Protein AF-0000000068411965 (afdb_homodimer)

pLDDT: mean 96.04, std 3.87, range [65.44, 98.94]

InterPro domains:
  IPR000960 Flavin monooxygenase FMO [PIRSF000332] (5-318)
  IPR020946 Flavin monooxygenase-like [PF00743] (5-325)
  IPR036188 FAD/NAD(P)-binding domain superfamily [G3DSA:3.50.50.60] (1-384)
  IPR036188 FAD/NAD(P)-binding domain superfamily [SSF51905] (4-278)
  IPR050982 Auxin biosynthesis and cation transport [PTHR43539] (4-384)

Foldseek 3Di:
DEFAEEEEAQALLSLLLQLLLVVVVGTYEYEAQAPDGNCLLVQQDAQFDWALAFQVLQDRPPDGQDPPADRTHGSVSVVVVSVVSCVVSVHHYDYQWAFQAWDADPVVLWIKTWTPGNDPVDHTDIYTHQAYEYECAFFNAFDDDDAACPVVQPAAEEASSNHHAQQVAAQFFEEEEDDAQSRLVRQVRNLVNHHQAEYADADAAAEAASVLVNVLVVCVVPDPPVVSQVVSVVVSCVVQNDLVVLPHHHDPDGQVVQLLVVHDHHHHHPCSSVCSVVVSYHYAYDWRHADPPQWTAGPVGDIDHGNYYYYHPGHFDCCVRHYPVLVQAADPRRAGPDAPPVSQDGPSNYGYAHRHPSHSNRSNSSSNVSSVVSSVVVVVVVVVVVD/DEFAEEEEAQALLSLLLQLLLVVVVGTYEYEAQAPDGNCLLVQQDAQFDWALAFQVLQDRPPDGQDPPADRTHGSVSVVVVSVVSCVVSVHHYDYQWAFQAWDADPVVLWIKTWTPGNDPVDHIDIYIHQAYEYECAFFNAFDDDDFACPVVQPAAEEASSNHHAQQVAAQFFEEEEDDAQSRLVRQVRNLVNHHQAEYADADAAAEAASVLVNVLVVCVVPDPPVVSQVVSVVVSCVVLNDCVVLPHHHDPDGQVVCLLVVHDHHHHHPCSSVCSVVVSYHYAYDWRHADPQQWTAGPVGDIDHGNYYYYHPGHFDCCVRHYPVLVQAADPRRAGPDAPPVSQDGPSNYGYAHRHPSHSNRSNSSSNVSSVVSSVVVVVVVVVVVD

Solvent-accessible surface area (backbone atoms only — not comparable to full-atom values): 40124 Å² total; per-residue (Å²): 86,80,40,55,28,40,27,38,20,38,31,71,25,22,48,34,28,48,32,41,23,45,76,68,71,45,64,58,41,28,33,14,49,45,88,50,69,32,49,60,71,72,69,32,47,38,68,84,44,46,46,72,53,44,45,90,60,50,37,46,73,97,49,73,73,63,86,87,54,58,58,51,35,39,50,56,58,49,50,52,50,51,52,48,47,40,61,77,44,65,54,54,71,41,53,26,26,31,68,59,35,34,43,74,36,79,88,75,67,27,35,40,36,36,30,40,34,70,46,96,87,37,70,70,45,52,39,37,17,55,27,40,34,46,14,56,35,47,72,58,36,83,35,76,78,93,53,58,40,56,91,65,40,75,42,50,72,46,51,45,55,78,39,49,71,30,73,92,36,51,74,31,32,35,36,30,37,30,63,44,49,65,20,38,47,47,46,37,44,25,42,68,34,45,21,47,27,32,34,25,41,77,68,64,48,43,61,36,42,51,68,55,49,47,51,45,58,59,42,53,76,80,42,56,63,69,62,46,23,54,50,50,53,50,51,32,41,71,74,63,47,85,39,56,90,65,64,46,39,67,52,90,65,37,54,59,58,29,41,75,70,70,44,72,67,61,19,59,47,85,54,31,67,61,35,38,77,69,60,63,35,41,69,40,50,44,78,58,37,36,41,71,86,25,30,38,30,28,68,84,70,50,70,47,68,37,50,32,37,36,30,32,60,55,49,34,35,58,49,67,71,22,30,72,72,37,70,80,43,21,41,98,70,40,43,54,67,48,57,86,90,62,35,36,62,52,69,88,46,33,32,40,24,39,71,74,88,44,62,48,43,40,16,31,51,32,13,49,52,50,30,54,50,50,50,51,52,53,54,51,54,55,52,57,69,76,98,86,79,40,55,27,41,28,38,19,38,32,73,25,23,48,34,27,47,32,41,22,44,77,68,70,44,65,58,40,28,33,14,51,45,87,51,68,33,50,59,70,71,71,30,46,40,69,84,43,46,47,72,53,43,44,89,57,49,36,47,73,98,48,74,73,65,85,87,53,57,58,52,35,39,50,54,55,48,50,51,50,50,54,49,46,41,60,76,44,66,54,53,70,41,52,26,27,30,68,59,36,32,43,75,36,80,87,76,67,28,33,41,36,35,30,40,34,70,46,95,88,37,69,69,45,53,38,36,17,55,27,41,34,46,14,58,36,47,73,58,36,84,36,76,78,93,54,57,40,56,91,64,41,75,42,48,73,44,50,43,55,77,38,48,70,31,73,91,37,51,74,31,32,34,34,30,37,29,62,45,47,65,20,38,47,48,47,36,45,26,42,69,34,44,21,48,27,30,35,26,40,75,70,63,48,45,62,35,42,51,66,53,51,48,51,45,59,60,43,52,77,81,41,55,65,69,60,44,23,53,52,50,52,50,51,32,41,70,74,63,46,84,39,56,93,65,64,47,38,66,51,90,64,38,53,59,57,29,40,75,70,71,43,72,66,58,19,58,48,85,54,32,64,60,34,36,77,70,60,63,34,40,69,40,49,44,78,59,37,37,42,72,88,23,28,39,30,28,69,84,70,49,70,48,68,37,49,32,37,36,31,32,58,57,49,34,36,57,50,66,70,22,32,72,71,36,70,80,44,21,42,97,70,41,42,51,65,48,55,86,90,62,36,37,62,53,69,89,45,34,32,42,24,39,72,74,87,44,62,47,44,41,16,30,51,32,13,50,51,52,29,52,49,51,50,51,52,53,53,52,54,54,53,56,68,76,100

Nearest PDB structures (foldseek):
  8acs-assembly1_C  TM=8.715E-01  e=9.337E-29  Janthinobacterium svalbardensis
  8acs-assembly2_D  TM=8.697E-01  e=1.730E-28  Janthinobacterium svalbardensis
  8acs-assembly2_B  TM=8.536E-01  e=2.866E-28  Janthinobacterium svalbardensis
  2ym1-assembly1_A  TM=7.450E-01  e=1.130E-19  Thermobifida fusca
  2ym2-assembly1_A  TM=7.414E-01  e=1.337E-19  Thermobifida fusca

Structure (mmCIF, N/CA/C/O backbone):
data_AF-0000000068411965-model_v1
#
loop_
_entity.id
_entity.type
_entity.pdbx_description
1 polymer 'Flavin-containing monooxygenase'
#
loop_
_atom_site.group_PDB
_atom_site.id
_atom_site.type_symbol
_atom_site.label_atom_id
_atom_site.label_alt_id
_atom_site.label_comp_id
_atom_site.label_asym_id
_atom_site.label_entity_id
_atom_site.label_seq_id
_atom_site.pdbx_PDB_ins_code
_atom_site.Cartn_x
_atom_site.Cartn_y
_atom_site.Cartn_z
_atom_site.occupancy
_atom_site.B_iso_or_equiv
_atom_site.auth_seq_id
_atom_site.auth_comp_id
_atom_site.auth_asym_id
_atom_site.auth_atom_id
_atom_site.pdbx_PDB_model_num
ATOM 1 N N . MET A 1 1 ? 13.883 26 30.828 1 91.69 1 MET A N 1
ATOM 2 C CA . MET A 1 1 ? 14.484 26.719 29.703 1 91.69 1 MET A CA 1
ATOM 3 C C . MET A 1 1 ? 13.641 27.922 29.297 1 91.69 1 MET A C 1
ATOM 5 O O . MET A 1 1 ? 12.414 27.828 29.234 1 91.69 1 MET A O 1
ATOM 9 N N . GLU A 1 2 ? 14.195 29.047 29.156 1 95.25 2 GLU A N 1
ATOM 10 C CA . GLU A 1 2 ? 13.461 30.234 28.734 1 95.25 2 GLU A CA 1
ATOM 11 C C . GLU A 1 2 ? 13.594 30.469 27.234 1 95.25 2 GLU A C 1
ATOM 13 O O . GLU A 1 2 ? 14.695 30.453 26.688 1 95.25 2 GLU A O 1
ATOM 18 N N . VAL A 1 3 ? 12.516 30.609 26.594 1 96.12 3 VAL A N 1
ATOM 19 C CA . VAL A 1 3 ? 12.461 30.828 25.156 1 96.12 3 VAL A CA 1
ATOM 20 C C . VAL A 1 3 ? 11.336 31.812 24.828 1 96.12 3 VAL A C 1
ATOM 22 O O . VAL A 1 3 ? 10.258 31.75 25.438 1 96.12 3 VAL A O 1
ATOM 25 N N . PRO A 1 4 ? 11.594 32.719 23.938 1 97.31 4 PRO A N 1
ATOM 26 C CA . PRO A 1 4 ? 10.578 33.719 23.641 1 97.31 4 PRO A CA 1
ATOM 27 C C . PRO A 1 4 ? 9.242 33.125 23.219 1 97.31 4 PRO A C 1
ATOM 29 O O . PRO A 1 4 ? 8.188 33.531 23.688 1 97.31 4 PRO A O 1
ATOM 32 N N . VAL A 1 5 ? 9.305 32.125 22.312 1 98.81 5 VAL A N 1
ATOM 33 C CA . VAL A 1 5 ? 8.062 31.531 21.812 1 98.81 5 VAL A CA 1
ATOM 34 C C . VAL A 1 5 ? 8.125 30 21.906 1 98.81 5 VAL A C 1
ATOM 36 O O . VAL A 1 5 ? 9.086 29.391 21.438 1 98.81 5 VAL A O 1
ATOM 39 N N . VAL A 1 6 ? 7.117 29.359 22.5 1 98.88 6 VAL A N 1
ATOM 40 C CA . VAL A 1 6 ? 6.926 27.922 22.469 1 98.88 6 VAL A CA 1
ATOM 41 C C . VAL A 1 6 ? 5.75 27.578 21.562 1 98.88 6 VAL A C 1
ATOM 43 O O . VAL A 1 6 ? 4.672 28.172 21.688 1 98.88 6 VAL A O 1
ATOM 46 N N . ILE A 1 7 ? 5.984 26.719 20.641 1 98.94 7 ILE A N 1
ATOM 47 C CA . ILE A 1 7 ? 4.949 26.203 19.75 1 98.94 7 ILE A CA 1
ATOM 48 C C . ILE A 1 7 ? 4.664 24.734 20.078 1 98.94 7 ILE A C 1
ATOM 50 O O . ILE A 1 7 ? 5.582 23.906 20.125 1 98.94 7 ILE A O 1
ATOM 54 N N . VAL A 1 8 ? 3.414 24.422 20.328 1 98.75 8 VAL A N 1
ATOM 55 C CA . VAL A 1 8 ? 3.055 23.047 20.703 1 98.75 8 VAL A CA 1
ATOM 56 C C . VAL A 1 8 ? 2.451 22.328 19.5 1 98.75 8 VAL A C 1
ATOM 58 O O . VAL A 1 8 ? 1.315 22.609 19.109 1 98.75 8 VAL A O 1
ATOM 61 N N . GLY A 1 9 ? 3.189 21.375 18.953 1 98.5 9 GLY A N 1
ATOM 62 C CA . GLY A 1 9 ? 2.762 20.594 17.812 1 98.5 9 GLY A CA 1
ATOM 63 C C . GLY A 1 9 ? 3.617 20.844 16.578 1 98.5 9 GLY A C 1
ATOM 64 O O . GLY A 1 9 ? 3.779 21.984 16.141 1 98.5 9 GLY A O 1
ATOM 65 N N . ALA A 1 10 ? 4.113 19.734 16.031 1 98.75 10 ALA A N 1
ATOM 66 C CA . ALA A 1 10 ? 4.992 19.844 14.867 1 98.75 10 ALA A CA 1
ATOM 67 C C . ALA A 1 10 ? 4.289 19.344 13.602 1 98.75 10 ALA A C 1
ATOM 69 O O . ALA A 1 10 ? 4.914 18.734 12.742 1 98.75 10 ALA A O 1
ATOM 70 N N . GLY A 1 11 ? 2.975 19.531 13.523 1 98.25 11 GLY A N 1
ATOM 71 C CA . GLY A 1 11 ? 2.283 19.438 12.25 1 98.25 11 GLY A CA 1
ATOM 72 C C . GLY A 1 11 ? 2.516 20.641 11.359 1 98.25 11 GLY A C 1
ATOM 73 O O . GLY A 1 11 ? 3.287 21.547 11.703 1 98.25 11 GLY A O 1
ATOM 74 N N . PRO A 1 12 ? 1.808 20.672 10.242 1 98.44 12 PRO A N 1
ATOM 75 C CA . PRO A 1 12 ? 2.012 21.797 9.32 1 98.44 12 PRO A CA 1
ATOM 76 C C . PRO A 1 12 ? 1.788 23.156 9.977 1 98.44 12 PRO A C 1
ATOM 78 O O . PRO A 1 12 ? 2.496 24.109 9.672 1 98.44 12 PRO A O 1
ATOM 81 N N . ALA A 1 13 ? 0.869 23.234 10.859 1 98.56 13 ALA A N 1
ATOM 82 C CA . ALA A 1 13 ? 0.56 24.5 11.5 1 98.56 13 ALA A CA 1
ATOM 83 C C . ALA A 1 13 ? 1.731 24.984 12.352 1 98.56 13 ALA A C 1
ATOM 85 O O . ALA A 1 13 ? 2.121 26.156 12.273 1 98.56 13 ALA A O 1
ATOM 86 N N . GLY A 1 14 ? 2.293 24.094 13.141 1 98.88 14 GLY A N 1
ATOM 87 C CA . GLY A 1 14 ? 3.449 24.453 13.945 1 98.88 14 GLY A CA 1
ATOM 88 C C . GLY A 1 14 ? 4.684 24.75 13.117 1 98.88 14 GLY A C 1
ATOM 89 O O . GLY A 1 14 ? 5.402 25.719 13.391 1 98.88 14 GLY A O 1
ATOM 90 N N . LEU A 1 15 ? 4.91 23.984 12.109 1 98.94 15 LEU A N 1
ATOM 91 C CA . LEU A 1 15 ? 6.055 24.188 11.234 1 98.94 15 LEU A CA 1
ATOM 92 C C . LEU A 1 15 ? 5.969 25.547 10.531 1 98.94 15 LEU A C 1
ATOM 94 O O . LEU A 1 15 ? 6.945 26.297 10.508 1 98.94 15 LEU A O 1
ATOM 98 N N . ALA A 1 16 ? 4.809 25.844 10.047 1 98.94 16 ALA A N 1
ATOM 99 C CA . ALA A 1 16 ? 4.605 27.094 9.336 1 98.94 16 ALA A CA 1
ATOM 100 C C . ALA A 1 16 ? 4.801 28.297 10.266 1 98.94 16 ALA A C 1
ATOM 102 O O . ALA A 1 16 ? 5.414 29.297 9.883 1 98.94 16 ALA A O 1
ATOM 103 N N . THR A 1 17 ? 4.273 28.188 11.477 1 98.94 17 THR A N 1
ATOM 104 C CA . THR A 1 17 ? 4.406 29.266 12.445 1 98.94 17 THR A CA 1
ATOM 105 C C . THR A 1 17 ? 5.875 29.5 12.789 1 98.94 17 THR A C 1
ATOM 107 O O . THR A 1 17 ? 6.34 30.656 12.789 1 98.94 17 THR A O 1
ATOM 110 N N . SER A 1 18 ? 6.574 28.422 13.039 1 98.94 18 SER A N 1
ATOM 111 C CA . SER A 1 18 ? 7.996 28.531 13.336 1 98.94 18 SER A CA 1
ATOM 112 C C . SER A 1 18 ? 8.758 29.172 12.18 1 98.94 18 SER A C 1
ATOM 114 O O . SER A 1 18 ? 9.594 30.062 12.398 1 98.94 18 SER A O 1
ATOM 116 N N . ALA A 1 19 ? 8.461 28.766 10.992 1 98.94 19 ALA A N 1
ATOM 117 C CA . ALA A 1 19 ? 9.125 29.312 9.812 1 98.94 19 ALA A CA 1
ATOM 118 C C . ALA A 1 19 ? 8.906 30.828 9.719 1 98.94 19 ALA A C 1
ATOM 120 O O . ALA A 1 19 ? 9.852 31.578 9.453 1 98.94 19 ALA A O 1
ATOM 121 N N . CYS A 1 20 ? 7.684 31.25 9.898 1 98.94 20 CYS A N 1
ATOM 122 C CA . CYS A 1 20 ? 7.371 32.688 9.82 1 98.94 20 CYS A CA 1
ATOM 123 C C . CYS A 1 20 ? 8.086 33.469 10.922 1 98.94 20 CYS A C 1
ATOM 125 O O . CYS A 1 20 ? 8.555 34.562 10.688 1 98.94 20 CYS A O 1
ATOM 127 N N . LEU A 1 21 ? 8.156 32.906 12.109 1 98.94 21 LEU A N 1
ATOM 128 C CA . LEU A 1 21 ? 8.898 33.562 13.195 1 98.94 21 LEU A CA 1
ATOM 129 C C . LEU A 1 21 ? 10.375 33.656 12.859 1 98.94 21 LEU A C 1
ATOM 131 O O . LEU A 1 21 ? 11.008 34.688 13.117 1 98.94 21 LEU A O 1
ATOM 135 N N . ASN A 1 22 ? 10.906 32.562 12.289 1 98.88 22 ASN A N 1
ATOM 136 C CA . ASN A 1 22 ? 12.312 32.562 11.914 1 98.88 22 ASN A CA 1
ATOM 137 C C . ASN A 1 22 ? 12.625 33.656 10.891 1 98.88 22 ASN A C 1
ATOM 139 O O . ASN A 1 22 ? 13.703 34.25 10.93 1 98.88 22 ASN A O 1
ATOM 143 N N . LYS A 1 23 ? 11.711 33.906 10 1 98.38 23 LYS A N 1
ATOM 144 C CA . LYS A 1 23 ? 11.898 34.969 9.016 1 98.38 23 LYS A CA 1
ATOM 145 C C . LYS A 1 23 ? 12.023 36.344 9.695 1 98.38 23 LYS A C 1
ATOM 147 O O . LYS A 1 23 ? 12.648 37.25 9.156 1 98.38 23 LYS A O 1
ATOM 152 N N . HIS A 1 24 ? 11.461 36.438 10.875 1 98.19 24 HIS A N 1
ATOM 153 C CA . HIS A 1 24 ? 11.555 37.688 11.648 1 98.19 24 HIS A CA 1
ATOM 154 C C . HIS A 1 24 ? 12.664 37.594 12.688 1 98.19 24 HIS A C 1
ATOM 156 O O . HIS A 1 24 ? 12.781 38.469 13.547 1 98.19 24 HIS A O 1
ATOM 162 N N . SER A 1 25 ? 13.445 36.562 12.641 1 98.25 25 SER A N 1
ATOM 163 C CA . SER A 1 25 ? 14.547 36.312 13.578 1 98.25 25 SER A CA 1
ATOM 164 C C . SER A 1 25 ? 14.055 36.281 15.016 1 98.25 25 SER A C 1
ATOM 166 O O . SER A 1 25 ? 14.711 36.812 15.922 1 98.25 25 SER A O 1
ATOM 168 N N . ILE A 1 26 ? 12.906 35.781 15.266 1 98.62 26 ILE A N 1
ATOM 169 C CA . ILE A 1 26 ? 12.359 35.594 16.609 1 98.62 26 ILE A CA 1
ATOM 170 C C . ILE A 1 26 ? 12.617 34.188 17.094 1 98.62 26 ILE A C 1
ATOM 172 O O . ILE A 1 26 ? 12.078 33.219 16.547 1 98.62 26 ILE A O 1
ATOM 176 N N . PRO A 1 27 ? 13.398 34 18.078 1 98.5 27 PRO A N 1
ATOM 177 C CA . PRO A 1 27 ? 13.711 32.688 18.578 1 98.5 27 PRO A CA 1
ATOM 178 C C . PRO A 1 27 ? 12.469 31.906 19.047 1 98.5 27 PRO A C 1
ATOM 180 O O . PRO A 1 27 ? 11.562 32.5 19.641 1 98.5 27 PRO A O 1
ATOM 183 N N . ASN A 1 28 ? 12.43 30.625 18.719 1 98.88 28 ASN A N 1
ATOM 184 C CA . ASN A 1 28 ? 11.289 29.781 19.062 1 98.88 28 ASN A CA 1
ATOM 185 C C . ASN A 1 28 ? 11.664 28.297 19.031 1 98.88 28 ASN A C 1
ATOM 187 O O . ASN A 1 28 ? 12.711 27.922 18.5 1 98.88 28 ASN A O 1
ATOM 191 N N . ILE A 1 29 ? 10.789 27.5 19.641 1 98.75 29 ILE A N 1
ATOM 192 C CA . ILE A 1 29 ? 10.969 26.062 19.656 1 98.75 29 ILE A CA 1
ATOM 193 C C . ILE A 1 29 ? 9.625 25.375 19.406 1 98.75 29 ILE A C 1
ATOM 195 O O . ILE A 1 29 ? 8.594 25.812 19.906 1 98.75 29 ILE A O 1
ATOM 199 N N . VAL A 1 30 ? 9.656 24.312 18.594 1 98.94 30 VAL A N 1
ATOM 200 C CA . VAL A 1 30 ? 8.484 23.469 18.375 1 98.94 30 VAL A CA 1
ATOM 201 C C . VAL A 1 30 ? 8.594 22.203 19.203 1 98.94 30 VAL A C 1
ATOM 203 O O . VAL A 1 30 ? 9.586 21.469 19.109 1 98.94 30 VAL A O 1
ATOM 206 N N . LEU A 1 31 ? 7.594 21.969 20.016 1 98.81 31 LEU A N 1
ATOM 207 C CA . LEU A 1 31 ? 7.539 20.766 20.844 1 98.81 31 LEU A CA 1
ATOM 208 C C . LEU A 1 31 ? 6.582 19.734 20.234 1 98.81 31 LEU A C 1
ATOM 210 O O . LEU A 1 31 ? 5.457 20.078 19.859 1 98.81 31 LEU A O 1
ATOM 214 N N . GLU A 1 32 ? 7.082 18.5 20.062 1 98.62 32 GLU A N 1
ATOM 215 C CA . GLU A 1 32 ? 6.297 17.438 19.453 1 98.62 32 GLU A CA 1
ATOM 216 C C . GLU A 1 32 ? 6.352 16.156 20.297 1 98.62 32 GLU A C 1
ATOM 218 O O . GLU A 1 32 ? 7.434 15.711 20.688 1 98.62 32 GLU A O 1
ATOM 223 N N . LYS A 1 33 ? 5.215 15.617 20.547 1 97.75 33 LYS A N 1
ATOM 224 C CA . LYS A 1 33 ? 5.148 14.438 21.391 1 97.75 33 LYS A CA 1
ATOM 225 C C . LYS A 1 33 ? 5.688 13.203 20.672 1 97.75 33 LYS A C 1
ATOM 227 O O . LYS A 1 33 ? 6.215 12.289 21.297 1 97.75 33 LYS A O 1
ATOM 232 N N . ASP A 1 34 ? 5.566 13.172 19.344 1 97.56 34 ASP A N 1
ATOM 233 C CA . ASP A 1 34 ? 6.02 12.023 18.562 1 97.56 34 ASP A CA 1
ATOM 234 C C . ASP A 1 34 ? 7.52 12.117 18.281 1 97.56 34 ASP A C 1
ATOM 236 O O . ASP A 1 34 ? 8.164 13.094 18.641 1 97.56 34 ASP A O 1
ATOM 240 N N . ASP A 1 35 ? 8.109 11.102 17.672 1 97.88 35 ASP A N 1
ATOM 241 C CA . ASP A 1 35 ? 9.531 11.031 17.375 1 97.88 35 ASP A CA 1
ATOM 242 C C . ASP A 1 35 ? 9.852 11.672 16.031 1 97.88 35 ASP A C 1
ATOM 244 O O . ASP A 1 35 ? 10.984 11.578 15.547 1 97.88 35 ASP A O 1
ATOM 248 N N . CYS A 1 36 ? 8.859 12.273 15.422 1 97.69 36 CYS A N 1
ATOM 249 C CA . CYS A 1 36 ? 9 12.891 14.109 1 97.69 36 CYS A CA 1
ATOM 250 C C . CYS A 1 36 ? 8.078 14.094 13.969 1 97.69 36 CYS A C 1
ATOM 252 O O . CYS A 1 36 ? 7.164 14.281 14.773 1 97.69 36 CYS A O 1
ATOM 254 N N . HIS A 1 37 ? 8.383 14.977 12.992 1 98.38 37 HIS A N 1
ATOM 255 C CA . HIS A 1 37 ? 7.414 16 12.633 1 98.38 37 HIS A CA 1
ATOM 256 C C . HIS A 1 37 ? 6.352 15.461 11.688 1 98.38 37 HIS A C 1
ATOM 258 O O . HIS A 1 37 ? 6.562 14.43 11.039 1 98.38 37 HIS A O 1
ATOM 264 N N . ALA A 1 38 ? 5.184 16.078 11.688 1 97.88 38 ALA A N 1
ATOM 265 C CA . ALA A 1 38 ? 4.023 15.734 10.875 1 97.88 38 ALA A CA 1
ATOM 266 C C . ALA A 1 38 ? 3.621 14.273 11.086 1 97.88 38 ALA A C 1
ATOM 268 O O . ALA A 1 38 ? 3.443 13.531 10.125 1 97.88 38 ALA A O 1
ATOM 269 N N . PRO A 1 39 ? 3.449 13.93 12.367 1 97 39 PRO A N 1
ATOM 270 C CA . PRO A 1 39 ? 3.186 12.523 12.664 1 97 39 PRO A CA 1
ATOM 271 C C . PRO A 1 39 ? 1.891 12.016 12.031 1 97 39 PRO A C 1
ATOM 273 O O . PRO A 1 39 ? 1.795 10.844 11.664 1 97 39 PRO A O 1
ATOM 276 N N . LEU A 1 40 ? 0.89 12.875 11.938 1 96.25 40 LEU A N 1
ATOM 277 C CA . LEU A 1 40 ? -0.366 12.453 11.328 1 96.25 40 LEU A CA 1
ATOM 278 C C . LEU A 1 40 ? -0.14 11.969 9.898 1 96.25 40 LEU A C 1
ATOM 280 O O . LEU A 1 40 ? -0.618 10.891 9.523 1 96.25 40 LEU A O 1
ATOM 284 N N . TRP A 1 41 ? 0.635 12.672 9.125 1 96.56 41 TRP A N 1
ATOM 285 C CA . TRP A 1 41 ? 0.897 12.352 7.73 1 96.56 41 TRP A CA 1
ATOM 286 C C . TRP A 1 41 ? 1.827 11.148 7.609 1 96.56 41 TRP A C 1
ATOM 288 O O . TRP A 1 41 ? 1.737 10.383 6.648 1 96.56 41 TRP A O 1
ATOM 298 N N . ARG A 1 42 ? 2.703 11.039 8.586 1 96.88 42 ARG A N 1
ATOM 299 C CA . ARG A 1 42 ? 3.717 9.992 8.531 1 96.88 42 ARG A CA 1
ATOM 300 C C . ARG A 1 42 ? 3.15 8.656 9 1 96.88 42 ARG A C 1
ATOM 302 O O . ARG A 1 42 ? 3.424 7.613 8.406 1 96.88 42 ARG A O 1
ATOM 309 N N . LYS A 1 43 ? 2.236 8.688 10.008 1 95.94 43 LYS A N 1
ATOM 310 C CA . LYS A 1 43 ? 1.931 7.445 10.719 1 95.94 43 LYS A CA 1
ATOM 311 C C . LYS A 1 43 ? 0.455 7.082 10.578 1 95.94 43 LYS A C 1
ATOM 313 O O . LYS A 1 43 ? 0.081 5.918 10.727 1 95.94 43 LYS A O 1
ATOM 318 N N . LYS A 1 44 ? -0.378 8.078 10.273 1 96.06 44 LYS A N 1
ATOM 319 C CA . LYS A 1 44 ? -1.808 7.836 10.438 1 96.06 44 LYS A CA 1
ATOM 320 C C . LYS A 1 44 ? -2.562 8.062 9.133 1 96.06 44 LYS A C 1
ATOM 322 O O . LYS A 1 44 ? -3.795 8.109 9.125 1 96.06 44 LYS A O 1
ATOM 327 N N . THR A 1 45 ? -1.886 8.273 8.062 1 96.56 45 THR A N 1
ATOM 328 C CA . THR A 1 45 ? -2.51 8.523 6.766 1 96.56 45 THR A CA 1
ATOM 329 C C . THR A 1 45 ? -2.426 7.289 5.871 1 96.56 45 THR A C 1
ATOM 331 O O . THR A 1 45 ? -1.371 6.656 5.781 1 96.56 45 THR A O 1
ATOM 334 N N . TYR A 1 46 ? -3.527 6.977 5.285 1 97.81 46 TYR A N 1
ATOM 335 C CA . TYR A 1 46 ? -3.574 5.809 4.418 1 97.81 46 TYR A CA 1
ATOM 336 C C . TYR A 1 46 ? -2.723 6.02 3.17 1 97.81 46 TYR A C 1
ATOM 338 O O . TYR A 1 46 ? -2.477 7.156 2.766 1 97.81 46 TYR A O 1
ATOM 346 N N . ASP A 1 47 ? -2.32 4.996 2.545 1 97.69 47 ASP A N 1
ATOM 347 C CA . ASP A 1 47 ? -1.224 4.961 1.582 1 97.69 47 ASP A CA 1
ATOM 348 C C . ASP A 1 47 ? -1.584 5.723 0.309 1 97.69 47 ASP A C 1
ATOM 350 O O . ASP A 1 47 ? -0.737 6.402 -0.273 1 97.69 47 ASP A O 1
ATOM 354 N N . ARG A 1 48 ? -2.781 5.707 -0.084 1 96.94 48 ARG A N 1
ATOM 355 C CA . ARG A 1 48 ? -3.148 6.219 -1.4 1 96.94 48 ARG A CA 1
ATOM 356 C C . ARG A 1 48 ? -3.447 7.715 -1.342 1 96.94 48 ARG A C 1
ATOM 358 O O . ARG A 1 48 ? -3.754 8.336 -2.365 1 96.94 48 ARG A O 1
ATOM 365 N N . LEU A 1 49 ? -3.367 8.289 -0.216 1 97.44 49 LEU A N 1
ATOM 366 C CA . LEU A 1 49 ? -3.822 9.664 -0.049 1 97.44 49 LEU A CA 1
ATOM 367 C C . LEU A 1 49 ? -2.975 10.625 -0.88 1 97.44 49 LEU A C 1
ATOM 369 O O . LEU A 1 49 ? -1.75 10.5 -0.925 1 97.44 49 LEU A O 1
ATOM 373 N N . LYS A 1 50 ? -3.635 11.531 -1.523 1 97.5 50 LYS A N 1
ATOM 374 C CA . LYS A 1 50 ? -3.08 12.734 -2.133 1 97.5 50 LYS A CA 1
ATOM 375 C C . LYS A 1 50 ? -3.719 13.992 -1.547 1 97.5 50 LYS A C 1
ATOM 377 O O . LYS A 1 50 ? -4.832 13.938 -1.024 1 97.5 50 LYS A O 1
ATOM 382 N N . LEU A 1 51 ? -2.977 15.023 -1.627 1 97.5 51 LEU A N 1
ATOM 383 C CA . LEU A 1 51 ? -3.639 16.281 -1.285 1 97.5 51 LEU A CA 1
ATOM 384 C C . LEU A 1 51 ? -4.898 16.469 -2.121 1 97.5 51 LEU A C 1
ATOM 386 O O . LEU A 1 51 ? -4.887 16.25 -3.334 1 97.5 51 LEU A O 1
ATOM 390 N N . HIS A 1 52 ? -5.977 16.891 -1.447 1 95.69 52 HIS A N 1
ATOM 391 C CA . HIS A 1 52 ? -7.266 17.031 -2.109 1 95.69 52 HIS A CA 1
ATOM 392 C C . HIS A 1 52 ? -7.332 18.328 -2.914 1 95.69 52 HIS A C 1
ATOM 394 O O . HIS A 1 52 ? -8.117 18.438 -3.855 1 95.69 52 HIS A O 1
ATOM 400 N N . LEU A 1 53 ? -6.551 19.281 -2.516 1 96.25 53 LEU A N 1
ATOM 401 C CA . LEU A 1 53 ? -6.5 20.562 -3.227 1 96.25 53 LEU A CA 1
ATOM 402 C C . LEU A 1 53 ? -5.238 20.656 -4.074 1 96.25 53 LEU A C 1
ATOM 404 O O . LEU A 1 53 ? -4.215 20.047 -3.752 1 96.25 53 LEU A O 1
ATOM 408 N N . SER A 1 54 ? -5.371 21.438 -5.105 1 96.88 54 SER A N 1
ATOM 409 C CA . SER A 1 54 ? -4.211 21.688 -5.953 1 96.88 54 SER A CA 1
ATOM 410 C C . SER A 1 54 ? -3.061 22.281 -5.152 1 96.88 54 SER A C 1
ATOM 412 O O . SER A 1 54 ? -3.279 23.094 -4.246 1 96.88 54 SER A O 1
ATOM 414 N N . LYS A 1 55 ? -1.812 21.875 -5.559 1 97.06 55 LYS A N 1
ATOM 415 C CA . LYS A 1 55 ? -0.634 22.234 -4.777 1 97.06 55 LYS A CA 1
ATOM 416 C C . LYS A 1 55 ? -0.489 23.75 -4.668 1 97.06 55 LYS A C 1
ATOM 418 O O . LYS A 1 55 ? 0.09 24.266 -3.707 1 97.06 55 LYS A O 1
ATOM 423 N N . GLU A 1 56 ? -1.058 24.578 -5.594 1 95.44 56 GLU A N 1
ATOM 424 C CA . GLU A 1 56 ? -0.938 26.031 -5.527 1 95.44 56 GLU A CA 1
ATOM 425 C C . GLU A 1 56 ? -1.681 26.594 -4.32 1 95.44 56 GLU A C 1
ATOM 427 O O . GLU A 1 56 ? -1.386 27.688 -3.861 1 95.44 56 GLU A O 1
ATOM 432 N N . PHE A 1 57 ? -2.639 25.812 -3.805 1 95.56 57 PHE A N 1
ATOM 433 C CA . PHE A 1 57 ? -3.406 26.25 -2.646 1 95.56 57 PHE A CA 1
ATOM 434 C C . PHE A 1 57 ? -2.873 25.609 -1.37 1 95.56 57 PHE A C 1
ATOM 436 O O . PHE A 1 57 ? -3.479 25.75 -0.304 1 95.56 57 PHE A O 1
ATOM 443 N N . CYS A 1 58 ? -1.793 24.859 -1.463 1 97.81 58 CYS A N 1
ATOM 444 C CA . CYS A 1 58 ? -1.336 24.062 -0.332 1 97.81 58 CYS A CA 1
ATOM 445 C C . CYS A 1 58 ? 0.065 24.484 0.1 1 97.81 58 CYS A C 1
ATOM 447 O O . CYS A 1 58 ? 0.68 23.828 0.944 1 97.81 58 CYS A O 1
ATOM 449 N N . ASN A 1 59 ? 0.591 25.625 -0.407 1 98.31 59 ASN A N 1
ATOM 450 C CA . ASN A 1 59 ? 1.925 26.094 -0.041 1 98.31 59 ASN A CA 1
ATOM 451 C C . ASN A 1 59 ? 1.977 26.562 1.408 1 98.31 59 ASN A C 1
ATOM 453 O O . ASN A 1 59 ? 1.095 27.297 1.857 1 98.31 59 ASN A O 1
ATOM 457 N N . LEU A 1 60 ? 2.988 26.078 2.1 1 98.69 60 LEU A N 1
ATOM 458 C CA . LEU A 1 60 ? 3.312 26.734 3.361 1 98.69 60 LEU A CA 1
ATOM 459 C C . LEU A 1 60 ? 4.074 28.047 3.119 1 98.69 60 LEU A C 1
ATOM 461 O O . LEU A 1 60 ? 4.602 28.266 2.027 1 98.69 60 LEU A O 1
ATOM 465 N N . PRO A 1 61 ? 4.094 28.906 4.094 1 98.75 61 PRO A N 1
ATOM 466 C CA . PRO A 1 61 ? 4.711 30.219 3.891 1 98.75 61 PRO A CA 1
ATOM 467 C C . PRO A 1 61 ? 6.172 30.125 3.459 1 98.75 61 PRO A C 1
ATOM 469 O O . PRO A 1 61 ? 6.93 29.312 4.004 1 98.75 61 PRO A O 1
ATOM 472 N N . HIS A 1 62 ? 6.539 30.891 2.402 1 98.5 62 HIS A N 1
ATOM 473 C CA . HIS A 1 62 ? 7.91 31.172 1.988 1 98.5 62 HIS A CA 1
ATOM 474 C C . HIS A 1 62 ? 8.5 30 1.215 1 98.5 62 HIS A C 1
ATOM 476 O O . HIS A 1 62 ? 9.703 29.953 0.958 1 98.5 62 HIS A O 1
ATOM 482 N N . MET A 1 63 ? 7.734 29 0.848 1 98.38 63 MET A N 1
ATOM 483 C CA . MET A 1 63 ? 8.242 27.906 0.033 1 98.38 63 MET A CA 1
ATOM 484 C C . MET A 1 63 ? 7.125 27.266 -0.786 1 98.38 63 MET A C 1
ATOM 486 O O . MET A 1 63 ? 6.184 26.703 -0.226 1 98.38 63 MET A O 1
ATOM 490 N N . SER A 1 64 ? 7.242 27.281 -2.018 1 98.19 64 SER A N 1
ATOM 491 C CA . SER A 1 64 ? 6.262 26.672 -2.912 1 98.19 64 SER A CA 1
ATOM 492 C C . SER A 1 64 ? 6.621 25.219 -3.223 1 98.19 64 SER A C 1
ATOM 494 O O . SER A 1 64 ? 7.773 24.812 -3.053 1 98.19 64 SER A O 1
ATOM 496 N N . PHE A 1 65 ? 5.629 24.469 -3.615 1 98 65 PHE A N 1
ATOM 497 C CA . PHE A 1 65 ? 5.875 23.125 -4.121 1 98 65 PHE A CA 1
ATOM 498 C C . PHE A 1 65 ? 6.68 23.172 -5.414 1 98 65 PHE A C 1
ATOM 500 O O . PHE A 1 65 ? 6.527 24.094 -6.211 1 98 65 PHE A O 1
ATOM 507 N N . SER A 1 66 ? 7.465 22.125 -5.617 1 95.88 66 SER A N 1
ATOM 508 C CA . SER A 1 66 ? 8.195 21.984 -6.871 1 95.88 66 SER A CA 1
ATOM 509 C C . SER A 1 66 ? 7.242 21.797 -8.047 1 95.88 66 SER A C 1
ATOM 511 O O . SER A 1 66 ? 6.203 21.141 -7.91 1 95.88 66 SER A O 1
ATOM 513 N N . SER A 1 67 ? 7.664 22.266 -9.219 1 94.88 67 SER A N 1
ATOM 514 C CA . SER A 1 67 ? 6.867 22.109 -10.438 1 94.88 67 SER A CA 1
ATOM 515 C C . SER A 1 67 ? 6.844 20.656 -10.898 1 94.88 67 SER A C 1
ATOM 517 O O . SER A 1 67 ? 5.961 20.266 -11.664 1 94.88 67 SER A O 1
ATOM 519 N N . ASP A 1 68 ? 7.754 19.859 -10.445 1 92.88 68 ASP A N 1
ATOM 520 C CA . ASP A 1 68 ? 7.875 18.469 -10.883 1 92.88 68 ASP A CA 1
ATOM 521 C C . ASP A 1 68 ? 6.809 17.594 -10.219 1 92.88 68 ASP A C 1
ATOM 523 O O . ASP A 1 68 ? 6.551 16.469 -10.672 1 92.88 68 ASP A O 1
ATOM 527 N N . LEU A 1 69 ? 6.242 18.094 -9.133 1 95.88 69 LEU A N 1
ATOM 528 C CA . LEU A 1 69 ? 5.199 17.344 -8.453 1 95.88 69 LEU A CA 1
ATOM 529 C C . LEU A 1 69 ? 3.871 17.453 -9.195 1 95.88 69 LEU A C 1
ATOM 531 O O . LEU A 1 69 ? 3.6 18.469 -9.836 1 95.88 69 LEU A O 1
ATOM 535 N N . PRO A 1 70 ? 3.053 16.453 -9.141 1 96.56 70 PRO A N 1
ATOM 536 C CA . PRO A 1 70 ? 1.717 16.547 -9.734 1 96.56 70 PRO A CA 1
ATOM 537 C C . PRO A 1 70 ? 0.845 17.609 -9.055 1 96.56 70 PRO A C 1
ATOM 539 O O . PRO A 1 70 ? 1.158 18.047 -7.953 1 96.56 70 PRO A O 1
ATOM 542 N N . THR A 1 71 ? -0.221 17.969 -9.758 1 97.38 71 THR A N 1
ATOM 543 C CA . THR A 1 71 ? -1.149 18.969 -9.258 1 97.38 71 THR A CA 1
ATOM 544 C C . THR A 1 71 ? -1.672 18.594 -7.875 1 97.38 71 THR A C 1
ATOM 546 O O . THR A 1 71 ? -1.721 19.438 -6.977 1 97.38 71 THR A O 1
ATOM 549 N N . PHE A 1 72 ? -2.074 17.375 -7.773 1 98.12 72 PHE A N 1
ATOM 550 C CA . PHE A 1 72 ? -2.498 16.828 -6.488 1 98.12 72 PHE A CA 1
ATOM 551 C C . PHE A 1 72 ? -1.42 15.93 -5.902 1 98.12 72 PHE A C 1
ATOM 553 O O . PHE A 1 72 ? -1.222 14.805 -6.371 1 98.12 72 PHE A O 1
ATOM 560 N N . VAL A 1 73 ? -0.738 16.422 -4.941 1 98.19 73 VAL A N 1
ATOM 561 C CA . VAL A 1 73 ? 0.528 15.891 -4.457 1 98.19 73 VAL A CA 1
ATOM 562 C C . VAL A 1 73 ? 0.27 14.633 -3.631 1 98.19 73 VAL A C 1
ATOM 564 O O . VAL A 1 73 ? -0.51 14.656 -2.676 1 98.19 73 VAL A O 1
ATOM 567 N N . PRO A 1 74 ? 0.899 13.5 -3.969 1 97.81 74 PRO A N 1
ATOM 568 C CA . PRO A 1 74 ? 0.792 12.297 -3.143 1 97.81 74 PRO A CA 1
ATOM 569 C C . PRO A 1 74 ? 1.402 12.477 -1.754 1 97.81 74 PRO A C 1
ATOM 571 O O . PRO A 1 74 ? 2.258 13.344 -1.561 1 97.81 74 PRO A O 1
ATOM 574 N N . ARG A 1 75 ? 0.98 11.648 -0.858 1 97.62 75 ARG A N 1
ATOM 575 C CA . ARG A 1 75 ? 1.438 11.672 0.527 1 97.62 75 ARG A CA 1
ATOM 576 C C . ARG A 1 75 ? 2.959 11.758 0.6 1 97.62 75 ARG A C 1
ATOM 578 O O . ARG A 1 75 ? 3.508 12.586 1.331 1 97.62 75 ARG A O 1
ATOM 585 N N . VAL A 1 76 ? 3.648 10.977 -0.197 1 97.19 76 VAL A N 1
ATOM 586 C CA . VAL A 1 76 ? 5.105 10.906 -0.14 1 97.19 76 VAL A CA 1
ATOM 587 C C . VAL A 1 76 ? 5.707 12.227 -0.603 1 97.19 76 VAL A C 1
ATOM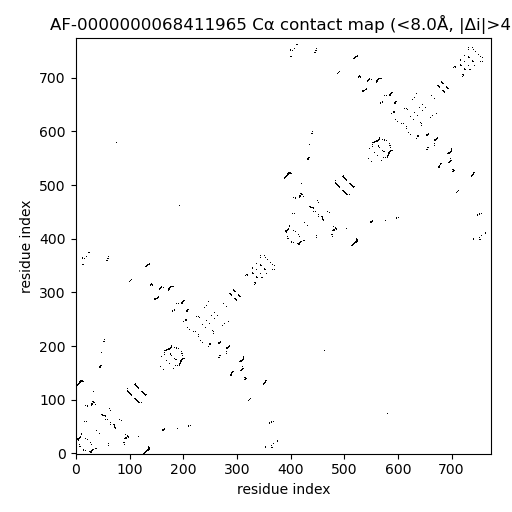 589 O O . VAL A 1 76 ? 6.684 12.711 -0.022 1 97.19 76 VAL A O 1
ATOM 592 N N . GLY A 1 77 ? 5.125 12.773 -1.64 1 97.56 77 GLY A N 1
ATOM 593 C CA . GLY A 1 77 ? 5.57 14.078 -2.09 1 97.56 77 GLY A CA 1
ATOM 594 C C . GLY A 1 77 ? 5.387 15.164 -1.045 1 97.56 77 GLY A C 1
ATOM 595 O O . GLY A 1 77 ? 6.254 16.031 -0.881 1 97.56 77 GLY A O 1
ATOM 596 N N . PHE A 1 78 ? 4.293 15.109 -0.336 1 98.56 78 PHE A N 1
ATOM 597 C CA . PHE A 1 78 ? 4.031 16.078 0.716 1 98.56 78 PHE A CA 1
ATOM 598 C C . PHE A 1 78 ? 5.004 15.906 1.875 1 98.56 78 PHE A C 1
ATOM 600 O O . PHE A 1 78 ? 5.484 16.891 2.445 1 98.56 78 PHE A O 1
ATOM 607 N N . LEU A 1 79 ? 5.316 14.672 2.219 1 98.12 79 LEU A N 1
ATOM 608 C CA . LEU A 1 79 ? 6.289 14.414 3.275 1 98.12 79 LEU A CA 1
ATOM 609 C C . LEU A 1 79 ? 7.652 14.992 2.916 1 98.12 79 LEU A C 1
ATOM 611 O O . LEU A 1 79 ? 8.289 15.648 3.744 1 98.12 79 LEU A O 1
ATOM 615 N N . ARG A 1 80 ? 8.078 14.82 1.679 1 97.62 80 ARG A N 1
ATOM 616 C CA . ARG A 1 80 ? 9.344 15.383 1.227 1 97.62 80 ARG A CA 1
ATOM 617 C C . ARG A 1 80 ? 9.32 16.906 1.292 1 97.62 80 ARG A C 1
ATOM 619 O O . ARG A 1 80 ? 10.305 17.531 1.701 1 97.62 80 ARG A O 1
ATOM 626 N N . TYR A 1 81 ? 8.219 17.438 0.92 1 98.38 81 TYR A N 1
ATOM 627 C CA . TYR A 1 81 ? 8.039 18.891 0.996 1 98.38 81 TYR A CA 1
ATOM 628 C C . TYR A 1 81 ? 8.203 19.375 2.426 1 98.38 81 TYR A C 1
ATOM 630 O O . TYR A 1 81 ? 8.914 20.359 2.672 1 98.38 81 TYR A O 1
ATOM 638 N N . LEU A 1 82 ? 7.59 18.688 3.32 1 98.75 82 LEU A N 1
ATOM 639 C CA . LEU A 1 82 ? 7.656 19.094 4.719 1 98.75 82 LEU A CA 1
ATOM 640 C C . LEU A 1 82 ? 9.07 18.922 5.266 1 98.75 82 LEU A C 1
ATOM 642 O O . LEU A 1 82 ? 9.547 19.766 6.035 1 98.75 82 LEU A O 1
ATOM 646 N N . ASP A 1 83 ? 9.727 17.828 4.887 1 98.56 83 ASP A N 1
ATOM 647 C CA . ASP A 1 83 ? 11.117 17.625 5.301 1 98.56 83 ASP A CA 1
ATOM 648 C C . ASP A 1 83 ? 12.016 18.75 4.801 1 98.56 83 ASP A C 1
ATOM 650 O O . ASP A 1 83 ? 12.812 19.297 5.562 1 98.56 83 ASP A O 1
ATOM 654 N N . ASP A 1 84 ? 11.867 19.078 3.553 1 98.44 84 ASP A N 1
ATOM 655 C CA . ASP A 1 84 ? 12.625 20.188 2.975 1 98.44 84 ASP A CA 1
ATOM 656 C C . ASP A 1 84 ? 12.297 21.5 3.668 1 98.44 84 ASP A C 1
ATOM 658 O O . ASP A 1 84 ? 13.18 22.328 3.898 1 98.44 84 ASP A O 1
ATOM 662 N N . TYR A 1 85 ? 11.055 21.672 3.955 1 98.81 85 TYR A N 1
ATOM 663 C CA . TYR A 1 85 ? 10.586 22.875 4.617 1 98.81 85 TYR A CA 1
ATOM 664 C C . TYR A 1 85 ? 11.266 23.062 5.965 1 98.81 85 TYR A C 1
ATOM 666 O O . TYR A 1 85 ? 11.758 24.156 6.281 1 98.81 85 TYR A O 1
ATOM 674 N N . VAL A 1 86 ? 11.32 22 6.758 1 98.88 86 VAL A N 1
ATOM 675 C CA . VAL A 1 86 ? 11.938 22.031 8.078 1 98.88 86 VAL A CA 1
ATOM 676 C C . VAL A 1 86 ? 13.414 22.406 7.949 1 98.88 86 VAL A C 1
ATOM 678 O O . VAL A 1 86 ? 13.906 23.266 8.695 1 98.88 86 VAL A O 1
ATOM 681 N N . THR A 1 87 ? 14.07 21.844 6.965 1 98.62 87 THR A N 1
ATOM 682 C CA . THR A 1 87 ? 15.492 22.078 6.75 1 98.62 87 THR A CA 1
ATOM 683 C C . THR A 1 87 ? 15.734 23.5 6.25 1 98.62 87 THR A C 1
ATOM 685 O O . THR A 1 87 ? 16.531 24.234 6.832 1 98.62 87 THR A O 1
ATOM 688 N N . HIS A 1 88 ? 15.016 23.938 5.277 1 98.56 88 HIS A N 1
ATOM 689 C CA . HIS A 1 88 ? 15.242 25.219 4.617 1 98.56 88 HIS A CA 1
ATOM 690 C C . HIS A 1 88 ? 14.867 26.391 5.527 1 98.56 88 HIS A C 1
ATOM 692 O O . HIS A 1 88 ? 15.492 27.453 5.465 1 98.56 88 HIS A O 1
ATOM 698 N N . MET A 1 89 ? 13.852 26.141 6.34 1 98.75 89 MET A N 1
ATOM 699 C CA . MET A 1 89 ? 13.383 27.219 7.199 1 98.75 89 MET A CA 1
ATOM 700 C C . MET A 1 89 ? 14.07 27.172 8.562 1 98.75 89 MET A C 1
ATOM 702 O O . MET A 1 89 ? 13.75 27.969 9.445 1 98.75 89 MET A O 1
ATOM 706 N N . LYS A 1 90 ? 14.977 26.203 8.773 1 98.5 90 LYS A N 1
ATOM 707 C CA . LYS A 1 90 ? 15.781 26.062 9.984 1 98.5 90 LYS A CA 1
ATOM 708 C C . LYS A 1 90 ? 14.906 25.953 11.227 1 98.5 90 LYS A C 1
ATOM 710 O O . LYS A 1 90 ? 15.117 26.672 12.203 1 98.5 90 LYS A O 1
ATOM 715 N N . ILE A 1 91 ? 13.953 25.094 11.18 1 98.88 91 ILE A N 1
ATOM 716 C CA . ILE A 1 91 ? 12.992 24.953 12.258 1 98.88 91 ILE A CA 1
ATOM 717 C C . ILE A 1 91 ? 13.586 24.062 13.359 1 98.88 91 ILE A C 1
ATOM 719 O O . ILE A 1 91 ? 14.102 22.984 13.086 1 98.88 91 ILE A O 1
ATOM 723 N N . ASP A 1 92 ? 13.516 24.562 14.57 1 98.75 92 ASP A N 1
ATOM 724 C CA . ASP A 1 92 ? 13.992 23.812 15.734 1 98.75 92 ASP A CA 1
ATOM 725 C C . ASP A 1 92 ? 12.867 23 16.359 1 98.75 92 ASP A C 1
ATOM 727 O O . ASP A 1 92 ? 12.023 23.547 17.078 1 98.75 92 ASP A O 1
ATOM 731 N N . ILE A 1 93 ? 12.891 21.719 16.125 1 98.88 93 ILE A N 1
ATOM 732 C CA . ILE A 1 93 ? 11.867 20.812 16.625 1 98.88 93 ILE A CA 1
ATOM 733 C C . ILE A 1 93 ? 12.461 19.906 17.719 1 98.88 93 ILE A C 1
ATOM 735 O O . ILE A 1 93 ? 13.516 19.312 17.516 1 98.88 93 ILE A O 1
ATOM 739 N N .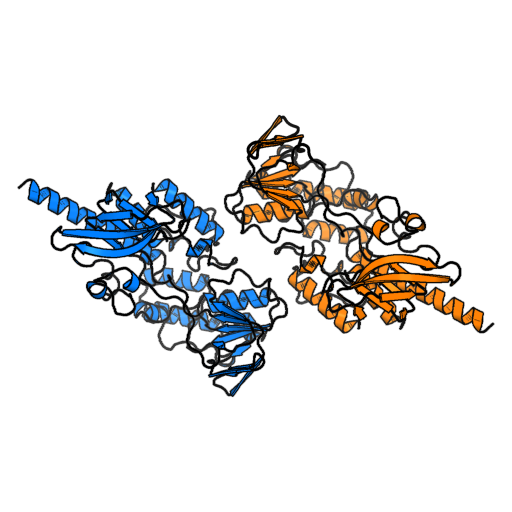 ARG A 1 94 ? 11.805 19.891 18.797 1 98.5 94 ARG A N 1
ATOM 740 C CA . ARG A 1 94 ? 12.125 18.922 19.844 1 98.5 94 ARG A CA 1
ATOM 741 C C . ARG A 1 94 ? 11.078 17.812 19.906 1 98.5 94 ARG A C 1
ATOM 743 O O . ARG A 1 94 ? 10 18.016 20.469 1 98.5 94 ARG A O 1
ATOM 750 N N . CYS A 1 95 ? 11.469 16.656 19.453 1 98.38 95 CYS A N 1
ATOM 751 C CA . CYS A 1 95 ? 10.57 15.508 19.422 1 98.38 95 CYS A CA 1
ATOM 752 C C . CYS A 1 95 ? 10.578 14.773 20.75 1 98.38 95 CYS A C 1
ATOM 754 O O . CYS A 1 95 ? 11.359 15.109 21.641 1 98.38 95 CYS A O 1
ATOM 756 N N . ASN A 1 96 ? 9.672 13.859 20.875 1 98.5 96 ASN A N 1
ATOM 757 C CA . ASN A 1 96 ? 9.523 13.07 22.094 1 98.5 96 ASN A CA 1
ATOM 758 C C . ASN A 1 96 ? 9.305 13.969 23.312 1 98.5 96 ASN A C 1
ATOM 760 O O . ASN A 1 96 ? 9.82 13.688 24.391 1 98.5 96 ASN A O 1
ATOM 764 N N . ARG A 1 97 ? 8.68 15.078 23.109 1 98.31 97 ARG A N 1
ATOM 765 C CA . ARG A 1 97 ? 8.305 16.031 24.141 1 98.31 97 ARG A CA 1
ATOM 766 C C . ARG A 1 97 ? 6.789 16.203 24.219 1 98.31 97 ARG A C 1
ATOM 768 O O . ARG A 1 97 ? 6.203 16.906 23.406 1 98.31 97 ARG A O 1
ATOM 775 N N . TYR A 1 98 ? 6.156 15.578 25.156 1 98.12 98 TYR A N 1
ATOM 776 C CA . TYR A 1 98 ? 4.715 15.656 25.375 1 98.12 98 TYR A CA 1
ATOM 777 C C . TYR A 1 98 ? 4.367 16.797 26.312 1 98.12 98 TYR A C 1
ATOM 779 O O . TYR A 1 98 ? 4.746 16.781 27.484 1 98.12 98 TYR A O 1
ATOM 787 N N . VAL A 1 99 ? 3.744 17.844 25.781 1 98.44 99 VAL A N 1
ATOM 788 C CA . VAL A 1 99 ? 3.27 18.938 26.641 1 98.44 99 VAL A CA 1
ATOM 789 C C . VAL A 1 99 ? 2.053 18.469 27.438 1 98.44 99 VAL A C 1
ATOM 791 O O . VAL A 1 99 ? 0.969 18.281 26.875 1 98.44 99 VAL A O 1
ATOM 794 N N . ASP A 1 100 ? 2.215 18.391 28.703 1 97.25 100 ASP A N 1
ATOM 795 C CA . ASP A 1 100 ? 1.125 17.844 29.5 1 97.25 100 ASP A CA 1
ATOM 796 C C . ASP A 1 100 ? 0.443 18.922 30.328 1 97.25 100 ASP A C 1
ATOM 798 O O . ASP A 1 100 ? -0.654 18.719 30.859 1 97.25 100 ASP A O 1
ATOM 802 N N . ASP A 1 101 ? 1.124 20.094 30.406 1 97.88 101 ASP A N 1
ATOM 803 C CA . ASP A 1 101 ? 0.528 21.203 31.141 1 97.88 101 ASP A CA 1
ATOM 804 C C . ASP A 1 101 ? 1.107 22.547 30.688 1 97.88 101 ASP A C 1
ATOM 806 O O . ASP A 1 101 ? 2.312 22.656 30.453 1 97.88 101 ASP A O 1
ATOM 810 N N . ALA A 1 102 ? 0.242 23.547 30.516 1 98.25 102 ALA A N 1
ATOM 811 C CA . ALA A 1 102 ? 0.65 24.906 30.219 1 98.25 102 ALA A CA 1
ATOM 812 C C . ALA A 1 102 ? -0.252 25.922 30.922 1 98.25 102 ALA A C 1
ATOM 814 O O . ALA A 1 102 ? -1.476 25.766 30.938 1 98.25 102 ALA A O 1
ATOM 815 N N . SER A 1 103 ? 0.37 26.875 31.547 1 97 103 SER A N 1
ATOM 816 C CA . SER A 1 103 ? -0.378 27.906 32.281 1 97 103 SER A CA 1
ATOM 817 C C . SER A 1 103 ? 0.347 29.25 32.219 1 97 103 SER A C 1
ATOM 819 O O . SER A 1 103 ? 1.57 29.297 32.094 1 97 103 SER A O 1
ATOM 821 N N . TYR A 1 104 ? -0.48 30.219 32.312 1 96.44 104 TYR A N 1
ATOM 822 C CA . TYR A 1 104 ? 0.088 31.562 32.406 1 96.44 104 TYR A CA 1
ATOM 823 C C . TYR A 1 104 ? 0.397 31.938 33.844 1 96.44 104 TYR A C 1
ATOM 825 O O . TYR A 1 104 ? -0.475 31.859 34.719 1 96.44 104 TYR A O 1
ATOM 833 N N . ASP A 1 105 ? 1.613 32.281 34.031 1 94.19 105 ASP A N 1
ATOM 834 C CA . ASP A 1 105 ? 2.01 32.781 35.344 1 94.19 105 ASP A CA 1
ATOM 835 C C . ASP A 1 105 ? 1.724 34.281 35.469 1 94.19 105 ASP A C 1
ATOM 837 O O . ASP A 1 105 ? 2.512 35.094 35 1 94.19 105 ASP A O 1
ATOM 841 N N . VAL A 1 106 ? 0.784 34.625 36.25 1 90.56 106 VAL A N 1
ATOM 842 C CA . VAL A 1 106 ? 0.324 36 36.375 1 90.56 106 VAL A CA 1
ATOM 843 C C . VAL A 1 106 ? 1.408 36.844 37.031 1 90.56 106 VAL A C 1
ATOM 845 O O . VAL A 1 106 ? 1.586 38.031 36.688 1 90.56 106 VAL A O 1
ATOM 848 N N . ASN A 1 107 ? 2.111 36.281 37.875 1 91.25 107 ASN A N 1
ATOM 849 C CA . ASN A 1 107 ? 3.148 37.031 38.594 1 91.25 107 ASN A CA 1
ATOM 850 C C . ASN A 1 107 ? 4.375 37.25 37.719 1 91.25 107 ASN A C 1
ATOM 852 O O . ASN A 1 107 ? 4.941 38.344 37.719 1 91.25 107 ASN A O 1
ATOM 856 N N . GLY A 1 108 ? 4.68 36.312 36.969 1 91.19 108 GLY A N 1
ATOM 857 C CA . GLY A 1 108 ? 5.863 36.406 36.125 1 91.19 108 GLY A CA 1
ATOM 858 C C . GLY A 1 108 ? 5.574 36.969 34.75 1 91.19 108 GLY A C 1
ATOM 859 O O . GLY A 1 108 ? 6.492 37.375 34.031 1 91.19 108 GLY A O 1
ATOM 860 N N . GLY A 1 109 ? 4.309 37.031 34.375 1 94 109 GLY A N 1
ATOM 861 C CA . GLY A 1 109 ? 3.908 37.531 33.062 1 94 109 GLY A CA 1
ATOM 862 C C . GLY A 1 109 ? 4.363 36.656 31.906 1 94 109 GLY A C 1
ATOM 863 O O . GLY A 1 109 ? 4.73 37.156 30.844 1 94 109 GLY A O 1
ATOM 864 N N . LYS A 1 110 ? 4.516 35.344 32.219 1 97.19 110 LYS A N 1
ATOM 865 C CA . LYS A 1 110 ? 5.012 34.438 31.188 1 97.19 110 LYS A CA 1
ATOM 866 C C . LYS A 1 110 ? 4.254 33.125 31.234 1 97.19 110 LYS A C 1
ATOM 868 O O . LYS A 1 110 ? 3.588 32.812 32.219 1 97.19 110 LYS A O 1
ATOM 873 N N . TRP A 1 111 ? 4.395 32.406 30.156 1 97.81 111 TRP A N 1
ATOM 874 C CA . TRP A 1 111 ? 3.814 31.062 30.078 1 97.81 111 TRP A CA 1
ATOM 875 C C . TRP A 1 111 ? 4.777 30.016 30.641 1 97.81 111 TRP A C 1
ATOM 877 O O . TRP A 1 111 ? 5.98 30.062 30.375 1 97.81 111 TRP A O 1
ATOM 887 N N . ARG A 1 112 ? 4.207 29.188 31.422 1 98.06 112 ARG A N 1
ATOM 888 C CA . ARG A 1 112 ? 4.93 28.016 31.906 1 98.06 112 ARG A CA 1
ATOM 889 C C . ARG A 1 112 ? 4.426 26.75 31.219 1 98.06 112 ARG A C 1
ATOM 891 O O . ARG A 1 112 ? 3.236 26.422 31.281 1 98.06 112 ARG A O 1
ATOM 898 N N . VAL A 1 113 ? 5.324 25.969 30.547 1 98.44 113 VAL A N 1
ATOM 899 C CA . VAL A 1 113 ? 4.969 24.781 29.781 1 98.44 113 VAL A CA 1
ATOM 900 C C . VAL A 1 113 ? 5.707 23.562 30.328 1 98.44 113 VAL A C 1
ATOM 902 O O . VAL A 1 113 ? 6.938 23.5 30.281 1 98.44 113 VAL A O 1
ATOM 905 N N . SER A 1 114 ? 4.93 22.688 30.844 1 98.38 114 SER A N 1
ATOM 906 C CA . SER A 1 114 ? 5.492 21.438 31.359 1 98.38 114 SER A CA 1
ATOM 907 C C . SER A 1 114 ? 5.523 20.359 30.281 1 98.38 114 SER A C 1
ATOM 909 O O . SER A 1 114 ? 4.531 20.141 29.594 1 98.38 114 SER A O 1
ATOM 911 N N . VAL A 1 115 ? 6.719 19.688 30.172 1 98.19 115 VAL A N 1
ATOM 912 C CA . VAL A 1 115 ? 6.941 18.703 29.125 1 98.19 115 VAL A CA 1
ATOM 913 C C . VAL A 1 115 ? 7.371 17.375 29.766 1 98.19 115 VAL A C 1
ATOM 915 O O . VAL A 1 115 ? 8.258 17.344 30.609 1 98.19 115 VAL A O 1
ATOM 918 N N . LYS A 1 116 ? 6.715 16.312 29.344 1 98 116 LYS A N 1
ATOM 919 C CA . LYS A 1 116 ? 7.129 14.961 29.719 1 98 116 LYS A CA 1
ATOM 920 C C . LYS A 1 116 ? 7.828 14.258 28.547 1 98 116 LYS A C 1
ATOM 922 O O . LYS A 1 116 ? 7.324 14.266 27.422 1 98 116 LYS A O 1
ATOM 927 N N . GLY A 1 117 ? 8.953 13.68 28.828 1 97.38 117 GLY A N 1
ATOM 928 C CA . GLY A 1 117 ? 9.609 12.859 27.812 1 97.38 117 GLY A CA 1
ATOM 929 C C . GLY A 1 117 ? 8.836 11.594 27.484 1 97.38 117 GLY A C 1
ATOM 930 O O . GLY A 1 117 ? 8.297 10.938 28.375 1 97.38 117 GLY A O 1
ATOM 931 N N . THR A 1 118 ? 8.75 11.297 26.156 1 96.81 118 THR A N 1
ATOM 932 C CA . THR A 1 118 ? 7.988 10.117 25.781 1 96.81 118 THR A CA 1
ATOM 933 C C . THR A 1 118 ? 8.906 8.906 25.625 1 96.81 118 THR A C 1
ATOM 935 O O . THR A 1 118 ? 8.445 7.805 25.328 1 96.81 118 THR A O 1
ATOM 938 N N . THR A 1 119 ? 10.133 9.086 25.797 1 95.5 119 THR A N 1
ATOM 939 C CA . THR A 1 119 ? 11.109 7.996 25.828 1 95.5 119 THR A CA 1
ATOM 940 C C . THR A 1 119 ? 11.992 8.102 27.062 1 95.5 119 THR A C 1
ATOM 942 O O . THR A 1 119 ? 12.055 9.164 27.703 1 95.5 119 THR A O 1
ATOM 945 N N . SER A 1 120 ? 12.734 7.059 27.359 1 92.25 120 SER A N 1
ATOM 946 C CA . SER A 1 120 ? 13.594 7.02 28.547 1 92.25 120 SER A CA 1
ATOM 947 C C . SER A 1 120 ? 14.789 7.949 28.391 1 92.25 120 SER A C 1
ATOM 949 O O . SER A 1 120 ? 15.43 8.32 29.375 1 92.25 120 SER A O 1
ATOM 951 N N . PHE A 1 121 ? 14.969 8.398 27.203 1 93 121 PHE A N 1
ATOM 952 C CA . PHE A 1 121 ? 16.172 9.172 26.953 1 93 121 PHE A CA 1
ATOM 953 C C . PHE A 1 121 ? 15.883 10.664 27 1 93 121 PHE A C 1
ATOM 955 O O . PHE A 1 121 ? 16.797 11.492 26.891 1 93 121 PHE A O 1
ATOM 962 N N . VAL A 1 122 ? 14.625 10.984 27.203 1 94.06 122 VAL A N 1
ATOM 963 C CA . VAL A 1 122 ? 14.227 12.391 27.266 1 94.06 122 VAL A CA 1
ATOM 964 C C . VAL A 1 122 ? 13.688 12.719 28.656 1 94.06 122 VAL A C 1
ATOM 966 O O . VAL A 1 122 ? 12.711 12.125 29.109 1 94.06 122 VAL A O 1
ATOM 969 N N . ASP A 1 123 ? 14.242 13.656 29.391 1 94.31 123 ASP A N 1
ATOM 970 C CA . ASP A 1 123 ? 13.828 14.055 30.719 1 94.31 123 ASP A CA 1
ATOM 971 C C . ASP A 1 123 ? 12.641 15.016 30.656 1 94.31 123 ASP A C 1
ATOM 973 O O . ASP A 1 123 ? 12.375 15.625 29.625 1 94.31 123 ASP A O 1
ATOM 977 N N . ASP A 1 124 ? 11.969 15.023 31.781 1 96.94 124 ASP A N 1
ATOM 978 C CA . ASP A 1 124 ? 10.961 16.078 31.922 1 96.94 124 ASP A CA 1
ATOM 979 C C . ASP A 1 124 ? 11.602 17.453 31.906 1 96.94 124 ASP A C 1
ATOM 981 O O . ASP A 1 124 ? 12.719 17.641 32.406 1 96.94 124 ASP A O 1
ATOM 985 N N . GLU A 1 125 ? 10.883 18.344 31.266 1 97.69 125 GLU A N 1
ATOM 986 C CA . GLU A 1 125 ? 11.391 19.703 31.094 1 97.69 125 GLU A CA 1
ATOM 987 C C . GLU A 1 125 ? 10.305 20.734 31.391 1 97.69 125 GLU A C 1
ATOM 989 O O . GLU A 1 125 ? 9.117 20.422 31.359 1 97.69 125 GLU A O 1
ATOM 994 N N . ILE A 1 126 ? 10.781 21.906 31.781 1 98.06 126 ILE A N 1
ATOM 995 C CA . ILE A 1 126 ? 9.898 23.062 31.906 1 98.06 126 ILE A CA 1
ATOM 996 C C . ILE A 1 126 ? 10.391 24.188 31 1 98.06 126 ILE A C 1
ATOM 998 O O . ILE A 1 126 ? 11.57 24.547 31.031 1 98.06 126 ILE A O 1
ATOM 1002 N N . TYR A 1 127 ? 9.484 24.703 30.219 1 98.19 127 TYR A N 1
ATOM 1003 C CA . TYR A 1 127 ? 9.773 25.875 29.406 1 98.19 127 TYR A CA 1
ATOM 1004 C C . TYR A 1 127 ? 9.031 27.094 29.922 1 98.19 127 TYR A C 1
ATOM 1006 O O . TYR A 1 127 ? 7.887 27 30.375 1 98.19 127 TYR A O 1
ATOM 1014 N N . VAL A 1 128 ? 9.672 28.203 29.906 1 98.19 128 VAL A N 1
ATOM 1015 C CA . VAL A 1 128 ? 9.078 29.516 30.203 1 98.19 128 VAL A CA 1
ATOM 1016 C C . VAL A 1 128 ? 9.164 30.422 28.984 1 98.19 128 VAL A C 1
ATOM 1018 O O . VAL A 1 128 ? 10.227 30.562 28.375 1 98.19 128 VAL A O 1
ATOM 1021 N N . ALA A 1 129 ? 8 31 28.609 1 98.19 129 ALA A N 1
ATOM 1022 C CA . ALA A 1 129 ? 7.98 31.719 27.344 1 98.19 129 ALA A CA 1
ATOM 1023 C C . ALA A 1 129 ? 7.098 32.969 27.438 1 98.19 129 ALA A C 1
ATOM 1025 O O . ALA A 1 129 ? 6.152 33 28.234 1 98.19 129 ALA A O 1
ATOM 1026 N N . ASP A 1 130 ? 7.445 33.969 26.656 1 97.94 130 ASP A N 1
ATOM 1027 C CA . ASP A 1 130 ? 6.609 35.156 26.531 1 97.94 130 ASP A CA 1
ATOM 1028 C C . ASP A 1 130 ? 5.336 34.875 25.75 1 97.94 130 ASP A C 1
ATOM 1030 O O . ASP A 1 130 ? 4.281 35.438 26.031 1 97.94 130 ASP A O 1
ATOM 1034 N N . TYR A 1 131 ? 5.441 33.969 24.766 1 98.5 131 TYR A N 1
ATOM 1035 C CA . TYR A 1 131 ? 4.336 33.656 23.875 1 98.5 131 TYR A CA 1
ATOM 1036 C C . TYR A 1 131 ? 4.145 32.125 23.766 1 98.5 131 TYR A C 1
ATOM 1038 O O . TYR A 1 131 ? 5.117 31.391 23.766 1 98.5 131 TYR A O 1
ATOM 1046 N N . LEU A 1 132 ? 2.92 31.688 23.703 1 98.62 132 LEU A N 1
ATOM 1047 C CA . LEU A 1 132 ? 2.545 30.297 23.516 1 98.62 132 LEU A CA 1
ATOM 1048 C C . LEU A 1 132 ? 1.671 30.125 22.281 1 98.62 132 LEU A C 1
ATOM 1050 O O . LEU A 1 132 ? 0.656 30.812 22.125 1 98.62 132 LEU A O 1
ATOM 1054 N N . VAL A 1 133 ? 2.08 29.266 21.359 1 98.81 133 VAL A N 1
ATOM 1055 C CA . VAL A 1 133 ? 1.275 28.969 20.188 1 98.81 133 VAL A CA 1
ATOM 1056 C C . VAL A 1 133 ? 0.721 27.547 20.281 1 98.81 133 VAL A C 1
ATOM 1058 O O . VAL A 1 133 ? 1.482 26.578 20.328 1 98.81 133 VAL A O 1
ATOM 1061 N N . VAL A 1 134 ? -0.567 27.469 20.359 1 98.44 134 VAL A N 1
ATOM 1062 C CA . VAL A 1 134 ? -1.258 26.188 20.297 1 98.44 134 VAL A CA 1
ATOM 1063 C C . VAL A 1 134 ? -1.399 25.734 18.859 1 98.44 134 VAL A C 1
ATOM 1065 O O . VAL A 1 134 ? -2.221 26.266 18.109 1 98.44 134 VAL A O 1
ATOM 1068 N N . ALA A 1 135 ? -0.627 24.703 18.453 1 98.25 135 ALA A N 1
ATOM 1069 C CA . ALA A 1 135 ? -0.634 24.234 17.062 1 98.25 135 ALA A CA 1
ATOM 1070 C C . ALA A 1 135 ? -0.895 22.734 17 1 98.25 135 ALA A C 1
ATOM 1072 O O . ALA A 1 135 ? -0.401 22.047 16.109 1 98.25 135 ALA A O 1
ATOM 1073 N N . THR A 1 136 ? -1.613 22.203 17.953 1 96.25 136 THR A N 1
ATOM 1074 C CA . THR A 1 136 ? -1.937 20.781 18 1 96.25 136 THR A CA 1
ATOM 1075 C C . THR A 1 136 ? -3.057 20.453 17.016 1 96.25 136 THR A C 1
ATOM 1077 O O . THR A 1 136 ? -3.27 19.281 16.672 1 96.25 136 THR A O 1
ATOM 1080 N N . GLY A 1 137 ? -3.74 21.406 16.594 1 90.44 137 GLY A N 1
ATOM 1081 C CA . GLY A 1 137 ? -4.754 21.25 15.555 1 90.44 137 GLY A CA 1
ATOM 1082 C C . GLY A 1 137 ? -6 20.531 16.047 1 90.44 137 GLY A C 1
ATOM 1083 O O . GLY A 1 137 ? -6.176 20.344 17.25 1 90.44 137 GLY A O 1
ATOM 1084 N N . GLU A 1 138 ? -6.859 20.297 15.055 1 87.44 138 GLU A N 1
ATOM 1085 C CA . GLU A 1 138 ? -8.164 19.703 15.344 1 87.44 138 GLU A CA 1
ATOM 1086 C C . GLU A 1 138 ? -8.109 18.188 15.25 1 87.44 138 GLU A C 1
ATOM 1088 O O . GLU A 1 138 ? -9.031 17.5 15.703 1 87.44 138 GLU A O 1
ATOM 1093 N N . ASN A 1 139 ? -7.066 17.641 14.688 1 89.94 139 ASN A N 1
ATOM 1094 C CA . ASN A 1 139 ? -6.98 16.203 14.406 1 89.94 139 ASN A CA 1
ATOM 1095 C C . ASN A 1 139 ? -6.012 15.508 15.359 1 89.94 139 ASN A C 1
ATOM 1097 O O . ASN A 1 139 ? -5.16 14.727 14.922 1 89.94 139 ASN A O 1
ATOM 1101 N N . CYS A 1 140 ? -6.254 15.688 16.578 1 89.5 140 CYS A N 1
ATOM 1102 C CA . CYS A 1 140 ? -5.281 15.188 17.547 1 89.5 140 CYS A CA 1
ATOM 1103 C C . CYS A 1 140 ? -5.66 13.789 18.031 1 89.5 140 CYS A C 1
ATOM 1105 O O . CYS A 1 140 ? -4.84 12.875 17.984 1 89.5 140 CYS A O 1
ATOM 1107 N N . GLU A 1 141 ? -6.895 13.625 18.438 1 92.94 141 GLU A N 1
ATOM 1108 C CA . GLU A 1 141 ? -7.332 12.344 18.984 1 92.94 141 GLU A CA 1
ATOM 1109 C C . GLU A 1 141 ? -8.414 11.711 18.109 1 92.94 141 GLU A C 1
ATOM 1111 O O . GLU A 1 141 ? -9.406 12.359 17.781 1 92.94 141 GLU A O 1
ATOM 1116 N N . ALA A 1 142 ? -8.211 10.406 17.859 1 96.25 142 ALA A N 1
ATOM 1117 C CA . ALA A 1 142 ? -9.211 9.664 17.109 1 96.25 142 ALA A CA 1
ATOM 1118 C C . ALA A 1 142 ? -10.547 9.625 17.844 1 96.25 142 ALA A C 1
ATOM 1120 O O . ALA A 1 142 ? -10.578 9.477 19.062 1 96.25 142 ALA A O 1
ATOM 1121 N N . TYR A 1 143 ? -11.602 9.789 17.109 1 96.38 143 TYR A N 1
ATOM 1122 C CA . TYR A 1 143 ? -12.922 9.797 17.719 1 96.38 143 TYR A CA 1
ATOM 1123 C C . TYR A 1 143 ? -13.75 8.602 17.25 1 96.38 143 TYR A C 1
ATOM 1125 O O . TYR A 1 143 ? -13.984 8.445 16.047 1 96.38 143 TYR A O 1
ATOM 1133 N N . ILE A 1 144 ? -14.125 7.699 18.078 1 97.31 144 ILE A N 1
ATOM 1134 C CA . ILE A 1 144 ? -15.094 6.633 17.844 1 97.31 144 ILE A CA 1
ATOM 1135 C C . ILE A 1 144 ? -16.375 6.906 18.625 1 97.31 144 ILE A C 1
ATOM 1137 O O . ILE A 1 144 ? -16.344 7.02 19.859 1 97.31 144 ILE A O 1
ATOM 1141 N N . PRO A 1 145 ? -17.453 7.062 18 1 96.31 145 PRO A N 1
ATOM 1142 C CA . PRO A 1 145 ? -18.703 7.359 18.703 1 96.31 145 PRO A CA 1
ATOM 1143 C C . PRO A 1 145 ? -19.172 6.191 19.562 1 96.31 145 PRO A C 1
ATOM 1145 O O . PRO A 1 145 ? -18.797 5.047 19.328 1 96.31 145 PRO A O 1
ATOM 1148 N N . LYS A 1 146 ? -20 6.605 20.531 1 95.62 146 LYS A N 1
ATOM 1149 C CA . LYS A 1 146 ? -20.672 5.566 21.312 1 95.62 146 LYS A CA 1
ATOM 1150 C C . LYS A 1 146 ? -21.781 4.906 20.5 1 95.62 146 LYS A C 1
ATOM 1152 O O . LYS A 1 146 ? -22.672 5.586 19.969 1 95.62 146 LYS A O 1
ATOM 1157 N N . ILE A 1 147 ? -21.688 3.664 20.297 1 96.06 147 ILE A N 1
ATOM 1158 C CA . ILE A 1 147 ? -22.688 2.867 19.594 1 96.06 147 ILE A CA 1
ATOM 1159 C C . ILE A 1 147 ? -23.109 1.69 20.469 1 96.06 147 ILE A C 1
ATOM 1161 O O . ILE A 1 147 ? -22.266 0.977 21.016 1 96.06 147 ILE A O 1
ATOM 1165 N N . ASN A 1 148 ? -24.375 1.522 20.594 1 95.62 148 ASN A N 1
ATOM 1166 C CA . ASN A 1 148 ? -24.906 0.409 21.375 1 95.62 148 ASN A CA 1
ATOM 1167 C C . ASN A 1 148 ? -24.406 -0.932 20.844 1 95.62 148 ASN A C 1
ATOM 1169 O O . ASN A 1 148 ? -24.578 -1.244 19.672 1 95.62 148 ASN A O 1
ATOM 1173 N N . GLY A 1 149 ? -23.703 -1.625 21.719 1 96.69 149 GLY A N 1
ATOM 1174 C CA . GLY A 1 149 ? -23.281 -2.965 21.344 1 96.69 149 GLY A CA 1
ATOM 1175 C C . GLY A 1 149 ? -21.875 -3.008 20.781 1 96.69 149 GLY A C 1
ATOM 1176 O O . GLY A 1 149 ? -21.328 -4.086 20.547 1 96.69 149 GLY A O 1
ATOM 1177 N N . LEU A 1 150 ? -21.188 -1.895 20.594 1 96.69 150 LEU A N 1
ATOM 1178 C CA . LEU A 1 150 ? -19.875 -1.851 19.969 1 96.69 150 LEU A CA 1
ATOM 1179 C C . LEU A 1 150 ? -18.844 -2.602 20.797 1 96.69 150 LEU A C 1
ATOM 1181 O O . LEU A 1 150 ? -18.016 -3.34 20.266 1 96.69 150 LEU A O 1
ATOM 1185 N N . GLU A 1 151 ? -18.922 -2.52 22.094 1 94.44 151 GLU A N 1
ATOM 1186 C CA . GLU A 1 151 ? -17.969 -3.127 23 1 94.44 151 GLU A CA 1
ATOM 1187 C C . GLU A 1 151 ? -18.016 -4.648 22.922 1 94.44 151 GLU A C 1
ATOM 1189 O O . GLU A 1 151 ? -17.031 -5.324 23.219 1 94.44 151 GLU A O 1
ATOM 1194 N N . SER A 1 152 ? -19.188 -5.199 22.5 1 93.81 152 SER A N 1
ATOM 1195 C CA . SER A 1 152 ? -19.359 -6.645 22.422 1 93.81 152 SER A CA 1
ATOM 1196 C C . SER A 1 152 ? -19.219 -7.148 20.984 1 93.81 152 SER A C 1
ATOM 1198 O O . SER A 1 152 ? -19.5 -8.32 20.703 1 93.81 152 SER A O 1
ATOM 1200 N N . PHE A 1 153 ? -18.875 -6.266 20.125 1 96.5 153 PHE A N 1
ATOM 1201 C CA . PHE A 1 153 ? -18.719 -6.672 18.734 1 96.5 153 PHE A CA 1
ATOM 1202 C C . PHE A 1 153 ? -17.625 -7.738 18.609 1 96.5 153 PHE A C 1
ATOM 1204 O O . PHE A 1 153 ? -16.5 -7.539 19.062 1 96.5 153 PHE A O 1
ATOM 1211 N N . GLU A 1 154 ? -17.891 -8.859 18 1 96.44 154 GLU A N 1
ATOM 1212 C CA . GLU A 1 154 ? -16.984 -10 17.922 1 96.44 154 GLU A CA 1
ATOM 1213 C C . GLU A 1 154 ? -15.953 -9.805 16.812 1 96.44 154 GLU A C 1
ATOM 1215 O O . GLU A 1 154 ? -14.938 -10.5 16.781 1 96.44 154 GLU A O 1
ATOM 1220 N N . GLY A 1 155 ? -16.25 -8.898 15.867 1 96.69 155 GLY A N 1
ATOM 1221 C CA . GLY A 1 155 ? -15.258 -8.555 14.867 1 96.69 155 GLY A CA 1
ATOM 1222 C C . GLY A 1 155 ? -14.25 -7.527 15.359 1 96.69 155 GLY A C 1
ATOM 1223 O O . GLY A 1 155 ? -14.109 -7.316 16.562 1 96.69 155 GLY A O 1
ATOM 1224 N N . GLU A 1 156 ? -13.508 -7.023 14.445 1 97.06 156 GLU A N 1
ATOM 1225 C CA . GLU A 1 156 ? -12.539 -5.973 14.742 1 97.06 156 GLU A CA 1
ATOM 1226 C C . GLU A 1 156 ? -13.102 -4.594 14.398 1 97.06 156 GLU A C 1
ATOM 1228 O O . GLU A 1 156 ? -13.852 -4.445 13.438 1 97.06 156 GLU A O 1
ATOM 1233 N N . TYR A 1 157 ? -12.914 -3.643 15.273 1 97.75 157 TYR A N 1
ATOM 1234 C CA . TYR A 1 157 ? -13.227 -2.275 14.875 1 97.75 157 TYR A CA 1
ATOM 1235 C C . TYR A 1 157 ? -12.047 -1.348 15.125 1 97.75 157 TYR A C 1
ATOM 1237 O O . TYR A 1 157 ? -11.32 -1.507 16.109 1 97.75 157 TYR A O 1
ATOM 1245 N N . ILE A 1 158 ? -11.797 -0.458 14.172 1 98.38 158 ILE A N 1
ATOM 1246 C CA . ILE A 1 158 ? -10.672 0.464 14.258 1 98.38 158 ILE A CA 1
ATOM 1247 C C . ILE A 1 158 ? -11.102 1.856 13.812 1 98.38 158 ILE A C 1
ATOM 1249 O O . ILE A 1 158 ? -12.109 2.004 13.109 1 98.38 158 ILE A O 1
ATOM 1253 N N . HIS A 1 159 ? -10.422 2.898 14.328 1 98.62 159 HIS A N 1
ATOM 1254 C CA . HIS A 1 159 ? -10.492 4.219 13.711 1 98.62 159 HIS A CA 1
ATOM 1255 C C . HIS A 1 159 ? -9.68 4.27 12.422 1 98.62 159 HIS A C 1
ATOM 1257 O O . HIS A 1 159 ? -8.672 3.57 12.289 1 98.62 159 HIS A O 1
ATOM 1263 N N . CYS A 1 160 ? -10.055 5.113 11.523 1 98 160 CYS A N 1
ATOM 1264 C CA . CYS A 1 160 ? -9.414 5.152 10.211 1 98 160 CYS A CA 1
ATOM 1265 C C . CYS A 1 160 ? -7.965 5.613 10.32 1 98 160 CYS A C 1
ATOM 1267 O O . CYS A 1 160 ? -7.184 5.434 9.383 1 98 160 CYS A O 1
ATOM 1269 N N . SER A 1 161 ? -7.574 6.18 11.445 1 97.5 161 SER A N 1
ATOM 1270 C CA . SER A 1 161 ? -6.176 6.535 11.672 1 97.5 161 SER A CA 1
ATOM 1271 C C . SER A 1 161 ? -5.289 5.297 11.711 1 97.5 161 SER A C 1
ATOM 1273 O O . SER A 1 161 ? -4.066 5.398 11.594 1 97.5 161 SER A O 1
ATOM 1275 N N . ASN A 1 162 ? -5.895 4.113 11.859 1 97.81 162 ASN A N 1
ATOM 1276 C CA . ASN A 1 162 ? -5.148 2.859 11.891 1 97.81 162 ASN A CA 1
ATOM 1277 C C . ASN A 1 162 ? -5.285 2.096 10.57 1 97.81 162 ASN A C 1
ATOM 1279 O O . ASN A 1 162 ? -4.898 0.929 10.484 1 97.81 162 ASN A O 1
ATOM 1283 N N . TYR A 1 163 ? -5.852 2.711 9.594 1 98.38 163 TYR A N 1
ATOM 1284 C CA . TYR A 1 163 ? -5.984 2.131 8.258 1 98.38 163 TYR A CA 1
ATOM 1285 C C . TYR A 1 163 ? -4.871 2.617 7.34 1 98.38 163 TYR A C 1
ATOM 1287 O O . TYR A 1 163 ? -4.719 3.822 7.121 1 98.38 163 TYR A O 1
ATOM 1295 N N . LEU A 1 164 ? -4.133 1.72 6.75 1 97.88 164 LEU A N 1
ATOM 1296 C CA . LEU A 1 164 ? -3.094 2.107 5.801 1 97.88 164 LEU A CA 1
ATOM 1297 C C . LEU A 1 164 ? -3.496 1.74 4.375 1 97.88 164 LEU A C 1
ATOM 1299 O O . LEU A 1 164 ? -3.334 2.543 3.455 1 97.88 164 LEU A O 1
ATOM 1303 N N . ASN A 1 165 ? -3.986 0.573 4.188 1 97.94 165 ASN A N 1
ATOM 1304 C CA . ASN A 1 165 ? -4.547 0.068 2.941 1 97.94 165 ASN A CA 1
ATOM 1305 C C . ASN A 1 165 ? -5.453 -1.138 3.18 1 97.94 165 ASN A C 1
ATOM 1307 O O . ASN A 1 165 ? -5.621 -1.574 4.32 1 97.94 165 ASN A O 1
ATOM 1311 N N . GLY A 1 166 ? -6.078 -1.706 2.17 1 97.94 166 GLY A N 1
ATOM 1312 C CA . GLY A 1 166 ? -7.098 -2.729 2.328 1 97.94 166 GLY A CA 1
ATOM 1313 C C . GLY A 1 166 ? -6.535 -4.137 2.324 1 97.94 166 GLY A C 1
ATOM 1314 O O . GLY A 1 166 ? -7.289 -5.113 2.391 1 97.94 166 GLY A O 1
ATOM 1315 N N . ARG A 1 167 ? -5.223 -4.355 2.275 1 97.12 167 ARG A N 1
ATOM 1316 C CA . ARG A 1 167 ? -4.586 -5.648 2.057 1 97.12 167 ARG A CA 1
ATOM 1317 C C . ARG A 1 167 ? -5.078 -6.68 3.068 1 97.12 167 ARG A C 1
ATOM 1319 O O . ARG A 1 167 ? -5.414 -7.809 2.699 1 97.12 167 ARG A O 1
ATOM 1326 N N . PRO A 1 168 ? -5.23 -6.277 4.387 1 96.56 168 PRO A N 1
ATOM 1327 C CA . PRO A 1 168 ? -5.582 -7.293 5.383 1 96.56 168 PRO A CA 1
ATOM 1328 C C . PRO A 1 168 ? -7.02 -7.785 5.242 1 96.56 168 PRO A C 1
ATOM 1330 O O . PRO A 1 168 ? -7.395 -8.789 5.848 1 96.56 168 PRO A O 1
ATOM 1333 N N . TRP A 1 169 ? -7.781 -7.121 4.418 1 97.81 169 TRP A N 1
ATOM 1334 C CA . TRP A 1 169 ? -9.211 -7.383 4.504 1 97.81 169 TRP A CA 1
ATOM 1335 C C . TRP A 1 169 ? -9.758 -7.902 3.178 1 97.81 169 TRP A C 1
ATOM 1337 O O . TRP A 1 169 ? -10.945 -7.754 2.881 1 97.81 169 TRP A O 1
ATOM 1347 N N . TYR A 1 170 ? -8.898 -8.469 2.346 1 97.12 170 TYR A N 1
ATOM 1348 C CA . TYR A 1 170 ? -9.352 -9.148 1.138 1 97.12 170 TYR A CA 1
ATOM 1349 C C . TYR A 1 170 ? -10.43 -10.18 1.462 1 97.12 170 TYR A C 1
ATOM 1351 O O . TYR A 1 170 ? -10.258 -10.992 2.371 1 97.12 170 TYR A O 1
ATOM 1359 N N . ASN A 1 171 ? -11.547 -10.086 0.792 1 97 171 ASN A N 1
ATOM 1360 C CA . ASN A 1 171 ? -12.695 -10.984 0.844 1 97 171 ASN A CA 1
ATOM 1361 C C . ASN A 1 171 ? -13.391 -10.922 2.199 1 97 171 ASN A C 1
ATOM 1363 O O . ASN A 1 171 ? -14.188 -11.812 2.533 1 97 171 ASN A O 1
ATOM 1367 N N . LYS A 1 172 ? -13.062 -9.914 3.102 1 98.12 172 LYS A N 1
ATOM 1368 C CA . LYS A 1 172 ? -13.766 -9.688 4.359 1 98.12 172 LYS A CA 1
ATOM 1369 C C . LYS A 1 172 ? -14.93 -8.719 4.16 1 98.12 172 LYS A C 1
ATOM 1371 O O . LYS A 1 172 ? -14.914 -7.898 3.242 1 98.12 172 LYS A O 1
ATOM 1376 N N . ASN A 1 173 ? -15.945 -8.93 5.004 1 98.81 173 ASN A N 1
ATOM 1377 C CA . ASN A 1 173 ? -17.031 -7.953 5.062 1 98.81 173 ASN A CA 1
ATOM 1378 C C . ASN A 1 173 ? -16.656 -6.754 5.93 1 98.81 173 ASN A C 1
ATOM 1380 O O . ASN A 1 173 ? -16.562 -6.871 7.152 1 98.81 173 ASN A O 1
ATOM 1384 N N . VAL A 1 174 ? -16.484 -5.574 5.285 1 98.94 174 VAL A N 1
ATOM 1385 C CA . VAL A 1 174 ? -16 -4.406 6.012 1 98.94 174 VAL A CA 1
ATOM 1386 C C . VAL A 1 174 ? -17.047 -3.293 5.965 1 98.94 174 VAL A C 1
ATOM 1388 O O . VAL A 1 174 ? -17.594 -2.992 4.902 1 98.94 174 VAL A O 1
ATOM 1391 N N . LEU A 1 175 ? -17.359 -2.701 7.113 1 98.94 175 LEU A N 1
ATOM 1392 C CA . LEU A 1 175 ? -18.25 -1.559 7.238 1 98.94 175 LEU A CA 1
ATOM 1393 C C . LEU A 1 175 ? -17.484 -0.292 7.586 1 98.94 175 LEU A C 1
ATOM 1395 O O . LEU A 1 175 ? -16.766 -0.25 8.594 1 98.94 175 LEU A O 1
ATOM 1399 N N . VAL A 1 176 ? -17.531 0.644 6.746 1 98.94 176 VAL A N 1
ATOM 1400 C CA . VAL A 1 176 ? -16.953 1.951 7.016 1 98.94 176 VAL A CA 1
ATOM 1401 C C . VAL A 1 176 ? -18.016 2.9 7.547 1 98.94 176 VAL A C 1
ATOM 1403 O O . VAL A 1 176 ? -19.109 3.008 6.969 1 98.94 176 VAL A O 1
ATOM 1406 N N . VAL A 1 177 ? -17.719 3.594 8.648 1 98.69 177 VAL A N 1
ATOM 1407 C CA . VAL A 1 177 ? -18.688 4.516 9.25 1 98.69 177 VAL A CA 1
ATOM 1408 C C . VAL A 1 177 ? -18.219 5.957 9.031 1 98.69 177 VAL A C 1
ATOM 1410 O O . VAL A 1 177 ? -17.234 6.395 9.625 1 98.69 177 VAL A O 1
ATOM 1413 N N . GLY A 1 178 ? -18.953 6.664 8.211 1 96.56 178 GLY A N 1
ATOM 1414 C CA . GLY A 1 178 ? -18.625 8.031 7.855 1 96.56 178 GLY A CA 1
ATOM 1415 C C . GLY A 1 178 ? -18.406 8.227 6.367 1 96.56 178 GLY A C 1
ATOM 1416 O O . GLY A 1 178 ? -17.75 7.402 5.723 1 96.56 178 GLY A O 1
ATOM 1417 N N . SER A 1 179 ? -18.953 9.367 5.875 1 94.81 179 SER A N 1
ATOM 1418 C CA . SER A 1 179 ? -18.891 9.57 4.434 1 94.81 179 SER A CA 1
ATOM 1419 C C . SER A 1 179 ? -18.125 10.844 4.082 1 94.81 179 SER A C 1
ATOM 1421 O O . SER A 1 179 ? -18.344 11.438 3.025 1 94.81 179 SER A O 1
ATOM 1423 N N . GLY A 1 180 ? -17.281 11.336 4.98 1 95.44 180 GLY A N 1
ATOM 1424 C CA . GLY A 1 180 ? -16.344 12.391 4.637 1 95.44 180 GLY A CA 1
ATOM 1425 C C . GLY A 1 180 ? -15.234 11.93 3.703 1 95.44 180 GLY A C 1
ATOM 1426 O O . GLY A 1 180 ? -15.352 10.875 3.068 1 95.44 180 GLY A O 1
ATOM 1427 N N . ASN A 1 181 ? -14.25 12.742 3.582 1 96.19 181 ASN A N 1
ATOM 1428 C CA . ASN A 1 181 ? -13.156 12.438 2.67 1 96.19 181 ASN A CA 1
ATOM 1429 C C . ASN A 1 181 ? -12.516 11.094 2.996 1 96.19 181 ASN A C 1
ATOM 1431 O O . ASN A 1 181 ? -12.375 10.234 2.119 1 96.19 181 ASN A O 1
ATOM 1435 N N . SER A 1 182 ? -12.203 10.867 4.25 1 97 182 SER A N 1
ATOM 1436 C CA . SER A 1 182 ? -11.531 9.641 4.648 1 97 182 SER A CA 1
ATOM 1437 C C . SER A 1 182 ? -12.414 8.422 4.406 1 97 182 SER A C 1
ATOM 1439 O O . SER A 1 182 ? -11.969 7.43 3.83 1 97 182 SER A O 1
ATOM 1441 N N . GLY A 1 183 ? -13.695 8.547 4.82 1 98.12 183 GLY A N 1
ATOM 1442 C CA . GLY A 1 183 ? -14.594 7.41 4.691 1 98.12 183 GLY A CA 1
ATOM 1443 C C . GLY A 1 183 ? -14.812 6.98 3.254 1 98.12 183 GLY A C 1
ATOM 1444 O O . GLY A 1 183 ? -14.719 5.793 2.934 1 98.12 183 GLY A O 1
ATOM 1445 N N . MET A 1 184 ? -15.102 7.93 2.43 1 98.19 184 MET A N 1
ATOM 1446 C CA . MET A 1 184 ? -15.359 7.637 1.022 1 98.19 184 MET A CA 1
ATOM 1447 C C . MET A 1 184 ? -14.117 7.086 0.343 1 98.19 184 MET A C 1
ATOM 1449 O O . MET A 1 184 ? -14.195 6.125 -0.425 1 98.19 184 MET A O 1
ATOM 1453 N N . GLU A 1 185 ? -13.023 7.668 0.625 1 98.44 185 GLU A N 1
ATOM 1454 C CA . GLU A 1 185 ? -11.797 7.223 -0.026 1 98.44 185 GLU A CA 1
ATOM 1455 C C . GLU A 1 185 ? -11.367 5.848 0.486 1 98.44 185 GLU A C 1
ATOM 1457 O O . GLU A 1 185 ? -10.922 5 -0.291 1 98.44 185 GLU A O 1
ATOM 1462 N N . ILE A 1 186 ? -11.508 5.617 1.757 1 98.81 186 ILE A N 1
ATOM 1463 C CA . ILE A 1 186 ? -11.18 4.316 2.332 1 98.81 186 ILE A CA 1
ATOM 1464 C C . ILE A 1 186 ? -12.125 3.254 1.778 1 98.81 186 ILE A C 1
ATOM 1466 O O . ILE A 1 186 ? -11.695 2.135 1.478 1 98.81 186 ILE A O 1
ATOM 1470 N N . SER A 1 187 ? -13.391 3.605 1.615 1 98.88 187 SER A N 1
ATOM 1471 C CA . SER A 1 187 ? -14.328 2.668 1.016 1 98.88 187 SER A CA 1
ATOM 1472 C C . SER A 1 187 ? -13.914 2.299 -0.405 1 98.88 187 SER A C 1
ATOM 1474 O O . SER A 1 187 ? -13.953 1.125 -0.782 1 98.88 187 SER A O 1
ATOM 1476 N N . TYR A 1 188 ? -13.562 3.312 -1.129 1 98.75 188 TYR A N 1
ATOM 1477 C CA . TYR A 1 188 ? -13.039 3.076 -2.473 1 98.75 188 TYR A CA 1
ATOM 1478 C C . TYR A 1 188 ? -11.836 2.145 -2.434 1 98.75 188 TYR A C 1
ATOM 1480 O O . TYR A 1 188 ? -11.773 1.17 -3.188 1 98.75 188 TYR A O 1
ATOM 1488 N N . ASP A 1 189 ? -10.906 2.447 -1.563 1 98.69 189 ASP A N 1
ATOM 1489 C CA . ASP A 1 189 ? -9.656 1.699 -1.441 1 98.69 189 ASP A CA 1
ATOM 1490 C C . ASP A 1 189 ? -9.922 0.246 -1.055 1 98.69 189 ASP A C 1
ATOM 1492 O O . ASP A 1 189 ? -9.406 -0.675 -1.692 1 98.69 189 ASP A O 1
ATOM 1496 N N . LEU A 1 190 ? -10.766 0.085 -0.049 1 98.75 190 LEU A N 1
ATOM 1497 C CA . LEU A 1 190 ? -11.133 -1.247 0.415 1 98.75 190 LEU A CA 1
ATOM 1498 C C . LEU A 1 190 ? -11.695 -2.086 -0.73 1 98.75 190 LEU A C 1
ATOM 1500 O O . LEU A 1 190 ? -11.281 -3.232 -0.924 1 98.75 190 LEU A O 1
ATOM 1504 N N . SER A 1 191 ? -12.57 -1.5 -1.475 1 98.44 191 SER A N 1
ATOM 1505 C CA . SER A 1 191 ? -13.195 -2.225 -2.578 1 98.44 191 SER A CA 1
ATOM 1506 C C . SER A 1 191 ? -12.164 -2.607 -3.635 1 98.44 191 SER A C 1
ATOM 1508 O O . SER A 1 191 ? -12.234 -3.695 -4.215 1 98.44 191 SER A O 1
ATOM 1510 N N . THR A 1 192 ? -11.227 -1.743 -3.855 1 97.12 192 THR A N 1
ATOM 1511 C CA . THR A 1 192 ? -10.18 -2 -4.836 1 97.12 192 THR A CA 1
ATOM 1512 C C . THR A 1 192 ? -9.266 -3.129 -4.367 1 97.12 192 THR A C 1
ATOM 1514 O O . THR A 1 192 ? -8.719 -3.869 -5.188 1 97.12 192 THR A O 1
ATOM 1517 N N . TRP A 1 193 ? -9.211 -3.309 -3.047 1 97.81 193 TRP A N 1
ATOM 1518 C CA . TRP A 1 193 ? -8.359 -4.344 -2.461 1 97.81 193 TRP A CA 1
ATOM 1519 C C . TRP A 1 193 ? -9.133 -5.645 -2.279 1 97.81 193 TRP A C 1
ATOM 1521 O O . TRP A 1 193 ? -8.602 -6.621 -1.748 1 97.81 193 TRP A O 1
ATOM 1531 N N . GLY A 1 194 ? -10.43 -5.664 -2.684 1 97.5 194 GLY A N 1
ATOM 1532 C CA . GLY A 1 194 ? -11.164 -6.918 -2.75 1 97.5 194 GLY A CA 1
ATOM 1533 C C . GLY A 1 194 ? -12.031 -7.168 -1.527 1 97.5 194 GLY A C 1
ATOM 1534 O O . GLY A 1 194 ? -12.57 -8.266 -1.358 1 97.5 194 GLY A O 1
ATOM 1535 N N . ALA A 1 195 ? -12.148 -6.16 -0.657 1 98.56 195 ALA A N 1
ATOM 1536 C CA . ALA A 1 195 ? -13.078 -6.293 0.466 1 98.56 195 ALA A CA 1
ATOM 1537 C C . ALA A 1 195 ? -14.523 -6.164 0.002 1 98.56 195 ALA A C 1
ATOM 1539 O O . ALA A 1 195 ? -14.812 -5.445 -0.957 1 98.56 195 ALA A O 1
ATOM 1540 N N . ASN A 1 196 ? -15.383 -6.969 0.656 1 98.69 196 ASN A N 1
ATOM 1541 C CA . ASN A 1 196 ? -16.812 -6.676 0.547 1 98.69 196 ASN A CA 1
ATOM 1542 C C . ASN A 1 196 ? -17.188 -5.445 1.362 1 98.69 196 ASN A C 1
ATOM 1544 O O . ASN A 1 196 ? -17.438 -5.543 2.566 1 98.69 196 ASN A O 1
ATOM 1548 N N . THR A 1 197 ? -17.312 -4.297 0.685 1 98.88 197 THR A N 1
ATOM 1549 C CA . THR A 1 197 ? -17.281 -3.002 1.36 1 98.88 197 THR A CA 1
ATOM 1550 C C . THR A 1 197 ? -18.688 -2.42 1.479 1 98.88 197 THR A C 1
ATOM 1552 O O . THR A 1 197 ? -19.453 -2.439 0.517 1 98.88 197 THR A O 1
ATOM 1555 N N . SER A 1 198 ? -19.016 -2 2.646 1 98.88 198 SER A N 1
ATOM 1556 C CA . SER A 1 198 ? -20.219 -1.229 2.939 1 98.88 198 SER A CA 1
ATOM 1557 C C . SER A 1 198 ? -19.891 0.074 3.658 1 98.88 198 SER A C 1
ATOM 1559 O O . SER A 1 198 ? -18.875 0.153 4.367 1 98.88 198 SER A O 1
ATOM 1561 N N . ILE A 1 199 ? -20.703 1.074 3.457 1 98.81 199 ILE A N 1
ATOM 1562 C CA . ILE A 1 199 ? -20.438 2.369 4.078 1 98.81 199 ILE A CA 1
ATOM 1563 C C . ILE A 1 199 ? -21.719 2.916 4.695 1 98.81 199 ILE A C 1
ATOM 1565 O O . ILE A 1 199 ? -22.797 2.775 4.121 1 98.81 199 ILE A O 1
ATOM 1569 N N . VAL A 1 200 ? -21.594 3.498 5.848 1 98.56 200 VAL A N 1
ATOM 1570 C CA . VAL A 1 200 ? -22.688 4.188 6.523 1 98.56 200 VAL A CA 1
ATOM 1571 C C . VAL A 1 200 ? -22.672 5.668 6.145 1 98.56 200 VAL A C 1
ATOM 1573 O O . VAL A 1 200 ? -21.688 6.367 6.375 1 98.56 200 VAL A O 1
ATOM 1576 N N . ILE A 1 201 ? -23.688 6.133 5.578 1 96.94 201 ILE A N 1
ATOM 1577 C CA . ILE A 1 201 ? -23.891 7.539 5.246 1 96.94 201 ILE A CA 1
ATOM 1578 C C . ILE A 1 201 ? -25.156 8.055 5.949 1 96.94 201 ILE A C 1
ATOM 1580 O O . ILE A 1 201 ? -26.266 7.652 5.621 1 96.94 201 ILE A O 1
ATOM 1584 N N . ARG A 1 202 ? -24.922 8.984 6.852 1 92.25 202 ARG A N 1
ATOM 1585 C CA . ARG A 1 202 ? -26.031 9.43 7.688 1 92.25 202 ARG A CA 1
ATOM 1586 C C . ARG A 1 202 ? -26.578 10.773 7.219 1 92.25 202 ARG A C 1
ATOM 1588 O O . ARG A 1 202 ? -27.781 11 7.207 1 92.25 202 ARG A O 1
ATOM 1595 N N . SER A 1 203 ? -25.641 11.703 6.848 1 91.81 203 SER A N 1
ATOM 1596 C CA . SER A 1 203 ? -26.031 13.086 6.594 1 91.81 203 SER A CA 1
ATOM 1597 C C . SER A 1 203 ? -25.719 13.492 5.16 1 91.81 203 SER A C 1
ATOM 1599 O O . SER A 1 203 ? -24.844 12.906 4.516 1 91.81 203 SER A O 1
ATOM 1601 N N . PRO A 1 204 ? -26.5 14.477 4.664 1 94 204 PRO A N 1
ATOM 1602 C CA . PRO A 1 204 ? -26.219 14.977 3.314 1 94 204 PRO A CA 1
ATOM 1603 C C . PRO A 1 204 ? -24.812 15.539 3.17 1 94 204 PRO A C 1
ATOM 1605 O O . PRO A 1 204 ? -24.297 16.172 4.098 1 94 204 PRO A O 1
ATOM 1608 N N . VAL A 1 205 ? -24.297 15.297 2.006 1 95.06 205 VAL A N 1
ATOM 1609 C CA . VAL A 1 205 ? -22.953 15.773 1.715 1 95.06 205 VAL A CA 1
ATOM 1610 C C . VAL A 1 205 ? -22.828 16.109 0.232 1 95.06 205 VAL A C 1
ATOM 1612 O O . VAL A 1 205 ? -23.453 15.469 -0.613 1 95.06 205 VAL A O 1
ATOM 1615 N N . HIS A 1 206 ? -22.094 17.188 -0.054 1 96.75 206 HIS A N 1
ATOM 1616 C CA . HIS A 1 206 ? -21.734 17.469 -1.439 1 96.75 206 HIS A CA 1
ATOM 1617 C C . HIS A 1 206 ? -20.562 16.609 -1.889 1 96.75 206 HIS A C 1
ATOM 1619 O O . HIS A 1 206 ? -19.594 16.438 -1.146 1 96.75 206 HIS A O 1
ATOM 1625 N N . TYR A 1 207 ? -20.656 16.062 -3.078 1 97.12 207 TYR A N 1
ATOM 1626 C CA . TYR A 1 207 ? -19.562 15.297 -3.666 1 97.12 207 TYR A CA 1
ATOM 1627 C C . TYR A 1 207 ? -19.016 15.992 -4.902 1 97.12 207 TYR A C 1
ATOM 1629 O O . TYR A 1 207 ? -19.781 16.375 -5.797 1 97.12 207 TYR A O 1
ATOM 1637 N N . PHE A 1 208 ? -17.703 16.172 -4.941 1 98.06 208 PHE A N 1
ATOM 1638 C CA . PHE A 1 208 ? -17.031 16.797 -6.066 1 98.06 208 PHE A CA 1
ATOM 1639 C C . PHE A 1 208 ? -15.742 16.031 -6.406 1 98.06 208 PHE A C 1
ATOM 1641 O O . PHE A 1 208 ? -15.156 15.375 -5.547 1 98.06 208 PHE A O 1
ATOM 1648 N N . SER A 1 209 ? -15.367 16.094 -7.688 1 97.69 209 SER A N 1
ATOM 1649 C CA . SER A 1 209 ? -14.016 15.664 -8.031 1 97.69 209 SER A CA 1
ATOM 1650 C C . SER A 1 209 ? -12.984 16.719 -7.629 1 97.69 209 SER A C 1
ATOM 1652 O O . SER A 1 209 ? -13.344 17.859 -7.34 1 97.69 209 SER A O 1
ATOM 1654 N N . LYS A 1 210 ? -11.742 16.328 -7.582 1 97 210 LYS A N 1
ATOM 1655 C CA . LYS A 1 210 ? -10.664 17.266 -7.277 1 97 210 LYS A CA 1
ATOM 1656 C C . LYS A 1 210 ? -10.641 18.422 -8.281 1 97 210 LYS A C 1
ATOM 1658 O O . LYS A 1 210 ? -10.422 19.562 -7.906 1 97 210 LYS A O 1
ATOM 1663 N N . GLU A 1 211 ? -10.922 18.109 -9.516 1 96.81 211 GLU A N 1
ATOM 1664 C CA . GLU A 1 211 ? -10.906 19.109 -10.586 1 96.81 211 GLU A CA 1
ATOM 1665 C C . GLU A 1 211 ? -12.031 20.125 -10.406 1 96.81 211 GLU A C 1
ATOM 1667 O O . GLU A 1 211 ? -11.844 21.312 -10.656 1 96.81 211 GLU A O 1
ATOM 1672 N N . MET A 1 212 ? -13.164 19.672 -9.969 1 97.25 212 MET A N 1
ATOM 1673 C CA . MET A 1 212 ? -14.297 20.562 -9.719 1 97.25 212 MET A CA 1
ATOM 1674 C C . MET A 1 212 ? -13.984 21.531 -8.586 1 97.25 212 MET A C 1
ATOM 1676 O O . MET A 1 212 ? -14.297 22.719 -8.672 1 97.25 212 MET A O 1
ATOM 1680 N N . VAL A 1 213 ? -13.391 20.969 -7.555 1 96.31 213 VAL A N 1
ATOM 1681 C CA . VAL A 1 213 ? -13.039 21.812 -6.418 1 96.31 213 VAL A CA 1
ATOM 1682 C C . VAL A 1 213 ? -12.008 22.844 -6.848 1 96.31 213 VAL A C 1
ATOM 1684 O O . VAL A 1 213 ? -12.109 24.016 -6.477 1 96.31 213 VAL A O 1
ATOM 1687 N N . TYR A 1 214 ? -11.047 22.391 -7.629 1 96.44 214 TYR A N 1
ATOM 1688 C CA . TYR A 1 214 ? -10.055 23.328 -8.164 1 96.44 214 TYR A CA 1
ATOM 1689 C C . TYR A 1 214 ? -10.734 24.453 -8.93 1 96.44 214 TYR A C 1
ATOM 1691 O O . TYR A 1 214 ? -10.438 25.625 -8.695 1 96.44 214 TYR A O 1
ATOM 1699 N N . MET A 1 215 ? -11.633 24.109 -9.789 1 96.94 215 MET A N 1
ATOM 1700 C CA . MET A 1 215 ? -12.359 25.109 -10.57 1 96.94 215 MET A CA 1
ATOM 1701 C C . MET A 1 215 ? -13.148 26.047 -9.664 1 96.94 215 MET A C 1
ATOM 1703 O O . MET A 1 215 ? -13.156 27.266 -9.875 1 96.94 215 MET A O 1
ATOM 1707 N N . GLY A 1 216 ? -13.812 25.453 -8.695 1 96.62 216 GLY A N 1
ATOM 1708 C CA . GLY A 1 216 ? -14.562 26.266 -7.758 1 96.62 216 GLY A CA 1
ATOM 1709 C C . GLY A 1 216 ? -13.711 27.266 -7.02 1 96.62 216 GLY A C 1
ATOM 1710 O O . GLY A 1 216 ? -14.078 28.438 -6.906 1 96.62 216 GLY A O 1
ATOM 1711 N N . MET A 1 217 ? -12.602 26.828 -6.582 1 94.75 217 MET A N 1
ATOM 1712 C CA . MET A 1 217 ? -11.703 27.703 -5.832 1 94.75 217 MET A CA 1
ATOM 1713 C C . MET A 1 217 ? -11.148 28.812 -6.73 1 94.75 217 MET A C 1
ATOM 1715 O O . MET A 1 217 ? -11 29.953 -6.289 1 94.75 217 MET A O 1
ATOM 1719 N N . CYS A 1 218 ? -10.891 28.516 -8.016 1 96.19 218 CYS A N 1
ATOM 1720 C CA . CYS A 1 218 ? -10.445 29.531 -8.969 1 96.19 218 CYS A CA 1
ATOM 1721 C C . CYS A 1 218 ? -11.547 30.547 -9.227 1 96.19 218 CYS A C 1
ATOM 1723 O O . CYS A 1 218 ? -11.273 31.75 -9.305 1 96.19 218 CYS A O 1
ATOM 1725 N N . MET A 1 219 ? -12.727 30.094 -9.273 1 97.19 219 MET A N 1
ATOM 1726 C CA . MET A 1 219 ? -13.852 30.969 -9.586 1 97.19 219 MET A CA 1
ATOM 1727 C C . MET A 1 219 ? -14.141 31.922 -8.438 1 97.19 219 MET A C 1
ATOM 1729 O O . MET A 1 219 ? -14.609 33.031 -8.656 1 97.19 219 MET A O 1
ATOM 1733 N N . LEU A 1 220 ? -13.875 31.453 -7.27 1 95 220 LEU A N 1
ATOM 1734 C CA . LEU A 1 220 ? -14.156 32.25 -6.09 1 95 220 LEU A CA 1
ATOM 1735 C C . LEU A 1 220 ? -13.336 33.531 -6.109 1 95 220 LEU A C 1
ATOM 1737 O O . LEU A 1 220 ? -13.664 34.5 -5.406 1 95 220 LEU A O 1
ATOM 1741 N N . LYS A 1 221 ? -12.305 33.562 -6.902 1 93.38 221 LYS A N 1
ATOM 1742 C CA . LYS A 1 221 ? -11.477 34.781 -7.031 1 93.38 221 LYS A CA 1
ATOM 1743 C C . LYS A 1 221 ? -12.211 35.875 -7.812 1 93.38 221 LYS A C 1
ATOM 1745 O O . LYS A 1 221 ? -11.906 37.031 -7.676 1 93.38 221 LYS A O 1
ATOM 1750 N N . TYR A 1 222 ? -13.195 35.469 -8.531 1 95.88 222 TYR A N 1
ATOM 1751 C CA . TYR A 1 222 ? -13.781 36.406 -9.484 1 95.88 222 TYR A CA 1
ATOM 1752 C C . TYR A 1 222 ? -15.289 36.531 -9.281 1 95.88 222 TYR A C 1
ATOM 1754 O O . TYR A 1 222 ? -15.906 37.5 -9.711 1 95.88 222 TYR A O 1
ATOM 1762 N N . LEU A 1 223 ? -15.844 35.5 -8.664 1 97.31 223 LEU A N 1
ATOM 1763 C CA . LEU A 1 223 ? -17.297 35.438 -8.531 1 97.31 223 LEU A CA 1
ATOM 1764 C C . LEU A 1 223 ? -17.703 35.375 -7.062 1 97.31 223 LEU A C 1
ATOM 1766 O O . LEU A 1 223 ? -16.906 34.969 -6.219 1 97.31 223 LEU A O 1
ATOM 1770 N N . ASN A 1 224 ? -18.938 35.719 -6.738 1 96.62 224 ASN A N 1
ATOM 1771 C CA . ASN A 1 224 ? -19.406 35.594 -5.367 1 96.62 224 ASN A CA 1
ATOM 1772 C C . ASN A 1 224 ? -19.719 34.125 -5.02 1 96.62 224 ASN A C 1
ATOM 1774 O O . ASN A 1 224 ? -19.891 33.312 -5.91 1 96.62 224 ASN A O 1
ATOM 1778 N N . VAL A 1 225 ? -19.812 33.812 -3.797 1 96.06 225 VAL A N 1
ATOM 1779 C CA . VAL A 1 225 ? -19.953 32.469 -3.27 1 96.06 225 VAL A CA 1
ATOM 1780 C C . VAL A 1 225 ? -21.234 31.844 -3.791 1 96.06 225 VAL A C 1
ATOM 1782 O O . VAL A 1 225 ? -21.25 30.672 -4.18 1 96.06 225 VAL A O 1
ATOM 1785 N N . GLU A 1 226 ? -22.297 32.594 -3.871 1 96.75 226 GLU A N 1
ATOM 1786 C CA . GLU A 1 226 ? -23.594 32.062 -4.297 1 96.75 226 GLU A CA 1
ATOM 1787 C C . GLU A 1 226 ? -23.531 31.562 -5.738 1 96.75 226 GLU A C 1
ATOM 1789 O O . GLU A 1 226 ? -24.047 30.484 -6.043 1 96.75 226 GLU A O 1
ATOM 1794 N N . THR A 1 227 ? -22.922 32.375 -6.551 1 97.94 227 THR A N 1
ATOM 1795 C CA . THR A 1 227 ? -22.797 32.031 -7.957 1 97.94 227 THR A CA 1
ATOM 1796 C C . THR A 1 227 ? -21.922 30.766 -8.117 1 97.94 227 THR A C 1
ATOM 1798 O O . THR A 1 227 ? -22.281 29.859 -8.859 1 97.94 227 THR A O 1
ATOM 1801 N N . VAL A 1 228 ? -20.812 30.75 -7.434 1 98 228 VAL A N 1
ATOM 1802 C CA . VAL A 1 228 ? -19.906 29.609 -7.516 1 98 228 VAL A CA 1
ATOM 1803 C C . VAL A 1 228 ? -20.609 28.344 -7.012 1 98 228 VAL A C 1
ATOM 1805 O O . VAL A 1 228 ? -20.484 27.281 -7.617 1 98 228 VAL A O 1
ATOM 1808 N N . ASP A 1 229 ? -21.359 28.469 -5.98 1 98 229 ASP A N 1
ATOM 1809 C CA . ASP A 1 229 ? -22.078 27.344 -5.398 1 98 229 ASP A CA 1
ATOM 1810 C C . ASP A 1 229 ? -23.078 26.75 -6.398 1 98 229 ASP A C 1
ATOM 1812 O O . ASP A 1 229 ? -23.156 25.531 -6.543 1 98 229 ASP A O 1
ATOM 1816 N N . LYS A 1 230 ? -23.812 27.641 -7.047 1 97.5 230 LYS A N 1
ATOM 1817 C CA . LYS A 1 230 ? -24.781 27.172 -8.047 1 97.5 230 LYS A CA 1
ATOM 1818 C C . LYS A 1 230 ? -24.078 26.422 -9.172 1 97.5 230 LYS A C 1
ATOM 1820 O O . LYS A 1 230 ? -24.547 25.375 -9.609 1 97.5 230 LYS A O 1
ATOM 1825 N N . LEU A 1 231 ? -23.016 26.984 -9.594 1 97.81 231 LEU A N 1
ATOM 1826 C CA . LEU A 1 231 ? -22.25 26.359 -10.664 1 97.81 231 LEU A CA 1
ATOM 1827 C C . LEU A 1 231 ? -21.688 25.016 -10.219 1 97.81 231 LEU A C 1
ATOM 1829 O O . LEU A 1 231 ? -21.734 24.031 -10.977 1 97.81 231 LEU A O 1
ATOM 1833 N N . MET A 1 232 ? -21.156 24.953 -9.016 1 97.88 232 MET A N 1
ATOM 1834 C CA . MET A 1 232 ? -20.578 23.719 -8.469 1 97.88 232 MET A CA 1
ATOM 1835 C C . MET A 1 232 ? -21.656 22.641 -8.352 1 97.88 232 MET A C 1
ATOM 1837 O O . MET A 1 232 ? -21.406 21.484 -8.727 1 97.88 232 MET A O 1
ATOM 1841 N N . VAL A 1 233 ? -22.75 23.031 -7.844 1 97.5 233 VAL A N 1
ATOM 1842 C CA . VAL A 1 233 ? -23.844 22.078 -7.703 1 97.5 233 VAL A CA 1
ATOM 1843 C C . VAL A 1 233 ? -24.297 21.594 -9.078 1 97.5 233 VAL A C 1
ATOM 1845 O O . VAL A 1 233 ? -24.578 20.406 -9.266 1 97.5 233 VAL A O 1
ATOM 1848 N N . GLY A 1 234 ? -24.375 22.516 -10.016 1 97.62 234 GLY A N 1
ATOM 1849 C CA . GLY A 1 234 ? -24.688 22.141 -11.391 1 97.62 234 GLY A CA 1
ATOM 1850 C C . GLY A 1 234 ? -23.703 21.141 -11.977 1 97.62 234 GLY A C 1
ATOM 1851 O O . GLY A 1 234 ? -24.109 20.156 -12.594 1 97.62 234 GLY A O 1
ATOM 1852 N N . MET A 1 235 ? -22.422 21.344 -11.758 1 97.56 235 MET A N 1
ATOM 1853 C CA . MET A 1 235 ? -21.391 20.438 -12.242 1 97.56 235 MET A CA 1
ATOM 1854 C C . MET A 1 235 ? -21.516 19.062 -11.586 1 97.56 235 MET A C 1
ATOM 1856 O O . MET A 1 235 ? -21.344 18.047 -12.242 1 97.56 235 MET A O 1
ATOM 1860 N N . SER A 1 236 ? -21.766 19.078 -10.32 1 97.44 236 SER A N 1
ATOM 1861 C CA . SER A 1 236 ? -21.953 17.828 -9.602 1 97.44 236 SER A CA 1
ATOM 1862 C C . SER A 1 236 ? -23.141 17.031 -10.164 1 97.44 236 SER A C 1
ATOM 1864 O O . SER A 1 236 ? -23.031 15.82 -10.367 1 97.44 236 SER A O 1
ATOM 1866 N N . LYS A 1 237 ? -24.234 17.75 -10.461 1 97 237 LYS A N 1
ATOM 1867 C CA . LYS A 1 237 ? -25.422 17.094 -11.023 1 97 237 LYS A CA 1
ATOM 1868 C C . LYS A 1 237 ? -25.109 16.516 -12.406 1 97 237 LYS A C 1
ATOM 1870 O O . LYS A 1 237 ? -25.609 15.445 -12.758 1 97 237 LYS A O 1
ATOM 1875 N N . MET A 1 238 ? -24.375 17.219 -13.133 1 97.62 238 MET A N 1
ATOM 1876 C CA . MET A 1 238 ? -24.016 16.75 -14.469 1 97.62 238 MET A CA 1
ATOM 1877 C C . MET A 1 238 ? -23.141 15.508 -14.398 1 97.62 238 MET A C 1
ATOM 1879 O O . MET A 1 238 ? -23.344 14.555 -15.156 1 97.62 238 MET A O 1
ATOM 1883 N N . LYS A 1 239 ? -22.219 15.477 -13.484 1 97.06 239 LYS A N 1
ATOM 1884 C CA . LYS A 1 239 ? -21.25 14.383 -13.391 1 97.06 239 LYS A CA 1
ATOM 1885 C C . LYS A 1 239 ? -21.891 13.156 -12.727 1 97.06 239 LYS A C 1
ATOM 1887 O O . LYS A 1 239 ? -21.688 12.031 -13.188 1 97.06 239 LYS A O 1
ATOM 1892 N N . TYR A 1 240 ? -22.594 13.398 -11.641 1 97.38 240 TYR A N 1
ATOM 1893 C CA . TYR A 1 240 ? -23 12.281 -10.797 1 97.38 240 TYR A CA 1
ATOM 1894 C C . TYR A 1 240 ? -24.484 11.977 -10.961 1 97.38 240 TYR A C 1
ATOM 1896 O O . TYR A 1 240 ? -24.953 10.906 -10.57 1 97.38 240 TYR A O 1
ATOM 1904 N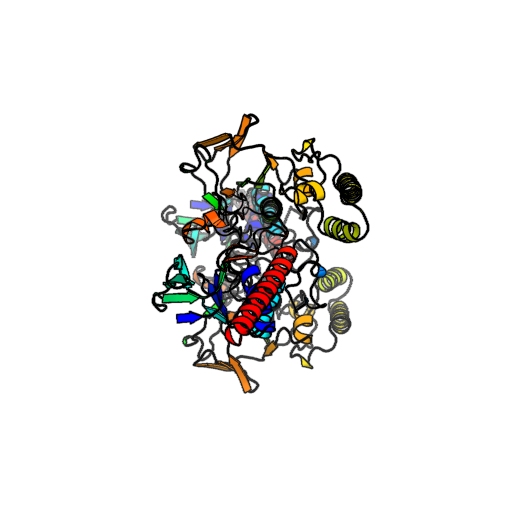 N . GLY A 1 241 ? -25.25 12.883 -11.516 1 96.69 241 GLY A N 1
ATOM 1905 C CA . GLY A 1 241 ? -26.688 12.695 -11.602 1 96.69 241 GLY A CA 1
ATOM 1906 C C . GLY A 1 241 ? -27.375 12.68 -10.25 1 96.69 241 GLY A C 1
ATOM 1907 O O . GLY A 1 241 ? -26.875 13.258 -9.289 1 96.69 241 GLY A O 1
ATOM 1908 N N . ASP A 1 242 ? -28.547 12.211 -10.211 1 94.88 242 ASP A N 1
ATOM 1909 C CA . ASP A 1 242 ? -29.266 12.031 -8.961 1 94.88 242 ASP A CA 1
ATOM 1910 C C . ASP A 1 242 ? -28.75 10.812 -8.203 1 94.88 242 ASP A C 1
ATOM 1912 O O . ASP A 1 242 ? -28.797 9.695 -8.711 1 94.88 242 ASP A O 1
ATOM 1916 N N . MET A 1 243 ? -28.297 11.062 -7.031 1 95.62 243 MET A N 1
ATOM 1917 C CA . MET A 1 243 ? -27.656 10 -6.262 1 95.62 243 MET A CA 1
ATOM 1918 C C . MET A 1 243 ? -28.547 9.57 -5.094 1 95.62 243 MET A C 1
ATOM 1920 O O . MET A 1 243 ? -28.172 8.703 -4.309 1 95.62 243 MET A O 1
ATOM 1924 N N . SER A 1 244 ? -29.75 10.086 -5.027 1 95 244 SER A N 1
ATOM 1925 C CA . SER A 1 244 ? -30.625 9.859 -3.883 1 95 244 SER A CA 1
ATOM 1926 C C . SER A 1 244 ? -31.031 8.391 -3.777 1 95 244 SER A C 1
ATOM 1928 O O . SER A 1 244 ? -31.156 7.852 -2.674 1 95 244 SER A O 1
ATOM 1930 N N . LYS A 1 245 ? -31.188 7.742 -4.863 1 94.94 245 LYS A N 1
ATOM 1931 C CA . LYS A 1 245 ? -31.609 6.344 -4.855 1 94.94 245 LYS A CA 1
ATOM 1932 C C . LYS A 1 245 ? -30.516 5.445 -4.289 1 94.94 245 LYS A C 1
ATOM 1934 O O . LYS A 1 245 ? -30.781 4.297 -3.922 1 94.94 245 LYS A O 1
ATOM 1939 N N . TYR A 1 246 ? -29.328 6.008 -4.238 1 95.81 246 TYR A N 1
ATOM 1940 C CA . TYR A 1 246 ? -28.219 5.23 -3.73 1 95.81 246 TYR A CA 1
ATOM 1941 C C . TYR A 1 246 ? -27.891 5.613 -2.291 1 95.81 246 TYR A C 1
ATOM 1943 O O . TYR A 1 246 ? -26.875 5.188 -1.742 1 95.81 246 TYR A O 1
ATOM 1951 N N . GLY A 1 247 ? -28.641 6.52 -1.727 1 94.44 247 GLY A N 1
ATOM 1952 C CA . GLY A 1 247 ? -28.422 6.91 -0.342 1 94.44 247 GLY A CA 1
ATOM 1953 C C . GLY A 1 247 ? -27.531 8.125 -0.194 1 94.44 247 GLY A C 1
ATOM 1954 O O . GLY A 1 247 ? -27.141 8.484 0.918 1 94.44 247 GLY A O 1
ATOM 1955 N N . LEU A 1 248 ? -27.203 8.766 -1.278 1 96.06 248 LEU A N 1
ATOM 1956 C CA . LEU A 1 248 ? -26.391 9.977 -1.269 1 96.06 248 LEU A CA 1
ATOM 1957 C C . LEU A 1 248 ? -27.25 11.211 -1.525 1 96.06 248 LEU A C 1
ATOM 1959 O O . LEU A 1 248 ? -27.75 11.406 -2.639 1 96.06 248 LEU A O 1
ATOM 1963 N N . ILE A 1 249 ? -27.359 12.031 -0.491 1 95.12 249 ILE A N 1
ATOM 1964 C CA . ILE A 1 249 ? -28.219 13.203 -0.585 1 95.12 249 ILE A CA 1
ATOM 1965 C C . ILE A 1 249 ? -27.375 14.469 -0.564 1 95.12 249 ILE A C 1
ATOM 1967 O O . ILE A 1 249 ? -26.453 14.594 0.245 1 95.12 249 ILE A O 1
ATOM 1971 N N . ARG A 1 250 ? -27.734 15.352 -1.45 1 95.12 250 ARG A N 1
ATOM 1972 C CA . ARG A 1 250 ? -27.062 16.641 -1.479 1 95.12 250 ARG A CA 1
ATOM 1973 C C . ARG A 1 250 ? -27.703 17.609 -0.483 1 95.12 250 ARG A C 1
ATOM 1975 O O . ARG A 1 250 ? -28.922 17.641 -0.338 1 95.12 250 ARG A O 1
ATOM 1982 N N . PRO A 1 251 ? -26.844 18.391 0.12 1 95.44 251 PRO A N 1
ATOM 1983 C CA . PRO A 1 251 ? -27.406 19.469 0.948 1 95.44 251 PRO A CA 1
ATOM 1984 C C . PRO A 1 251 ? -28.141 20.516 0.129 1 95.44 251 PRO A C 1
ATOM 1986 O O . PRO A 1 251 ? -27.891 20.656 -1.071 1 95.44 251 PRO A O 1
ATOM 1989 N N . LYS A 1 252 ? -28.984 21.203 0.806 1 92.25 252 LYS A N 1
ATOM 1990 C CA . LYS A 1 252 ? -29.688 22.312 0.166 1 92.25 252 LYS A CA 1
ATOM 1991 C C . LYS A 1 252 ? -28.797 23.547 0.036 1 92.25 252 LYS A C 1
ATOM 1993 O O . LYS A 1 252 ? -28.812 24.234 -0.984 1 92.25 252 LYS A O 1
ATOM 1998 N N . GLU A 1 253 ? -27.969 23.703 1.06 1 94.25 253 GLU A N 1
ATOM 1999 C CA . GLU A 1 253 ? -27.031 24.812 1.071 1 94.25 253 GLU A CA 1
ATOM 2000 C C . GLU A 1 253 ? -25.812 24.531 0.195 1 94.25 253 GLU A C 1
ATOM 2002 O O . GLU A 1 253 ? -25.359 23.391 0.113 1 94.25 253 GLU A O 1
ATOM 2007 N N . GLY A 1 254 ? -25.297 25.609 -0.423 1 94.19 254 GLY A N 1
ATOM 2008 C CA . GLY A 1 254 ? -24.141 25.453 -1.29 1 94.19 254 GLY A CA 1
ATOM 2009 C C . GLY A 1 254 ? -22.891 25.031 -0.546 1 94.19 254 GLY A C 1
ATOM 2010 O O . GLY A 1 254 ? -22.766 25.266 0.655 1 94.19 254 GLY A O 1
ATOM 2011 N N . PRO A 1 255 ? -22 24.344 -1.248 1 95 255 PRO A N 1
ATOM 2012 C CA . PRO A 1 255 ? -20.812 23.781 -0.608 1 95 255 PRO A CA 1
ATOM 2013 C C . PRO A 1 255 ? -19.938 24.844 0.052 1 95 255 PRO A C 1
ATOM 2015 O O . PRO A 1 255 ? -19.469 24.656 1.178 1 95 255 PRO A O 1
ATOM 2018 N N . PHE A 1 256 ? -19.719 25.953 -0.634 1 92.81 256 PHE A N 1
ATOM 2019 C CA . PHE A 1 256 ? -18.844 26.984 -0.064 1 92.81 256 PHE A CA 1
ATOM 2020 C C . PHE A 1 256 ? -19.578 27.781 1.009 1 92.81 256 PHE A C 1
ATOM 2022 O O . PHE A 1 256 ? -18.969 28.219 1.986 1 92.81 256 PHE A O 1
ATOM 2029 N N . ALA A 1 257 ? -20.844 27.938 0.82 1 92.12 257 ALA A N 1
ATOM 2030 C CA . ALA A 1 257 ? -21.641 28.578 1.871 1 92.12 257 ALA A CA 1
ATOM 2031 C C . ALA A 1 257 ? -21.594 27.75 3.156 1 92.12 257 ALA A C 1
ATOM 2033 O O . ALA A 1 257 ? -21.453 28.312 4.25 1 92.12 257 ALA A O 1
ATOM 2034 N N . MET A 1 258 ? -21.703 26.484 2.979 1 90.94 258 MET A N 1
ATOM 2035 C CA . MET A 1 258 ? -21.625 25.594 4.121 1 90.94 258 MET A CA 1
ATOM 2036 C C . MET A 1 258 ? -20.266 25.656 4.793 1 90.94 258 MET A C 1
ATOM 2038 O O . MET A 1 258 ? -20.172 25.75 6.016 1 90.94 258 MET A O 1
ATOM 2042 N N . LYS A 1 259 ? -19.25 25.656 4.023 1 85.81 259 LYS A N 1
ATOM 2043 C CA . LYS A 1 259 ? -17.891 25.719 4.547 1 85.81 259 LYS A CA 1
ATOM 2044 C C . LYS A 1 259 ? -17.656 27.016 5.328 1 85.81 259 LYS A C 1
ATOM 2046 O O . LYS A 1 259 ? -17.094 27 6.422 1 85.81 259 LYS A O 1
ATOM 2051 N N . ASN A 1 260 ? -18.156 28.078 4.785 1 84 260 ASN A N 1
ATOM 2052 C CA . ASN A 1 260 ? -17.969 29.391 5.391 1 84 260 ASN A CA 1
ATOM 2053 C C . ASN A 1 260 ? -18.734 29.516 6.707 1 84 260 ASN A C 1
ATOM 2055 O O . ASN A 1 260 ? -18.375 30.328 7.562 1 84 260 ASN A O 1
ATOM 2059 N N . SER A 1 261 ? -19.766 28.656 6.852 1 82.94 261 SER A N 1
ATOM 2060 C CA . SER A 1 261 ? -20.547 28.703 8.078 1 82.94 261 SER A CA 1
ATOM 2061 C C . SER A 1 261 ? -20.094 27.656 9.086 1 82.94 261 SER A C 1
ATOM 2063 O O . SER A 1 261 ? -20.75 27.438 10.102 1 82.94 261 SER A O 1
ATOM 2065 N N . GLY A 1 262 ? -19.016 27.016 8.742 1 77.94 262 GLY A N 1
ATOM 2066 C CA . GLY A 1 262 ? -18.438 26.047 9.664 1 77.94 262 GLY A CA 1
ATOM 2067 C C . GLY A 1 262 ? -19.078 24.688 9.594 1 77.94 262 GLY A C 1
ATOM 2068 O O . GLY A 1 262 ? -18.859 23.844 10.469 1 77.94 262 GLY A O 1
ATOM 2069 N N . LYS A 1 263 ? -19.906 24.594 8.586 1 80.88 263 LYS A N 1
ATOM 2070 C CA . LYS A 1 263 ? -20.578 23.297 8.422 1 80.88 263 LYS A CA 1
ATOM 2071 C C . LYS A 1 263 ? -19.703 22.328 7.648 1 80.88 263 LYS A C 1
ATOM 2073 O O . LYS A 1 263 ? -18.5 22.531 7.5 1 80.88 263 LYS A O 1
ATOM 2078 N N . ARG A 1 264 ? -20.188 21.234 7.352 1 84.69 264 ARG A N 1
ATOM 2079 C CA . ARG A 1 264 ? -19.453 20.125 6.746 1 84.69 264 ARG A CA 1
ATOM 2080 C C . ARG A 1 264 ? -18.875 20.516 5.395 1 84.69 264 ARG A C 1
ATOM 2082 O O . ARG A 1 264 ? -19.547 21.172 4.59 1 84.69 264 ARG A O 1
ATOM 2089 N N . THR A 1 265 ? -17.609 20.125 5.195 1 87.75 265 THR A N 1
ATOM 2090 C CA . THR A 1 265 ? -16.938 20.344 3.92 1 87.75 265 THR A CA 1
ATOM 2091 C C . THR A 1 265 ? -17.344 19.281 2.906 1 87.75 265 THR A C 1
ATOM 2093 O O . THR A 1 265 ? -17.719 18.172 3.285 1 87.75 265 THR A O 1
ATOM 2096 N N . PRO A 1 266 ? -17.328 19.688 1.667 1 94.12 266 PRO A N 1
ATOM 2097 C CA . PRO A 1 266 ? -17.656 18.688 0.643 1 94.12 266 PRO A CA 1
ATOM 2098 C C . PRO A 1 266 ? -16.672 17.516 0.629 1 94.12 266 PRO A C 1
ATOM 2100 O O . PRO A 1 266 ? -15.516 17.672 1.053 1 94.12 266 PRO A O 1
ATOM 2103 N N . THR A 1 267 ? -17.188 16.406 0.201 1 96.56 267 THR A N 1
ATOM 2104 C CA . THR A 1 267 ? -16.344 15.227 0.027 1 96.56 267 THR A CA 1
ATOM 2105 C C . THR A 1 267 ? -15.766 15.18 -1.384 1 96.56 267 THR A C 1
ATOM 2107 O O . THR A 1 267 ? -16.5 15.336 -2.365 1 96.56 267 THR A O 1
ATOM 2110 N N . ILE A 1 268 ? -14.516 15.047 -1.434 1 97.44 268 ILE A N 1
ATOM 2111 C CA . ILE A 1 268 ? -13.836 14.898 -2.717 1 97.44 268 ILE A CA 1
ATOM 2112 C C . ILE A 1 268 ? -13.883 13.43 -3.152 1 97.44 268 ILE A C 1
ATOM 2114 O O . ILE A 1 268 ? -13.258 12.57 -2.523 1 97.44 268 ILE A O 1
ATOM 2118 N N . ASP A 1 269 ? -14.547 13.195 -4.23 1 98 269 ASP A N 1
ATOM 2119 C CA . ASP A 1 269 ? -14.75 11.828 -4.699 1 98 269 ASP A CA 1
ATOM 2120 C C . ASP A 1 269 ? -13.586 11.367 -5.574 1 98 269 ASP A C 1
ATOM 2122 O O . ASP A 1 269 ? -13.242 12.031 -6.555 1 98 269 ASP A O 1
ATOM 2126 N N . VAL A 1 270 ? -13.07 10.219 -5.203 1 96.75 270 VAL A N 1
ATOM 2127 C CA . VAL A 1 270 ? -11.969 9.648 -5.977 1 96.75 270 VAL A CA 1
ATOM 2128 C C . VAL A 1 270 ? -12.445 8.398 -6.711 1 96.75 270 VAL A C 1
ATOM 2130 O O . VAL A 1 270 ? -11.633 7.551 -7.102 1 96.75 270 VAL A O 1
ATOM 2133 N N . GLY A 1 271 ? -13.766 8.25 -6.797 1 97.31 271 GLY A N 1
ATOM 2134 C CA . GLY A 1 271 ? -14.297 7.125 -7.547 1 97.31 271 GLY A CA 1
ATOM 2135 C C . GLY A 1 271 ? -15.297 6.301 -6.762 1 97.31 271 GLY A C 1
ATOM 2136 O O . GLY A 1 271 ? -15.953 5.41 -7.316 1 97.31 271 GLY A O 1
ATOM 2137 N N . CYS A 1 272 ? -15.469 6.578 -5.527 1 98.31 272 CYS A N 1
ATOM 2138 C CA . CYS A 1 272 ? -16.328 5.762 -4.68 1 98.31 272 CYS A CA 1
ATOM 2139 C C . CYS A 1 272 ? -17.781 5.879 -5.113 1 98.31 272 CYS A C 1
ATOM 2141 O O . CYS A 1 272 ? -18.531 4.902 -5.047 1 98.31 272 CYS A O 1
ATOM 2143 N N . VAL A 1 273 ? -18.203 7.086 -5.586 1 98.38 273 VAL A N 1
ATOM 2144 C CA . VAL A 1 273 ? -19.578 7.293 -6.02 1 98.38 273 VAL A CA 1
ATOM 2145 C C . VAL A 1 273 ? -19.906 6.309 -7.137 1 98.38 273 VAL A C 1
ATOM 2147 O O . VAL A 1 273 ? -20.969 5.684 -7.121 1 98.38 273 VAL A O 1
ATOM 2150 N N . LYS A 1 274 ? -19.031 6.152 -8.055 1 97.94 274 LYS A N 1
ATOM 2151 C CA . LYS A 1 274 ? -19.25 5.215 -9.156 1 97.94 274 LYS A CA 1
ATOM 2152 C C . LYS A 1 274 ? -19.391 3.787 -8.633 1 97.94 274 LYS A C 1
ATOM 2154 O O . LYS A 1 274 ? -20.234 3.031 -9.109 1 97.94 274 LYS A O 1
ATOM 2159 N N . LYS A 1 275 ? -18.562 3.418 -7.652 1 98.12 275 LYS A N 1
ATOM 2160 C CA . LYS A 1 275 ? -18.625 2.076 -7.082 1 98.12 275 LYS A CA 1
ATOM 2161 C C . LYS A 1 275 ? -19.953 1.849 -6.359 1 98.12 275 LYS A C 1
ATOM 2163 O O . LYS A 1 275 ? -20.484 0.743 -6.383 1 98.12 275 LYS A O 1
ATOM 2168 N N . ILE A 1 276 ? -20.422 2.873 -5.75 1 98.44 276 ILE A N 1
ATOM 2169 C CA . ILE A 1 276 ? -21.719 2.799 -5.078 1 98.44 276 ILE A CA 1
ATOM 2170 C C . ILE A 1 276 ? -22.828 2.602 -6.105 1 98.44 276 ILE A C 1
ATOM 2172 O O . ILE A 1 276 ? -23.672 1.715 -5.957 1 98.44 276 ILE A O 1
ATOM 2176 N N . LYS A 1 277 ? -22.812 3.338 -7.168 1 97.88 277 LYS A N 1
ATOM 2177 C CA . LYS A 1 277 ? -23.828 3.266 -8.203 1 97.88 277 LYS A CA 1
ATOM 2178 C C . LYS A 1 277 ? -23.844 1.897 -8.875 1 97.88 277 LYS A C 1
ATOM 2180 O O . LYS A 1 277 ? -24.891 1.41 -9.297 1 97.88 277 LYS A O 1
ATOM 2185 N N . LYS A 1 278 ? -22.672 1.279 -8.914 1 96.94 278 LYS A N 1
ATOM 2186 C CA . LYS A 1 278 ? -22.547 -0.035 -9.539 1 96.94 278 LYS A CA 1
ATOM 2187 C C . LYS A 1 278 ? -22.906 -1.146 -8.555 1 96.94 278 LYS A C 1
ATOM 2189 O O . LYS A 1 278 ? -22.891 -2.326 -8.914 1 96.94 278 LYS A O 1
ATOM 2194 N N . GLY A 1 279 ? -23.062 -0.812 -7.355 1 97.12 279 GLY A N 1
ATOM 2195 C CA . GLY A 1 279 ? -23.438 -1.787 -6.34 1 97.12 279 GLY A CA 1
ATOM 2196 C C . GLY A 1 279 ? -22.25 -2.5 -5.73 1 97.12 279 GLY A C 1
ATOM 2197 O O . GLY A 1 279 ? -22.406 -3.465 -4.98 1 97.12 279 GLY A O 1
ATOM 2198 N N . ILE A 1 280 ? -21.078 -2.02 -6.047 1 97.44 280 ILE A N 1
ATOM 2199 C CA . ILE A 1 280 ? -19.844 -2.625 -5.535 1 97.44 280 ILE A CA 1
ATOM 2200 C C . ILE A 1 280 ? -19.656 -2.242 -4.07 1 97.44 280 ILE A C 1
ATOM 2202 O O . ILE A 1 280 ? -19.219 -3.062 -3.26 1 97.44 280 ILE A O 1
ATOM 2206 N N . VAL A 1 281 ? -19.938 -1.019 -3.723 1 98.69 281 VAL A N 1
ATOM 2207 C CA . VAL A 1 281 ? -19.984 -0.548 -2.342 1 98.69 281 VAL A CA 1
ATOM 2208 C C . VAL A 1 281 ? -21.422 -0.352 -1.902 1 98.69 281 VAL A C 1
ATOM 2210 O O . VAL A 1 281 ? -22.188 0.385 -2.541 1 98.69 281 VAL A O 1
ATOM 2213 N N . LYS A 1 282 ? -21.781 -0.998 -0.872 1 98.56 282 LYS A N 1
ATOM 2214 C CA . LYS A 1 282 ? -23.156 -0.902 -0.377 1 98.56 282 LYS A CA 1
ATOM 2215 C C . LYS A 1 282 ? -23.297 0.236 0.629 1 98.56 282 LYS A C 1
ATOM 2217 O O . LYS A 1 282 ? -22.406 0.46 1.451 1 98.56 282 LYS A O 1
ATOM 2222 N N . VAL A 1 283 ? -24.469 0.881 0.566 1 98.5 283 VAL A N 1
ATOM 2223 C CA . VAL A 1 283 ? -24.703 2.027 1.438 1 98.5 283 VAL A CA 1
ATOM 2224 C C . VAL A 1 283 ? -25.781 1.683 2.463 1 98.5 283 VAL A C 1
ATOM 2226 O O . VAL A 1 283 ? -26.812 1.112 2.113 1 98.5 283 VAL A O 1
ATOM 2229 N N . TYR A 1 284 ? -25.469 1.961 3.674 1 98.06 284 TYR A N 1
ATOM 2230 C CA . TYR A 1 284 ? -26.438 1.814 4.766 1 98.06 284 TYR A CA 1
ATOM 2231 C C . TYR A 1 284 ? -26.641 3.143 5.484 1 98.06 284 TYR A C 1
ATOM 2233 O O . TYR A 1 284 ? -25.766 4 5.496 1 98.06 284 TYR A O 1
ATOM 2241 N N . PRO A 1 285 ? -27.891 3.33 6.078 1 96.94 285 PRO A N 1
ATOM 2242 C CA . PRO A 1 285 ? -28.078 4.477 6.973 1 96.94 285 PRO A CA 1
ATOM 2243 C C . PRO A 1 285 ? -27.406 4.273 8.328 1 96.94 285 PRO A C 1
ATOM 2245 O O . PRO A 1 285 ? -26.531 3.41 8.469 1 96.94 285 PRO A O 1
ATOM 2248 N N . ALA A 1 286 ? -27.719 5.059 9.305 1 97.06 286 ALA A N 1
ATOM 2249 C CA . ALA A 1 286 ? -27.078 5.074 10.617 1 97.06 286 ALA A CA 1
ATOM 2250 C C . ALA A 1 286 ? -27.172 3.703 11.281 1 97.06 286 ALA A C 1
ATOM 2252 O O . ALA A 1 286 ? -28.156 2.996 11.133 1 97.06 286 ALA A O 1
ATOM 2253 N N . ILE A 1 287 ? -26.125 3.398 12.008 1 97.56 287 ILE A N 1
ATOM 2254 C CA . ILE A 1 287 ? -26.156 2.184 12.812 1 97.56 287 ILE A CA 1
ATOM 2255 C C . ILE A 1 287 ? -27.141 2.354 13.969 1 97.56 287 ILE A C 1
ATOM 2257 O O . ILE A 1 287 ? -27.109 3.354 14.688 1 97.56 287 ILE A O 1
ATOM 2261 N N . SER A 1 288 ? -28 1.406 14.125 1 96.94 288 SER A N 1
ATOM 2262 C CA . SER A 1 288 ? -28.922 1.399 15.258 1 96.94 288 SER A CA 1
ATOM 2263 C C . SER A 1 288 ? -28.344 0.64 16.438 1 96.94 288 SER A C 1
ATOM 2265 O O . SER A 1 288 ? -28.328 1.147 17.562 1 96.94 288 SER A O 1
ATOM 2267 N N . THR A 1 289 ? -27.906 -0.548 16.125 1 96.38 289 THR A N 1
ATOM 2268 C CA . THR A 1 289 ? -27.328 -1.38 17.172 1 96.38 289 THR A CA 1
ATOM 2269 C C . THR A 1 289 ? -26.438 -2.467 16.578 1 96.38 289 THR A C 1
ATOM 2271 O O . THR A 1 289 ? -26.547 -2.799 15.406 1 96.38 289 THR A O 1
ATOM 2274 N N . ILE A 1 290 ? -25.484 -2.873 17.359 1 96.94 290 ILE A N 1
ATOM 2275 C CA . ILE A 1 290 ? -24.625 -4.008 17.016 1 96.94 290 ILE A CA 1
ATOM 2276 C C . ILE A 1 290 ? -24.984 -5.199 17.906 1 96.94 290 ILE A C 1
ATOM 2278 O O . ILE A 1 290 ? -25 -5.086 19.141 1 96.94 290 ILE A O 1
ATOM 2282 N N . LYS A 1 291 ? -25.25 -6.258 17.266 1 94.62 291 LYS A N 1
ATOM 2283 C CA . LYS A 1 291 ? -25.688 -7.457 17.984 1 94.62 291 LYS A CA 1
ATOM 2284 C C . LYS A 1 291 ? -24.594 -8.516 18 1 94.62 291 LYS A C 1
ATOM 2286 O O . LYS A 1 291 ? -23.484 -8.281 17.5 1 94.62 291 LYS A O 1
ATOM 2291 N N . ASN A 1 292 ? -24.938 -9.641 18.656 1 90.38 292 ASN A N 1
ATOM 2292 C CA . ASN A 1 292 ? -24.031 -10.781 18.656 1 90.38 292 ASN A CA 1
ATOM 2293 C C . ASN A 1 292 ? -23.812 -11.336 17.266 1 90.38 292 ASN A C 1
ATOM 2295 O O . ASN A 1 292 ? -24.484 -10.93 16.312 1 90.38 292 ASN A O 1
ATOM 2299 N N . ASP A 1 293 ? -22.781 -12.039 17.047 1 90 293 ASP A N 1
ATOM 2300 C CA . ASP A 1 293 ? -22.469 -12.75 15.812 1 90 293 ASP A CA 1
ATOM 2301 C C . ASP A 1 293 ? -22.094 -11.781 14.695 1 90 293 ASP A C 1
ATOM 2303 O O . ASP A 1 293 ? -22.469 -11.992 13.531 1 90 293 ASP A O 1
ATOM 2307 N N . LYS A 1 294 ? -21.578 -10.625 15.031 1 96.06 294 LYS A N 1
ATOM 2308 C CA . LYS A 1 294 ? -21.016 -9.656 14.094 1 96.06 294 LYS A CA 1
ATOM 2309 C C . LYS A 1 294 ? -22.125 -9.023 13.242 1 96.06 294 LYS A C 1
ATOM 2311 O O . LYS A 1 294 ? -21.875 -8.578 12.117 1 96.06 294 LYS A O 1
ATOM 2316 N N . ILE A 1 295 ? -23.3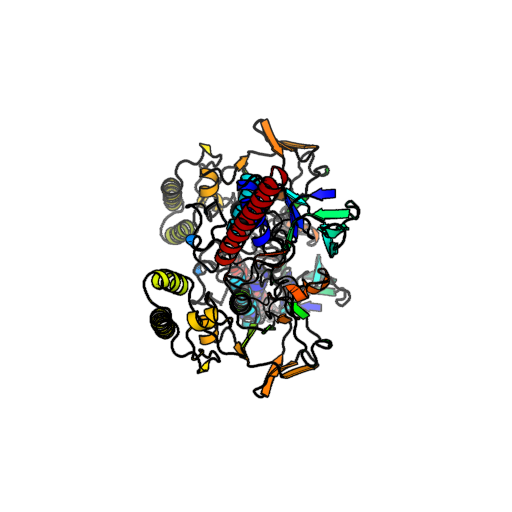75 -8.992 13.859 1 97.25 295 ILE A N 1
ATOM 2317 C CA . ILE A 1 295 ? -24.516 -8.453 13.117 1 97.25 295 ILE A CA 1
ATOM 2318 C C . ILE A 1 295 ? -24.703 -6.977 13.461 1 97.25 295 ILE A C 1
ATOM 2320 O O . ILE A 1 295 ? -24.766 -6.609 14.641 1 97.25 295 ILE A O 1
ATOM 2324 N N . VAL A 1 296 ? -24.75 -6.117 12.445 1 98.31 296 VAL A N 1
ATOM 2325 C CA . VAL A 1 296 ? -25.031 -4.695 12.602 1 98.31 296 VAL A CA 1
ATOM 2326 C C . VAL A 1 296 ? -26.422 -4.379 12.047 1 98.31 296 VAL A C 1
ATOM 2328 O O . VAL A 1 296 ? -26.75 -4.766 10.922 1 98.31 296 VAL A O 1
ATOM 2331 N N . GLU A 1 297 ? -27.219 -3.721 12.852 1 98.12 297 GLU A N 1
ATOM 2332 C CA . GLU A 1 297 ? -28.531 -3.266 12.422 1 98.12 297 GLU A CA 1
ATOM 2333 C C . GLU A 1 297 ? -28.531 -1.771 12.117 1 98.12 297 GLU A C 1
ATOM 2335 O O . GLU A 1 297 ? -27.906 -0.986 12.828 1 98.12 297 GLU A O 1
ATOM 2340 N N . PHE A 1 298 ? -29.297 -1.502 11.148 1 97.88 298 PHE A N 1
ATOM 2341 C CA . PHE A 1 298 ? -29.297 -0.116 10.695 1 97.88 298 PHE A CA 1
ATOM 2342 C C . PHE A 1 298 ? -30.672 0.523 10.914 1 97.88 298 PHE A C 1
ATOM 2344 O O . PHE A 1 298 ? -31.641 -0.166 11.242 1 97.88 298 PHE A O 1
ATOM 2351 N N . ALA A 1 299 ? -30.734 1.822 10.758 1 96.69 299 ALA A N 1
ATOM 2352 C CA . ALA A 1 299 ? -31.922 2.625 11.078 1 96.69 299 ALA A CA 1
ATOM 2353 C C . ALA A 1 299 ? -33.094 2.256 10.172 1 96.69 299 ALA A C 1
ATOM 2355 O O . ALA A 1 299 ? -34.25 2.473 10.531 1 96.69 299 ALA A O 1
ATOM 2356 N N . ASP A 1 300 ? -32.844 1.687 9.031 1 95.62 300 ASP A N 1
ATOM 2357 C CA . ASP A 1 300 ? -33.938 1.341 8.109 1 95.62 300 ASP A CA 1
ATOM 2358 C C . ASP A 1 300 ? -34.406 -0.086 8.344 1 95.62 300 ASP A C 1
ATOM 2360 O O . ASP A 1 300 ? -35.219 -0.608 7.57 1 95.62 300 ASP A O 1
ATOM 2364 N N . GLY A 1 301 ? -33.875 -0.734 9.273 1 95.69 301 GLY A N 1
ATOM 2365 C CA . GLY A 1 301 ? -34.312 -2.066 9.641 1 95.69 301 GLY A CA 1
ATOM 2366 C C . GLY A 1 301 ? -33.5 -3.174 9.016 1 95.69 301 GLY A C 1
ATOM 2367 O O . GLY A 1 301 ? -33.594 -4.336 9.414 1 95.69 301 GLY A O 1
ATOM 2368 N N . LYS A 1 302 ? -32.688 -2.848 8.125 1 96.38 302 LYS A N 1
ATOM 2369 C CA . LYS A 1 302 ? -31.812 -3.846 7.512 1 96.38 302 LYS A CA 1
ATOM 2370 C C . LYS A 1 302 ? -30.656 -4.211 8.438 1 96.38 302 LYS A C 1
ATOM 2372 O O . LYS A 1 302 ? -30.406 -3.518 9.43 1 96.38 302 LYS A O 1
ATOM 2377 N N . SER A 1 303 ? -30.094 -5.316 8.125 1 97.69 303 SER A N 1
ATOM 2378 C CA . SER A 1 303 ? -28.938 -5.766 8.898 1 97.69 303 SER A CA 1
ATOM 2379 C C . SER A 1 303 ? -27.875 -6.406 7.996 1 97.69 303 SER A C 1
ATOM 2381 O O . SER A 1 303 ? -28.156 -6.695 6.828 1 97.69 303 SER A O 1
ATOM 2383 N N . GLY A 1 304 ? -26.688 -6.504 8.492 1 97.62 304 GLY A N 1
ATOM 2384 C CA . GLY A 1 304 ? -25.594 -7.172 7.809 1 97.62 304 GLY A CA 1
ATOM 2385 C C . GLY A 1 304 ? -24.547 -7.738 8.758 1 97.62 304 GLY A C 1
ATOM 2386 O O . GLY A 1 304 ? -24.453 -7.301 9.906 1 97.62 304 GLY A O 1
ATOM 2387 N N . LYS A 1 305 ? -23.891 -8.773 8.32 1 98.31 305 LYS A N 1
ATOM 2388 C CA . LYS A 1 305 ? -22.781 -9.344 9.062 1 98.31 305 LYS A CA 1
ATOM 2389 C C . LYS A 1 305 ? -21.453 -8.75 8.617 1 98.31 305 LYS A C 1
ATOM 2391 O O . LYS A 1 305 ? -21.156 -8.695 7.418 1 98.31 305 LYS A O 1
ATOM 2396 N N . PHE A 1 306 ? -20.625 -8.258 9.531 1 98.75 306 PHE A N 1
ATOM 2397 C CA . PHE A 1 306 ? -19.375 -7.598 9.188 1 98.75 306 PHE A CA 1
ATOM 2398 C C . PHE A 1 306 ? -18.219 -8.148 10.016 1 98.75 306 PHE A C 1
ATOM 2400 O O . PHE A 1 306 ? -18.375 -8.383 11.219 1 98.75 306 PHE A O 1
ATOM 2407 N N . ASP A 1 307 ? -17.078 -8.352 9.312 1 98.56 307 ASP A N 1
ATOM 2408 C CA . ASP A 1 307 ? -15.867 -8.805 9.984 1 98.56 307 ASP A CA 1
ATOM 2409 C C . ASP A 1 307 ? -15.141 -7.641 10.648 1 98.56 307 ASP A C 1
ATOM 2411 O O . ASP A 1 307 ? -14.469 -7.816 11.664 1 98.56 307 ASP A O 1
ATOM 2415 N N . VAL A 1 308 ? -15.242 -6.477 10.055 1 98.69 308 VAL A N 1
ATOM 2416 C CA . VAL A 1 308 ? -14.477 -5.309 10.484 1 98.69 308 VAL A CA 1
ATOM 2417 C C . VAL A 1 308 ? -15.336 -4.051 10.336 1 98.69 308 VAL A C 1
ATOM 2419 O O . VAL A 1 308 ? -16.094 -3.914 9.375 1 98.69 308 VAL A O 1
ATOM 2422 N N . ILE A 1 309 ? -15.242 -3.16 11.305 1 98.81 309 ILE A N 1
ATOM 2423 C CA . ILE A 1 309 ? -15.82 -1.822 11.234 1 98.81 309 ILE A CA 1
ATOM 2424 C C . ILE A 1 309 ? -14.703 -0.776 11.297 1 98.81 309 ILE A C 1
ATOM 2426 O O . ILE A 1 309 ? -13.883 -0.792 12.211 1 98.81 309 ILE A O 1
ATOM 2430 N N . ILE A 1 310 ? -14.609 0.053 10.312 1 98.88 310 ILE A N 1
ATOM 2431 C CA . ILE A 1 310 ? -13.656 1.151 10.289 1 98.88 310 ILE A CA 1
ATOM 2432 C C . ILE A 1 310 ? -14.383 2.477 10.5 1 98.88 310 ILE A C 1
ATOM 2434 O O . ILE A 1 310 ? -15.219 2.871 9.688 1 98.88 310 ILE A O 1
ATOM 2438 N N . PHE A 1 311 ? -14.016 3.145 11.555 1 98.75 311 PHE A N 1
ATOM 2439 C CA . PHE A 1 311 ? -14.648 4.414 11.891 1 98.75 311 PHE A CA 1
ATOM 2440 C C . PHE A 1 311 ? -13.883 5.582 11.273 1 98.75 311 PHE A C 1
ATOM 2442 O O . PHE A 1 311 ? -12.766 5.887 11.688 1 98.75 311 PHE A O 1
ATOM 2449 N N . ALA A 1 312 ? -14.461 6.133 10.297 1 98.06 312 ALA A N 1
ATOM 2450 C CA . ALA A 1 312 ? -14.016 7.406 9.734 1 98.06 312 ALA A CA 1
ATOM 2451 C C . ALA A 1 312 ? -14.844 8.562 10.281 1 98.06 312 ALA A C 1
ATOM 2453 O O . ALA A 1 312 ? -15.484 9.297 9.516 1 98.06 312 ALA A O 1
ATOM 2454 N N . THR A 1 313 ? -14.727 8.727 11.578 1 96.81 313 THR A N 1
ATOM 2455 C CA . THR A 1 313 ? -15.641 9.594 12.305 1 96.81 313 THR A CA 1
ATOM 2456 C C . THR A 1 313 ? -14.898 10.797 12.883 1 96.81 313 THR A C 1
ATOM 2458 O O . THR A 1 313 ? -15.383 11.438 13.82 1 96.81 313 THR A O 1
ATOM 2461 N N . GLY A 1 314 ? -13.766 11.031 12.328 1 94.44 314 GLY A N 1
ATOM 2462 C CA . GLY A 1 314 ? -13.07 12.273 12.625 1 94.44 314 GLY A CA 1
ATOM 2463 C C . GLY A 1 314 ? -12.211 12.188 13.875 1 94.44 314 GLY A C 1
ATOM 2464 O O . GLY A 1 314 ? -11.836 11.094 14.305 1 94.44 314 GLY A O 1
ATOM 2465 N N . TYR A 1 315 ? -11.727 13.367 14.289 1 94.44 315 TYR A N 1
ATOM 2466 C CA . TYR A 1 315 ? -10.828 13.562 15.414 1 94.44 315 TYR A CA 1
ATOM 2467 C C . TYR A 1 315 ? -11.367 14.609 16.375 1 94.44 315 TYR A C 1
ATOM 2469 O O . TYR A 1 315 ? -12.367 15.266 16.094 1 94.44 315 TYR A O 1
ATOM 2477 N N . ARG A 1 316 ? -10.727 14.664 17.484 1 93 316 ARG A N 1
ATOM 2478 C CA . ARG A 1 316 ? -10.969 15.711 18.469 1 93 316 ARG A CA 1
ATOM 2479 C C . ARG A 1 316 ? -9.664 16.344 18.922 1 93 316 ARG A C 1
ATOM 2481 O O . ARG A 1 316 ? -8.609 15.703 18.906 1 93 316 ARG A O 1
ATOM 2488 N N . THR A 1 317 ? -9.812 17.656 19.219 1 93.31 317 THR A N 1
ATOM 2489 C CA . THR A 1 317 ? -8.664 18.328 19.797 1 93.31 317 THR A CA 1
ATOM 2490 C C . THR A 1 317 ? -8.469 17.922 21.25 1 93.31 317 THR A C 1
ATOM 2492 O O . THR A 1 317 ? -9.375 17.375 21.875 1 93.31 317 THR A O 1
ATOM 2495 N N . ASN A 1 318 ? -7.223 18.109 21.766 1 92.69 318 ASN A N 1
ATOM 2496 C CA . ASN A 1 318 ? -6.953 17.781 23.172 1 92.69 318 ASN A CA 1
ATOM 2497 C C . ASN A 1 318 ? -6.457 19.016 23.938 1 92.69 318 ASN A C 1
ATOM 2499 O O . ASN A 1 318 ? -5.84 18.875 25 1 92.69 318 ASN A O 1
ATOM 2503 N N . VAL A 1 319 ? -6.711 20.141 23.375 1 95.38 319 VAL A N 1
ATOM 2504 C CA . VAL A 1 319 ? -6.184 21.375 23.922 1 95.38 319 VAL A CA 1
ATOM 2505 C C . VAL A 1 319 ? -6.586 21.5 25.391 1 95.38 319 VAL A C 1
ATOM 2507 O O . VAL A 1 319 ? -5.781 21.922 26.219 1 95.38 319 VAL A O 1
ATOM 2510 N N . HIS A 1 320 ? -7.777 21.125 25.719 1 93.38 320 HIS A N 1
ATOM 2511 C CA . HIS A 1 320 ? -8.32 21.297 27.062 1 93.38 320 HIS A CA 1
ATOM 2512 C C . HIS A 1 320 ? -7.66 20.344 28.047 1 93.38 320 HIS A C 1
ATOM 2514 O O . HIS A 1 320 ? -7.812 20.516 29.266 1 93.38 320 HIS A O 1
ATOM 2520 N N . LYS A 1 321 ? -6.891 19.469 27.562 1 94 321 LYS A N 1
ATOM 2521 C CA . LYS A 1 321 ? -6.254 18.484 28.438 1 94 321 LYS A CA 1
ATOM 2522 C C . LYS A 1 321 ? -4.922 19 28.969 1 94 321 LYS A C 1
ATOM 2524 O O . LYS A 1 321 ? -4.441 18.547 30 1 94 321 LYS A O 1
ATOM 2529 N N . TRP A 1 322 ? -4.355 19.938 28.266 1 96.62 322 TRP A N 1
ATOM 2530 C CA . TRP A 1 322 ? -3.016 20.328 28.688 1 96.62 322 TRP A CA 1
ATOM 2531 C C . TRP A 1 322 ? -2.938 21.844 28.891 1 96.62 322 TRP A C 1
ATOM 2533 O O . TRP A 1 322 ? -2.02 22.344 29.547 1 96.62 322 TRP A O 1
ATOM 2543 N N . LEU A 1 323 ? -3.885 22.609 28.328 1 97.25 323 LEU A N 1
ATOM 2544 C CA . LEU A 1 323 ? -3.922 24.062 28.516 1 97.25 323 LEU A CA 1
ATOM 2545 C C . LEU A 1 323 ? -4.871 24.438 29.641 1 97.25 323 LEU A C 1
ATOM 2547 O O . LEU A 1 323 ? -6.094 24.375 29.484 1 97.25 323 LEU A O 1
ATOM 2551 N N . LYS A 1 324 ? -4.438 24.828 30.812 1 92.88 324 LYS A N 1
ATOM 2552 C CA . LYS A 1 324 ? -5.23 25.062 32 1 92.88 324 LYS A CA 1
ATOM 2553 C C . LYS A 1 324 ? -6.27 26.156 31.797 1 92.88 324 LYS A C 1
ATOM 2555 O O . LYS A 1 324 ? -7.449 25.969 32.094 1 92.88 324 LYS A O 1
ATOM 2560 N N . ASP A 1 325 ? -6 27.359 31.359 1 87.94 325 ASP A N 1
ATOM 2561 C CA . ASP A 1 325 ? -6.934 28.453 31.156 1 87.94 325 ASP A CA 1
ATOM 2562 C C . ASP A 1 325 ? -7.363 28.547 29.688 1 87.94 325 ASP A C 1
ATOM 2564 O O . ASP A 1 325 ? -7.445 29.656 29.141 1 87.94 325 ASP A O 1
ATOM 2568 N N . TYR A 1 326 ? -7.715 27.25 29.188 1 91.31 326 TYR A N 1
ATOM 2569 C CA . TYR A 1 326 ? -8.008 27.203 27.766 1 91.31 326 TYR A CA 1
ATOM 2570 C C . TYR A 1 326 ? -9.281 27.984 27.438 1 91.31 326 TYR A C 1
ATOM 2572 O O . TYR A 1 326 ? -9.461 28.469 26.328 1 91.31 326 TYR A O 1
ATOM 258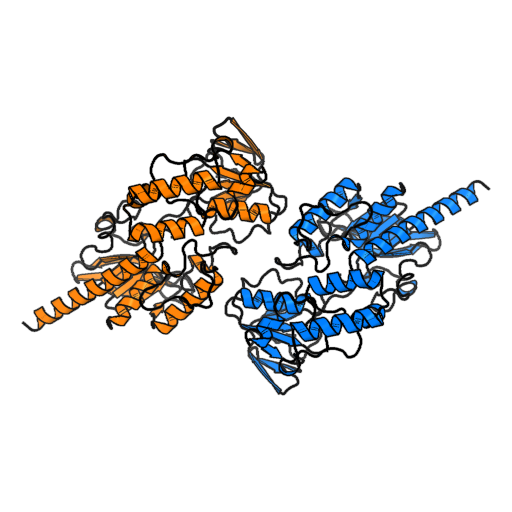0 N N . LYS A 1 327 ? -10.18 28.234 28.391 1 91.75 327 LYS A N 1
ATOM 2581 C CA . LYS A 1 327 ? -11.492 28.828 28.172 1 91.75 327 LYS A CA 1
ATOM 2582 C C . LYS A 1 327 ? -11.367 30.312 27.781 1 91.75 327 LYS A C 1
ATOM 2584 O O . LYS A 1 327 ? -12.336 30.906 27.312 1 91.75 327 LYS A O 1
ATOM 2589 N N . GLU A 1 328 ? -10.289 30.812 27.969 1 90.56 328 GLU A N 1
ATOM 2590 C CA . GLU A 1 328 ? -10.086 32.188 27.531 1 90.56 328 GLU A CA 1
ATOM 2591 C C . GLU A 1 328 ? -10.102 32.281 26.016 1 90.56 328 GLU A C 1
ATOM 2593 O O . GLU A 1 328 ? -10.594 33.281 25.453 1 90.56 328 GLU A O 1
ATOM 2598 N N . MET A 1 329 ? -9.656 31.234 25.438 1 95 329 MET A N 1
ATOM 2599 C CA . MET A 1 329 ? -9.5 31.297 23.984 1 95 329 MET A CA 1
ATOM 2600 C C . MET A 1 329 ? -10.297 30.188 23.297 1 95 329 MET A C 1
ATOM 2602 O O . MET A 1 329 ? -10.758 30.359 22.172 1 95 329 MET A O 1
ATOM 2606 N N . PHE A 1 330 ? -10.523 29.141 23.969 1 95.62 330 PHE A N 1
ATOM 2607 C CA . PHE A 1 330 ? -11.148 27.969 23.375 1 95.62 330 PHE A CA 1
ATOM 2608 C C . PHE A 1 330 ? -12.477 27.656 24.062 1 95.62 330 PHE A C 1
ATOM 2610 O O . PHE A 1 330 ? -12.664 28 25.234 1 95.62 330 PHE A O 1
ATOM 2617 N N . ASN A 1 331 ? -13.352 27 23.281 1 93.81 331 ASN A N 1
ATOM 2618 C CA . ASN A 1 331 ? -14.594 26.531 23.875 1 93.81 331 ASN A CA 1
ATOM 2619 C C . ASN A 1 331 ? -14.422 25.172 24.547 1 93.81 331 ASN A C 1
ATOM 2621 O O . ASN A 1 331 ? -13.297 24.672 24.656 1 93.81 331 ASN A O 1
ATOM 2625 N N . GLU A 1 332 ? -15.508 24.641 25 1 91.69 332 GLU A N 1
ATOM 2626 C CA . GLU A 1 332 ? -15.477 23.406 25.781 1 91.69 332 GLU A CA 1
ATOM 2627 C C . GLU A 1 332 ? -14.953 22.234 24.969 1 91.69 332 GLU A C 1
ATOM 2629 O O . GLU A 1 332 ? -14.414 21.281 25.516 1 91.69 332 GLU A O 1
ATOM 2634 N N . ASN A 1 333 ? -15 22.375 23.656 1 89 333 ASN A N 1
ATOM 2635 C CA . ASN A 1 333 ? -14.555 21.312 22.781 1 89 333 ASN A CA 1
ATOM 2636 C C . ASN A 1 333 ? -13.125 21.531 22.297 1 89 333 ASN A C 1
ATOM 2638 O O . ASN A 1 333 ? -12.602 20.766 21.5 1 89 333 ASN A O 1
ATOM 2642 N N . GLY A 1 334 ? -12.547 22.562 22.797 1 90.75 334 GLY A N 1
ATOM 2643 C CA . GLY A 1 334 ? -11.172 22.859 22.438 1 90.75 334 GLY A CA 1
ATOM 2644 C C . GLY A 1 334 ? -11.039 23.578 21.109 1 90.75 334 GLY A C 1
ATOM 2645 O O . GLY A 1 334 ? -9.953 23.625 20.531 1 90.75 334 GLY A O 1
ATOM 2646 N N . ILE A 1 335 ? -12.133 24.141 20.641 1 91.88 335 ILE A N 1
ATOM 2647 C CA . ILE A 1 335 ? -12.148 24.922 19.422 1 91.88 335 ILE A CA 1
ATOM 2648 C C . ILE A 1 335 ? -12.125 26.422 19.75 1 91.88 335 ILE A C 1
ATOM 2650 O O . ILE A 1 335 ? -12.75 26.844 20.719 1 91.88 335 ILE A O 1
ATOM 2654 N N . PRO A 1 336 ? -11.391 27.156 18.922 1 94.12 336 PRO A N 1
ATOM 2655 C CA . PRO A 1 336 ? -11.344 28.578 19.219 1 94.12 336 PRO A CA 1
ATOM 2656 C C . PRO A 1 336 ? -12.734 29.219 19.266 1 94.12 336 PRO A C 1
ATOM 2658 O O . PRO A 1 336 ? -13.586 28.906 18.438 1 94.12 336 PRO A O 1
ATOM 2661 N N . LYS A 1 337 ? -12.93 30.109 20.219 1 94.25 337 LYS A N 1
ATOM 2662 C CA . LYS A 1 337 ? -14.211 30.797 20.391 1 94.25 337 LYS A CA 1
ATOM 2663 C C . LYS A 1 337 ? -14.461 31.781 19.25 1 94.25 337 LYS A C 1
ATOM 2665 O O . LYS A 1 337 ? -15.586 31.906 18.766 1 94.25 337 LYS A O 1
ATOM 2670 N N . ARG A 1 338 ? -13.406 32.469 18.891 1 93.19 338 ARG A N 1
ATOM 2671 C CA . ARG A 1 338 ? -13.523 33.406 17.781 1 93.19 338 ARG A CA 1
ATOM 2672 C C . ARG A 1 338 ? -13.469 32.719 16.438 1 93.19 338 ARG A C 1
ATOM 2674 O O . ARG A 1 338 ? -12.75 31.719 16.281 1 93.19 338 ARG A O 1
ATOM 2681 N N . CYS A 1 339 ? -14.172 33.219 15.5 1 88.62 339 CYS A N 1
ATOM 2682 C CA . CYS A 1 339 ? -14.234 32.625 14.172 1 88.62 339 CYS A CA 1
ATOM 2683 C C . CYS A 1 339 ? -13.148 33.188 13.266 1 88.62 339 CYS A C 1
ATOM 2685 O O . CYS A 1 339 ? -12.523 34.219 13.586 1 88.62 339 CYS A O 1
ATOM 2687 N N . TYR A 1 340 ? -12.906 32.531 12.188 1 88.62 340 TYR A N 1
ATOM 2688 C CA . TYR A 1 340 ? -12.039 33.031 11.125 1 88.62 340 TYR A CA 1
ATOM 2689 C C . TYR A 1 340 ? -12.5 34.406 10.641 1 88.62 340 TYR A C 1
ATOM 2691 O O . TYR A 1 340 ? -13.703 34.625 10.484 1 88.62 340 TYR A O 1
ATOM 2699 N N . PRO A 1 341 ? -11.688 35.281 10.477 1 91.38 341 PRO A N 1
ATOM 2700 C CA . PRO A 1 341 ? -10.227 35.156 10.422 1 91.38 341 PRO A CA 1
ATOM 2701 C C . PRO A 1 341 ? -9.547 35.625 11.719 1 91.38 341 PRO A C 1
ATOM 2703 O O . PRO A 1 341 ? -8.336 35.812 11.742 1 91.38 341 PRO A O 1
ATOM 2706 N N . ASN A 1 342 ? -10.258 35.875 12.828 1 92.06 342 ASN A N 1
ATOM 2707 C CA . ASN A 1 342 ? -9.703 36.469 14.031 1 92.06 342 ASN A CA 1
ATOM 2708 C C . ASN A 1 342 ? -9.461 35.406 15.117 1 92.06 342 ASN A C 1
ATOM 2710 O O . ASN A 1 342 ? -9.102 35.75 16.25 1 92.06 342 ASN A O 1
ATOM 2714 N N . HIS A 1 343 ? -9.578 34.219 14.797 1 94.12 343 HIS A N 1
ATOM 2715 C CA . HIS A 1 343 ? -9.555 33.125 15.758 1 94.12 343 HIS A CA 1
ATOM 2716 C C . HIS A 1 343 ? -8.156 32.938 16.328 1 94.12 343 HIS A C 1
ATOM 2718 O O . HIS A 1 343 ? -8.008 32.375 17.422 1 94.12 343 HIS A O 1
ATOM 2724 N N . TRP A 1 344 ? -7.066 33.375 15.695 1 96.56 344 TRP A N 1
ATOM 2725 C CA . TRP A 1 344 ? -5.695 32.938 15.906 1 96.56 344 TRP A CA 1
ATOM 2726 C C . TRP A 1 344 ? -5.082 33.625 17.125 1 96.56 344 TRP A C 1
ATOM 2728 O O . TRP A 1 344 ? -4.059 33.188 17.656 1 96.56 344 TRP A O 1
ATOM 2738 N N . LYS A 1 345 ? -5.672 34.719 17.625 1 97.44 345 LYS A N 1
ATOM 2739 C CA . LYS A 1 345 ? -5.047 35.531 18.672 1 97.44 345 LYS A CA 1
ATOM 2740 C C . LYS A 1 345 ? -5.871 35.5 19.953 1 97.44 345 LYS A C 1
ATOM 2742 O O . LYS A 1 345 ? -7.086 35.688 19.922 1 97.44 345 LYS A O 1
ATOM 2747 N N . GLY A 1 346 ? -5.227 35.156 21.031 1 95.81 346 GLY A N 1
ATOM 2748 C CA . GLY A 1 346 ? -5.801 35.312 22.359 1 95.81 346 GLY A CA 1
ATOM 2749 C C . GLY A 1 346 ? -5.234 36.469 23.141 1 95.81 346 GLY A C 1
ATOM 2750 O O . GLY A 1 346 ? -4.805 37.469 22.562 1 95.81 346 GLY A O 1
ATOM 2751 N N . GLU A 1 347 ? -5.391 36.312 24.5 1 93.12 347 GLU A N 1
ATOM 2752 C CA . GLU A 1 347 ? -4.836 37.281 25.422 1 93.12 347 GLU A CA 1
ATOM 2753 C C . GLU A 1 347 ? -3.574 36.75 26.109 1 93.12 347 GLU A C 1
ATOM 2755 O O . GLU A 1 347 ? -3.309 35.562 26.078 1 93.12 347 GLU A O 1
ATOM 2760 N N . LYS A 1 348 ? -2.734 37.656 26.547 1 94.12 348 LYS A N 1
ATOM 2761 C CA . LYS A 1 348 ? -1.559 37.312 27.344 1 94.12 348 LYS A CA 1
ATOM 2762 C C . LYS A 1 348 ? -0.536 36.531 26.516 1 94.12 348 LYS A C 1
ATOM 2764 O O . LYS A 1 348 ? 0.109 35.625 27.031 1 94.12 348 LYS A O 1
ATOM 2769 N N . GLY A 1 349 ? -0.583 36.75 25.188 1 96.38 349 GLY A N 1
ATOM 2770 C CA . GLY A 1 349 ? 0.472 36.188 24.375 1 96.38 349 GLY A CA 1
ATOM 2771 C C . GLY A 1 349 ? 0.182 34.75 23.938 1 96.38 349 GLY A C 1
ATOM 2772 O O . GLY A 1 349 ? 1.097 34 23.562 1 96.38 349 GLY A O 1
ATOM 2773 N N . ILE A 1 350 ? -1.079 34.344 23.984 1 97.81 350 ILE A N 1
ATOM 2774 C CA . ILE A 1 350 ? -1.435 33 23.5 1 97.81 350 ILE A CA 1
ATOM 2775 C C . ILE A 1 350 ? -2.021 33.094 22.094 1 97.81 350 ILE A C 1
ATOM 2777 O O . ILE A 1 350 ? -2.74 34.062 21.781 1 97.81 350 ILE A O 1
ATOM 2781 N N . TYR A 1 351 ? -1.663 32.156 21.25 1 98.31 351 TYR A N 1
ATOM 2782 C CA . TYR A 1 351 ? -2.121 32.062 19.859 1 98.31 351 TYR A CA 1
ATOM 2783 C C . TYR A 1 351 ? -2.529 30.625 19.516 1 98.31 351 TYR A C 1
ATOM 2785 O O . TYR A 1 351 ? -2.176 29.688 20.234 1 98.31 351 TYR A O 1
ATOM 2793 N N . CYS A 1 352 ? -3.318 30.484 18.453 1 97.81 352 CYS A N 1
ATOM 2794 C CA . CYS A 1 352 ? -3.605 29.156 17.938 1 97.81 352 CYS A CA 1
ATOM 2795 C C . CYS A 1 352 ? -3.473 29.125 16.422 1 97.81 352 CYS A C 1
ATOM 2797 O O . CYS A 1 352 ? -3.775 30.109 15.742 1 97.81 352 CYS A O 1
ATOM 2799 N N . ALA A 1 353 ? -2.967 28.047 15.898 1 97.69 353 ALA A N 1
ATOM 2800 C CA . ALA A 1 353 ? -2.783 27.828 14.461 1 97.69 353 ALA A CA 1
ATOM 2801 C C . ALA A 1 353 ? -3.371 26.484 14.031 1 97.69 353 ALA A C 1
ATOM 2803 O O . ALA A 1 353 ? -3.16 25.469 14.695 1 97.69 353 ALA A O 1
ATOM 2804 N N . GLY A 1 354 ? -4.117 26.484 12.938 1 95.25 354 GLY A N 1
ATOM 2805 C CA . GLY A 1 354 ? -4.578 25.234 12.336 1 95.25 354 GLY A CA 1
ATOM 2806 C C . GLY A 1 354 ? -5.898 24.75 12.914 1 95.25 354 GLY A C 1
ATOM 2807 O O . GLY A 1 354 ? -6.129 23.547 13.008 1 95.25 354 GLY A O 1
ATOM 2808 N N . PHE A 1 355 ? -6.781 25.688 13.336 1 93.19 355 PHE A N 1
ATOM 2809 C CA . PHE A 1 355 ? -8.039 25.297 13.969 1 93.19 355 PHE A CA 1
ATOM 2810 C C . PHE A 1 355 ? -9.227 25.797 13.156 1 93.19 355 PHE A C 1
ATOM 2812 O O . PHE A 1 355 ? -10.312 26.016 13.703 1 93.19 355 PHE A O 1
ATOM 2819 N N . THR A 1 356 ? -9.117 26.109 11.883 1 85.44 356 THR A N 1
ATOM 2820 C CA . THR A 1 356 ? -10.188 26.781 11.148 1 85.44 356 THR A CA 1
ATOM 2821 C C . THR A 1 356 ? -10.766 25.859 10.078 1 85.44 356 THR A C 1
ATOM 2823 O O . THR A 1 356 ? -11.656 26.266 9.32 1 85.44 356 THR A O 1
ATOM 2826 N N . LYS A 1 357 ? -10.297 24.656 9.914 1 84.75 357 LYS A N 1
ATOM 2827 C CA . LYS A 1 357 ? -10.734 23.703 8.891 1 84.75 357 LYS A CA 1
ATOM 2828 C C . LYS A 1 357 ? -10.531 24.281 7.492 1 84.75 357 LYS A C 1
ATOM 2830 O O . LYS A 1 357 ? -11.359 24.062 6.602 1 84.75 357 LYS A O 1
ATOM 2835 N N . ARG A 1 358 ? -9.562 25.141 7.406 1 87.88 358 ARG A N 1
ATOM 2836 C CA . ARG A 1 358 ? -9.273 25.781 6.121 1 87.88 358 ARG A CA 1
ATOM 2837 C C . ARG A 1 358 ? -7.965 25.266 5.535 1 87.88 358 ARG A C 1
ATOM 2839 O O . ARG A 1 358 ? -7.238 26 4.875 1 87.88 358 ARG A O 1
ATOM 2846 N N . ALA A 1 359 ? -7.711 24.078 5.875 1 90.5 359 ALA A N 1
ATOM 2847 C CA . ALA A 1 359 ? -6.625 23.297 5.277 1 90.5 359 ALA A CA 1
ATOM 2848 C C . ALA A 1 359 ? -5.305 24.062 5.363 1 90.5 359 ALA A C 1
ATOM 2850 O O . ALA A 1 359 ? -5.051 24.781 6.336 1 90.5 359 ALA A O 1
ATOM 2851 N N . LEU A 1 360 ? -4.406 23.812 4.43 1 96.5 360 LEU A N 1
ATOM 2852 C CA . LEU A 1 360 ? -3.049 24.344 4.465 1 96.5 360 LEU A CA 1
ATOM 2853 C C . LEU A 1 360 ? -3.047 25.844 4.191 1 96.5 360 LEU A C 1
ATOM 2855 O O . LEU A 1 360 ? -2.18 26.578 4.688 1 96.5 360 LEU A O 1
ATOM 2859 N N . GLN A 1 361 ? -4.062 26.297 3.51 1 94.06 361 GLN A N 1
ATOM 2860 C CA . GLN A 1 361 ? -4.18 27.734 3.291 1 94.06 361 GLN A CA 1
ATOM 2861 C C . GLN A 1 361 ? -4.492 28.469 4.594 1 94.06 361 GLN A C 1
ATOM 2863 O O . GLN A 1 361 ? -3.947 29.547 4.855 1 94.06 361 GLN A O 1
ATOM 2868 N N . GLY A 1 362 ? -5.422 27.859 5.32 1 94.5 362 GLY A N 1
ATOM 2869 C CA . GLY A 1 362 ? -5.715 28.438 6.625 1 94.5 362 GLY A CA 1
ATOM 2870 C C . GLY A 1 362 ? -4.523 28.438 7.562 1 94.5 362 GLY A C 1
ATOM 2871 O O . GLY A 1 362 ? -4.297 29.391 8.289 1 94.5 362 GLY A O 1
ATOM 2872 N N . ILE A 1 363 ? -3.809 27.406 7.492 1 97.31 363 ILE A N 1
ATOM 2873 C CA . ILE A 1 363 ? -2.604 27.281 8.305 1 97.31 363 ILE A CA 1
ATOM 2874 C C . ILE A 1 363 ? -1.599 28.359 7.926 1 97.31 363 ILE A C 1
ATOM 2876 O O . ILE A 1 363 ? -1.02 29.016 8.797 1 97.31 363 ILE A O 1
ATOM 2880 N N . ALA A 1 364 ? -1.406 28.562 6.645 1 98.12 364 ALA A N 1
ATOM 2881 C CA . ALA A 1 364 ? -0.48 29.594 6.164 1 98.12 364 ALA A CA 1
ATOM 2882 C C . ALA A 1 364 ? -0.896 30.984 6.652 1 98.12 364 ALA A C 1
ATOM 2884 O O . ALA A 1 364 ? -0.059 31.766 7.109 1 98.12 364 ALA A O 1
ATOM 2885 N N . TYR A 1 365 ? -2.16 31.234 6.562 1 97.44 365 TYR A N 1
ATOM 2886 C CA . TYR A 1 365 ? -2.693 32.5 7.023 1 97.44 365 TYR A CA 1
ATOM 2887 C C . TYR A 1 365 ? -2.432 32.719 8.516 1 97.44 365 TYR A C 1
ATOM 2889 O O . TYR A 1 365 ? -1.898 33.75 8.93 1 97.44 365 TYR A O 1
ATOM 2897 N N . ASP A 1 366 ? -2.797 31.703 9.297 1 98.38 366 ASP A N 1
ATOM 2898 C CA . ASP A 1 366 ? -2.605 31.781 10.742 1 98.38 366 ASP A CA 1
ATOM 2899 C C . ASP A 1 366 ? -1.146 32.062 11.094 1 98.38 366 ASP A C 1
ATOM 2901 O O . ASP A 1 366 ? -0.852 32.938 11.906 1 98.38 366 ASP A O 1
ATOM 2905 N N . ALA A 1 367 ? -0.266 31.297 10.484 1 98.81 367 ALA A N 1
ATOM 2906 C CA . ALA A 1 367 ? 1.161 31.375 10.781 1 98.81 367 ALA A CA 1
ATOM 2907 C C . ALA A 1 367 ? 1.699 32.781 10.531 1 98.81 367 ALA A C 1
ATOM 2909 O O . ALA A 1 367 ? 2.414 33.344 11.375 1 98.81 367 ALA A O 1
ATOM 2910 N N . LYS A 1 368 ? 1.344 33.375 9.43 1 98.69 368 LYS A N 1
ATOM 2911 C CA . LYS A 1 368 ? 1.805 34.719 9.078 1 98.69 368 LYS A CA 1
ATOM 2912 C C . LYS A 1 368 ? 1.261 35.75 10.055 1 98.69 368 LYS A C 1
ATOM 2914 O O . LYS A 1 368 ? 2.002 36.625 10.516 1 98.69 368 LYS A O 1
ATOM 2919 N N . GLN A 1 369 ? 0.003 35.625 10.375 1 98.62 369 GLN A N 1
ATOM 2920 C CA . GLN A 1 369 ? -0.62 36.562 11.289 1 98.62 369 GLN A CA 1
ATOM 2921 C C . GLN A 1 369 ? 0.026 36.5 12.672 1 98.62 369 GLN A C 1
ATOM 2923 O O . GLN A 1 369 ? 0.306 37.562 13.281 1 98.62 369 GLN A O 1
ATOM 2928 N N . ILE A 1 370 ? 0.242 35.344 13.133 1 98.81 370 ILE A N 1
ATOM 2929 C CA . ILE A 1 370 ? 0.806 35.125 14.461 1 98.81 370 ILE A CA 1
ATOM 2930 C C . ILE A 1 370 ? 2.213 35.719 14.523 1 98.81 370 ILE A C 1
ATOM 2932 O O . ILE A 1 370 ? 2.529 36.5 15.43 1 98.81 370 ILE A O 1
ATOM 2936 N N . ALA A 1 371 ? 3.049 35.406 13.555 1 98.88 371 ALA A N 1
ATOM 2937 C CA . ALA A 1 371 ? 4.426 35.906 13.539 1 98.88 371 ALA A CA 1
ATOM 2938 C C . ALA A 1 371 ? 4.469 37.438 13.461 1 98.88 371 ALA A C 1
ATOM 2940 O O . ALA A 1 371 ? 5.246 38.062 14.172 1 98.88 371 ALA A O 1
ATOM 2941 N N . ASN A 1 372 ? 3.633 38 12.602 1 98.69 372 ASN A N 1
ATOM 2942 C CA . ASN A 1 372 ? 3.574 39.469 12.477 1 98.69 372 ASN A CA 1
ATOM 2943 C C . ASN A 1 372 ? 3.127 40.125 13.773 1 98.69 372 ASN A C 1
ATOM 2945 O O . ASN A 1 372 ? 3.652 41.188 14.148 1 98.69 372 ASN A O 1
ATOM 2949 N N . ASP A 1 373 ? 2.15 39.531 14.398 1 98.62 373 ASP A N 1
ATOM 2950 C CA . ASP A 1 373 ? 1.641 40.094 15.648 1 98.62 373 ASP A CA 1
ATOM 2951 C C . ASP A 1 373 ? 2.699 40.031 16.75 1 98.62 373 ASP A C 1
ATOM 2953 O O . ASP A 1 373 ? 2.881 41 17.484 1 98.62 373 ASP A O 1
ATOM 2957 N N . ILE A 1 374 ? 3.359 38.938 16.875 1 98.62 374 ILE A N 1
ATOM 2958 C CA . ILE A 1 374 ? 4.41 38.781 17.891 1 98.62 374 ILE A CA 1
ATOM 2959 C C . ILE A 1 374 ? 5.527 39.781 17.625 1 98.62 374 ILE A C 1
ATOM 2961 O O . ILE A 1 374 ? 6.027 40.438 18.547 1 98.62 374 ILE A O 1
ATOM 2965 N N . LYS A 1 375 ? 5.883 39.938 16.375 1 98.44 375 LYS A N 1
ATOM 2966 C CA . LYS A 1 375 ? 6.895 40.938 16.016 1 98.44 375 LYS A CA 1
ATOM 2967 C C . LYS A 1 375 ? 6.477 42.312 16.453 1 98.44 375 LYS A C 1
ATOM 2969 O O . LYS A 1 375 ? 7.281 43.062 17.031 1 98.44 375 LYS A O 1
ATOM 2974 N N . ARG A 1 376 ? 5.242 42.625 16.156 1 97.75 376 ARG A N 1
ATOM 2975 C CA . ARG A 1 376 ? 4.727 43.938 16.547 1 97.75 376 ARG A CA 1
ATOM 2976 C C . ARG A 1 376 ? 4.773 44.125 18.062 1 97.75 376 ARG A C 1
ATOM 2978 O O . ARG A 1 376 ? 5.133 45.188 18.547 1 97.75 376 ARG A O 1
ATOM 2985 N N . ASP A 1 377 ? 4.363 43.094 18.734 1 96.94 377 ASP A N 1
ATOM 2986 C CA . ASP A 1 377 ? 4.352 43.156 20.188 1 96.94 377 ASP A CA 1
ATOM 2987 C C . ASP A 1 377 ? 5.766 43.344 20.75 1 96.94 377 ASP A C 1
ATOM 2989 O O . ASP A 1 377 ? 5.984 44.125 21.656 1 96.94 377 ASP A O 1
ATOM 2993 N N . ILE A 1 378 ? 6.699 42.594 20.219 1 96.38 378 ILE A N 1
ATOM 2994 C CA . ILE A 1 378 ? 8.086 42.688 20.656 1 96.38 378 ILE A CA 1
ATOM 2995 C C . ILE A 1 378 ? 8.633 44.094 20.375 1 96.38 378 ILE A C 1
ATOM 2997 O O . ILE A 1 378 ? 9.297 44.688 21.234 1 96.38 378 ILE A O 1
ATOM 3001 N N . ASN A 1 379 ? 8.359 44.656 19.234 1 95.12 379 ASN A N 1
ATOM 3002 C CA . ASN A 1 379 ? 8.812 45.969 18.875 1 95.12 379 ASN A CA 1
ATOM 3003 C C . ASN A 1 379 ? 8.203 47.031 19.797 1 95.12 379 ASN A C 1
ATOM 3005 O O . ASN A 1 379 ? 8.875 48 20.172 1 95.12 379 ASN A O 1
ATOM 3009 N N . ALA A 1 380 ? 7.004 46.844 20.172 1 93.62 380 ALA A N 1
ATOM 3010 C CA . ALA A 1 380 ? 6.332 47.781 21.078 1 93.62 380 ALA A CA 1
ATOM 3011 C C . ALA A 1 380 ? 6.953 47.719 22.469 1 93.62 380 ALA A C 1
ATOM 3013 O O . ALA A 1 380 ? 7.102 48.781 23.109 1 93.62 380 ALA A O 1
ATOM 3014 N N . ARG A 1 381 ? 7.297 46.656 22.938 1 90.62 381 ARG A N 1
ATOM 3015 C CA . ARG A 1 381 ? 7.914 46.5 24.25 1 90.62 381 ARG A CA 1
ATOM 3016 C C . ARG A 1 381 ? 9.312 47.094 24.281 1 90.62 381 ARG A C 1
ATOM 3018 O O . ARG A 1 381 ? 9.734 47.656 25.281 1 90.62 381 ARG A O 1
ATOM 3025 N N . ASN A 1 382 ? 10.016 46.969 23.156 1 88.69 382 ASN A N 1
ATOM 3026 C CA . ASN A 1 382 ? 11.359 47.531 23.062 1 88.69 382 ASN A CA 1
ATOM 3027 C C . ASN A 1 382 ? 11.328 49.062 23.031 1 88.69 382 ASN A C 1
ATOM 3029 O O . ASN A 1 382 ? 12.227 49.719 23.547 1 88.69 382 ASN A O 1
ATOM 3033 N N . GLN A 1 383 ? 10.383 49.625 22.469 1 87.69 383 GLN A N 1
ATOM 3034 C CA . GLN A 1 383 ? 10.242 51.062 22.422 1 87.69 383 GLN A CA 1
ATOM 3035 C C . GLN A 1 383 ? 9.867 51.625 23.781 1 87.69 383 GLN A C 1
ATOM 3037 O O . GLN A 1 383 ? 10.336 52.719 24.172 1 87.69 383 GLN A O 1
ATOM 3042 N N . SER A 1 384 ? 9.023 50.969 24.453 1 80.31 384 SER A N 1
ATOM 3043 C CA . SER A 1 384 ? 8.625 51.438 25.781 1 80.31 384 SER A CA 1
ATOM 3044 C C . SER A 1 384 ? 9.773 51.312 26.781 1 80.31 384 SER A C 1
ATOM 3046 O O . SER A 1 384 ? 9.867 52.125 27.703 1 80.31 384 SER A O 1
ATOM 3048 N N . ALA A 1 385 ? 10.68 50.562 26.688 1 75.94 385 ALA A N 1
ATOM 3049 C CA . ALA A 1 385 ? 11.82 50.406 27.594 1 75.94 385 ALA A CA 1
ATOM 3050 C C . ALA A 1 385 ? 12.867 51.5 27.328 1 75.94 385 ALA A C 1
ATOM 3052 O O . ALA A 1 385 ? 13.586 51.906 28.25 1 75.94 385 ALA A O 1
ATOM 3053 N N . THR A 1 386 ? 13 51.875 26.141 1 72.75 386 THR A N 1
ATOM 3054 C CA . THR A 1 386 ? 13.961 52.906 25.797 1 72.75 386 THR A CA 1
ATOM 3055 C C . THR A 1 386 ? 13.383 54.312 26.094 1 72.75 386 THR A C 1
ATOM 3057 O O . THR A 1 386 ? 14.125 55.25 26.312 1 72.75 386 THR A O 1
ATOM 3060 N N . ALA A 1 387 ? 12.039 54.5 26.406 1 65.44 387 ALA A N 1
ATOM 3061 C CA . ALA A 1 387 ? 11.438 55.781 26.734 1 65.44 387 ALA A CA 1
ATOM 3062 C C . ALA A 1 387 ? 11.438 56.031 28.234 1 65.44 387 ALA A C 1
ATOM 3064 O O . ALA A 1 387 ? 11.344 55.094 29.031 1 65.44 387 ALA A O 1
ATOM 3065 N N . MET B 1 1 ? -5.387 -42.562 3.947 1 91.56 1 MET B N 1
ATOM 3066 C CA . MET B 1 1 ? -6.473 -42.344 2.998 1 91.56 1 MET B CA 1
ATOM 3067 C C . MET B 1 1 ? -6.043 -42.719 1.582 1 91.56 1 MET B C 1
ATOM 3069 O O . MET B 1 1 ? -4.93 -42.406 1.165 1 91.56 1 MET B O 1
ATOM 3073 N N . GLU B 1 2 ? -6.789 -43.438 0.885 1 95.25 2 GLU B N 1
ATOM 3074 C CA . GLU B 1 2 ? -6.473 -43.812 -0.488 1 95.25 2 GLU B CA 1
ATOM 3075 C C . GLU B 1 2 ? -7.176 -42.906 -1.49 1 95.25 2 GLU B C 1
ATOM 3077 O O . GLU B 1 2 ? -8.383 -42.688 -1.388 1 95.25 2 GLU B O 1
ATOM 3082 N N . VAL B 1 3 ? -6.457 -42.344 -2.346 1 96.12 3 VAL B N 1
ATOM 3083 C CA . VAL B 1 3 ? -6.965 -41.438 -3.369 1 96.12 3 VAL B CA 1
ATOM 3084 C C . VAL B 1 3 ? -6.223 -41.688 -4.684 1 96.12 3 VAL B C 1
ATOM 3086 O O . VAL B 1 3 ? -5.008 -41.906 -4.688 1 96.12 3 VAL B O 1
ATOM 3089 N N . PRO B 1 4 ? -6.941 -41.688 -5.766 1 97.31 4 PRO B N 1
ATOM 3090 C CA . PRO B 1 4 ? -6.281 -41.969 -7.039 1 97.31 4 PRO B CA 1
ATOM 3091 C C . PRO B 1 4 ? -5.117 -41.031 -7.332 1 97.31 4 PRO B C 1
ATOM 3093 O O . PRO B 1 4 ? -4.047 -41.5 -7.754 1 97.31 4 PRO B O 1
ATOM 3096 N N . VAL B 1 5 ? -5.336 -39.719 -7.129 1 98.81 5 VAL B N 1
ATOM 3097 C CA . VAL B 1 5 ? -4.285 -38.781 -7.453 1 98.81 5 VAL B CA 1
ATOM 3098 C C . VAL B 1 5 ? -4.062 -37.844 -6.273 1 98.81 5 VAL B C 1
ATOM 3100 O O . VAL B 1 5 ? -5.016 -37.25 -5.758 1 98.81 5 VAL B O 1
ATOM 3103 N N . VAL B 1 6 ? -2.807 -37.656 -5.824 1 98.88 6 VAL B N 1
ATOM 3104 C CA . VAL B 1 6 ? -2.406 -36.625 -4.863 1 98.88 6 VAL B CA 1
ATOM 3105 C C . VAL B 1 6 ? -1.602 -35.562 -5.574 1 98.88 6 VAL B C 1
ATOM 3107 O O . VAL B 1 6 ? -0.669 -35.844 -6.324 1 98.88 6 VAL B O 1
ATOM 3110 N N . ILE B 1 7 ? -2.014 -34.344 -5.414 1 98.94 7 ILE B N 1
ATOM 3111 C CA . ILE B 1 7 ? -1.311 -33.188 -5.938 1 98.94 7 ILE B CA 1
ATOM 3112 C C . ILE B 1 7 ? -0.685 -32.406 -4.789 1 98.94 7 ILE B C 1
ATOM 3114 O O . ILE B 1 7 ? -1.372 -32.031 -3.832 1 98.94 7 ILE B O 1
ATOM 3118 N N . VAL B 1 8 ? 0.607 -32.156 -4.863 1 98.75 8 VAL B N 1
ATOM 3119 C CA . VAL B 1 8 ? 1.301 -31.453 -3.785 1 98.75 8 VAL B CA 1
ATOM 3120 C C . VAL B 1 8 ? 1.535 -30 -4.184 1 98.75 8 VAL B C 1
ATOM 3122 O O . VAL B 1 8 ? 2.385 -29.703 -5.027 1 98.75 8 VAL B O 1
ATOM 3125 N N . GLY B 1 9 ? 0.82 -29.094 -3.543 1 98.5 9 GLY B N 1
ATOM 3126 C CA . GLY B 1 9 ? 0.916 -27.672 -3.814 1 98.5 9 GLY B CA 1
ATOM 3127 C C . GLY B 1 9 ? -0.358 -27.078 -4.395 1 98.5 9 GLY B C 1
ATOM 3128 O O . GLY B 1 9 ? -0.856 -27.562 -5.418 1 98.5 9 GLY B O 1
ATOM 3129 N N . ALA B 1 10 ? -0.817 -26.031 -3.732 1 98.75 10 ALA B N 1
ATOM 3130 C CA . ALA B 1 10 ? -2.062 -25.406 -4.168 1 98.75 10 ALA B CA 1
ATOM 3131 C C . ALA B 1 10 ? -1.801 -24.047 -4.805 1 98.75 10 ALA B C 1
ATOM 3133 O O . ALA B 1 10 ? -2.59 -23.109 -4.641 1 98.75 10 ALA B O 1
ATOM 3134 N N . GLY B 1 11 ? -0.657 -23.875 -5.469 1 98.25 11 GLY B N 1
ATOM 3135 C CA . GLY B 1 11 ? -0.479 -22.781 -6.402 1 98.25 11 GLY B CA 1
ATOM 3136 C C . GLY B 1 11 ? -1.222 -22.969 -7.707 1 98.25 11 GLY B C 1
ATOM 3137 O O . GLY B 1 11 ? -1.945 -23.953 -7.875 1 98.25 11 GLY B O 1
ATOM 3138 N N . PRO B 1 12 ? -0.99 -22.078 -8.633 1 98.44 12 PRO B N 1
ATOM 3139 C CA . PRO B 1 12 ? -1.704 -22.188 -9.906 1 98.44 12 PRO B CA 1
ATOM 3140 C C . PRO B 1 12 ? -1.486 -23.531 -10.594 1 98.44 12 PRO B C 1
ATOM 3142 O O . PRO B 1 12 ? -2.41 -24.078 -11.211 1 98.44 12 PRO B O 1
ATOM 3145 N N . ALA B 1 13 ? -0.33 -24.078 -10.469 1 98.56 13 ALA B N 1
ATOM 3146 C CA . ALA B 1 13 ? -0.026 -25.344 -11.133 1 98.56 13 ALA B CA 1
ATOM 3147 C C . ALA B 1 13 ? -0.869 -26.484 -10.555 1 98.56 13 ALA B C 1
ATOM 3149 O O . ALA B 1 13 ? -1.452 -27.266 -11.305 1 98.56 13 ALA B O 1
ATOM 3150 N N . GLY B 1 14 ? -0.939 -26.547 -9.234 1 98.88 14 GLY B N 1
ATOM 3151 C CA . GLY B 1 14 ? -1.764 -27.562 -8.602 1 98.88 14 GLY B CA 1
ATOM 3152 C C . GLY B 1 14 ? -3.248 -27.375 -8.852 1 98.88 14 GLY B C 1
ATOM 3153 O O . GLY B 1 14 ? -3.967 -28.328 -9.133 1 98.88 14 GLY B O 1
ATOM 3154 N N . LEU B 1 15 ? -3.695 -26.172 -8.805 1 98.94 15 LEU B N 1
ATOM 3155 C CA . LEU B 1 15 ? -5.102 -25.859 -9.055 1 98.94 15 LEU B CA 1
ATOM 3156 C C . LEU B 1 15 ? -5.504 -26.25 -10.469 1 98.94 15 LEU B C 1
ATOM 3158 O O . LEU B 1 15 ? -6.527 -26.906 -10.672 1 98.94 15 LEU B O 1
ATOM 3162 N N . ALA B 1 16 ? -4.672 -25.891 -11.398 1 98.94 16 ALA B N 1
ATOM 3163 C CA . ALA B 1 16 ? -4.957 -26.188 -12.797 1 98.94 16 ALA B CA 1
ATOM 3164 C C . ALA B 1 16 ? -4.992 -27.688 -13.047 1 98.94 16 ALA B C 1
ATOM 3166 O O . ALA B 1 16 ? -5.859 -28.188 -13.773 1 98.94 16 ALA B O 1
ATOM 3167 N N . THR B 1 17 ? -4.039 -28.422 -12.453 1 98.94 17 THR B N 1
ATOM 3168 C CA . THR B 1 17 ? -3.992 -29.859 -12.625 1 98.94 17 THR B CA 1
ATOM 3169 C C . THR B 1 17 ? -5.25 -30.516 -12.062 1 98.94 17 THR B C 1
ATOM 3171 O O . THR B 1 17 ? -5.867 -31.359 -12.719 1 98.94 17 THR B O 1
ATOM 3174 N N . SER B 1 18 ? -5.621 -30.094 -10.867 1 98.94 18 SER B N 1
ATOM 3175 C CA . SER B 1 18 ? -6.832 -30.609 -10.25 1 98.94 18 SER B CA 1
ATOM 3176 C C . SER B 1 18 ? -8.062 -30.344 -11.117 1 98.94 18 SER B C 1
ATOM 3178 O O . SER B 1 18 ? -8.891 -31.234 -11.328 1 98.94 18 SER B O 1
ATOM 3180 N N . ALA B 1 19 ? -8.156 -29.156 -11.625 1 98.94 19 ALA B N 1
ATOM 3181 C CA . ALA B 1 19 ? -9.289 -28.781 -12.477 1 98.94 19 ALA B CA 1
ATOM 3182 C C . ALA B 1 19 ? -9.383 -29.688 -13.695 1 98.94 19 ALA B C 1
ATOM 3184 O O . ALA B 1 19 ? -10.461 -30.172 -14.047 1 98.94 19 ALA B O 1
ATOM 3185 N N . CYS B 1 20 ? -8.258 -29.906 -14.352 1 98.94 20 CYS B N 1
ATOM 3186 C CA . CYS B 1 20 ? -8.234 -30.734 -15.547 1 98.94 20 CYS B CA 1
ATOM 3187 C C . CYS B 1 20 ? -8.617 -32.188 -15.211 1 98.94 20 CYS B C 1
ATOM 3189 O O . CYS B 1 20 ? -9.312 -32.844 -15.984 1 98.94 20 CYS B O 1
ATOM 3191 N N . LEU B 1 21 ? -8.156 -32.688 -14.102 1 98.94 21 LEU B N 1
ATOM 3192 C CA . LEU B 1 21 ? -8.539 -34.031 -13.648 1 98.94 21 LEU B CA 1
ATOM 3193 C C . LEU B 1 21 ? -10.039 -34.094 -13.383 1 98.94 21 LEU B C 1
ATOM 3195 O O . LEU B 1 21 ? -10.695 -35.094 -13.742 1 98.94 21 LEU B O 1
ATOM 3199 N N . ASN B 1 22 ? -10.547 -33.062 -12.734 1 98.88 22 ASN B N 1
ATOM 3200 C CA . ASN B 1 22 ? -11.977 -33.031 -12.43 1 98.88 22 ASN B CA 1
ATOM 3201 C C . ASN B 1 22 ? -12.82 -33.062 -13.703 1 98.88 22 ASN B C 1
ATOM 3203 O O . ASN B 1 22 ? -13.891 -33.656 -13.727 1 98.88 22 ASN B O 1
ATOM 3207 N N . LYS B 1 23 ? -12.352 -32.438 -14.758 1 98.38 23 LYS B N 1
ATOM 3208 C CA . LYS B 1 23 ? -13.055 -32.469 -16.031 1 98.38 23 LYS B CA 1
ATOM 3209 C C . LYS B 1 23 ? -13.148 -33.875 -16.578 1 98.38 23 LYS B C 1
ATOM 3211 O O . LYS B 1 23 ? -14.078 -34.188 -17.328 1 98.38 23 LYS B O 1
ATOM 3216 N N . HIS B 1 24 ? -12.219 -34.719 -16.156 1 98.19 24 HIS B N 1
ATOM 3217 C CA . HIS B 1 24 ? -12.227 -36.125 -16.562 1 98.19 24 HIS B CA 1
ATOM 3218 C C . HIS B 1 24 ? -12.852 -37 -15.5 1 98.19 24 HIS B C 1
ATOM 3220 O O . HIS B 1 24 ? -12.789 -38.219 -15.586 1 98.19 24 HIS B O 1
ATOM 3226 N N . SER B 1 25 ? -13.406 -36.406 -14.477 1 98.25 25 SER B N 1
ATOM 3227 C CA . SER B 1 25 ? -14.031 -37.094 -13.359 1 98.25 25 SER B CA 1
ATOM 3228 C C . SER B 1 25 ? -13.047 -38.031 -12.672 1 98.25 25 SER B C 1
ATOM 3230 O O . SER B 1 25 ? -13.406 -39.156 -12.281 1 98.25 25 SER B O 1
ATOM 3232 N N . ILE B 1 26 ? -11.828 -37.688 -12.586 1 98.62 26 ILE B N 1
ATOM 3233 C CA . ILE B 1 26 ? -10.805 -38.438 -11.883 1 98.62 26 ILE B CA 1
ATOM 3234 C C . ILE B 1 26 ? -10.625 -37.906 -10.469 1 98.62 26 ILE B C 1
ATOM 3236 O O . ILE B 1 26 ? -10.172 -36.781 -10.289 1 98.62 26 ILE B O 1
ATOM 3240 N N . PRO B 1 27 ? -10.938 -38.625 -9.484 1 98.5 27 PRO B N 1
ATOM 3241 C CA . PRO B 1 27 ? -10.82 -38.156 -8.109 1 98.5 27 PRO B CA 1
ATOM 3242 C C . PRO B 1 27 ? -9.391 -37.75 -7.738 1 98.5 27 PRO B C 1
ATOM 3244 O O . PRO B 1 27 ? -8.445 -38.438 -8.141 1 98.5 27 PRO B O 1
ATOM 3247 N N . ASN B 1 28 ? -9.258 -36.656 -7.02 1 98.88 28 ASN B N 1
ATOM 3248 C CA . ASN B 1 28 ? -7.945 -36.156 -6.621 1 98.88 28 ASN B CA 1
ATOM 3249 C C . ASN B 1 28 ? -8.055 -35.188 -5.426 1 98.88 28 ASN B C 1
ATOM 3251 O O . ASN B 1 28 ? -9.148 -34.75 -5.09 1 98.88 28 ASN B O 1
ATOM 3255 N N . ILE B 1 29 ? -6.902 -34.969 -4.809 1 98.75 29 ILE B N 1
ATOM 3256 C CA . ILE B 1 29 ? -6.824 -34.031 -3.689 1 98.75 29 ILE B CA 1
ATOM 3257 C C . ILE B 1 29 ? -5.57 -33.156 -3.824 1 98.75 29 ILE B C 1
ATOM 3259 O O . ILE B 1 29 ? -4.512 -33.656 -4.223 1 98.75 29 ILE B O 1
ATOM 3263 N N . VAL B 1 30 ? -5.723 -31.875 -3.527 1 98.94 30 VAL B N 1
ATOM 3264 C CA . VAL B 1 30 ? -4.59 -30.969 -3.48 1 98.94 30 VAL B CA 1
ATOM 3265 C C . VAL B 1 30 ? -4.176 -30.734 -2.029 1 98.94 30 VAL B C 1
ATOM 3267 O O . VAL B 1 30 ? -4.996 -30.344 -1.195 1 98.94 30 VAL B O 1
ATOM 3270 N N . LEU B 1 31 ? -2.926 -31 -1.743 1 98.81 31 LEU B N 1
ATOM 3271 C CA . LEU B 1 31 ? -2.377 -30.766 -0.411 1 98.81 31 LEU B CA 1
ATOM 3272 C C . LEU B 1 31 ? -1.547 -29.484 -0.378 1 98.81 31 LEU B C 1
ATOM 3274 O O . LEU B 1 31 ? -0.707 -29.266 -1.253 1 98.81 31 LEU B O 1
ATOM 3278 N N . GLU B 1 32 ? -1.851 -28.625 0.606 1 98.62 32 GLU B N 1
ATOM 3279 C CA . GLU B 1 32 ? -1.177 -27.328 0.734 1 98.62 32 GLU B CA 1
ATOM 3280 C C . GLU B 1 32 ? -0.708 -27.094 2.166 1 98.62 32 GLU B C 1
ATOM 3282 O O . GLU B 1 32 ? -1.482 -27.25 3.113 1 98.62 32 GLU B O 1
ATOM 3287 N N . LYS B 1 33 ? 0.521 -26.734 2.285 1 97.69 33 LYS B N 1
ATOM 3288 C CA . LYS B 1 33 ? 1.091 -26.547 3.615 1 97.69 33 LYS B CA 1
ATOM 3289 C C . LYS B 1 33 ? 0.537 -25.281 4.277 1 97.69 33 LYS B C 1
ATOM 3291 O O . LYS B 1 33 ? 0.436 -25.219 5.504 1 97.69 33 LYS B O 1
ATOM 3296 N N . ASP B 1 34 ? 0.168 -24.281 3.494 1 97.62 34 ASP B N 1
ATOM 3297 C CA . ASP B 1 34 ? -0.345 -23.031 4.031 1 97.62 34 ASP B CA 1
ATOM 3298 C C . ASP B 1 34 ? -1.835 -23.141 4.348 1 97.62 34 ASP B C 1
ATOM 3300 O O . ASP B 1 34 ? -2.459 -24.172 4.086 1 97.62 34 ASP B O 1
ATOM 3304 N N . ASP B 1 35 ? -2.428 -22.125 4.941 1 97.88 35 ASP B N 1
ATOM 3305 C CA . ASP B 1 35 ? -3.83 -22.094 5.344 1 97.88 35 ASP B CA 1
ATOM 3306 C C . ASP B 1 35 ? -4.723 -21.609 4.207 1 97.88 35 ASP B C 1
ATOM 3308 O O . ASP B 1 35 ? -5.918 -21.391 4.402 1 97.88 35 ASP B O 1
ATOM 3312 N N . CYS B 1 36 ? -4.141 -21.406 3.057 1 97.75 36 CYS B N 1
ATOM 3313 C CA . CYS B 1 36 ? -4.855 -20.891 1.895 1 97.75 36 CYS B CA 1
ATOM 3314 C C . CYS B 1 36 ? -4.262 -21.438 0.603 1 97.75 36 CYS B C 1
ATOM 3316 O O . CYS B 1 36 ? -3.164 -22 0.607 1 97.75 36 CYS B O 1
ATOM 3318 N N . HIS B 1 37 ? -5.035 -21.359 -0.498 1 98.38 37 HIS B N 1
ATOM 3319 C CA . HIS B 1 37 ? -4.449 -21.625 -1.807 1 98.38 37 HIS B CA 1
ATOM 3320 C C . HIS B 1 37 ? -3.732 -20.391 -2.35 1 98.38 37 HIS B C 1
ATOM 3322 O O . HIS B 1 37 ? -3.984 -19.281 -1.898 1 98.38 37 HIS B O 1
ATOM 3328 N N . ALA B 1 38 ? -2.768 -20.609 -3.236 1 97.94 38 ALA B N 1
ATOM 3329 C CA . ALA B 1 38 ? -1.948 -19.594 -3.885 1 97.94 38 ALA B CA 1
ATOM 3330 C C . ALA B 1 38 ? -1.258 -18.703 -2.854 1 97.94 38 ALA B C 1
ATOM 3332 O O . ALA B 1 38 ? -1.322 -17.469 -2.939 1 97.94 38 ALA B O 1
ATOM 3333 N N . PRO B 1 39 ? -0.579 -19.375 -1.912 1 97.06 39 PRO B N 1
ATOM 3334 C CA . PRO B 1 39 ? 0.005 -18.594 -0.813 1 97.06 39 PRO B CA 1
ATOM 3335 C C . PRO B 1 39 ? 1.045 -17.578 -1.29 1 97.06 39 PRO B C 1
ATOM 3337 O O . PRO B 1 39 ? 1.189 -16.516 -0.693 1 97.06 39 PRO B O 1
ATOM 3340 N N . LEU B 1 40 ? 1.789 -17.922 -2.332 1 96.19 40 LEU B N 1
ATOM 3341 C CA . LEU B 1 40 ? 2.789 -16.984 -2.842 1 96.19 40 LEU B CA 1
ATOM 3342 C C . LEU B 1 40 ? 2.143 -15.664 -3.242 1 96.19 40 LEU B C 1
ATOM 3344 O O . LEU B 1 40 ? 2.625 -14.594 -2.863 1 96.19 40 LEU B O 1
ATOM 3348 N N . TRP B 1 41 ? 1.018 -15.711 -3.914 1 96.56 41 TRP B N 1
ATOM 3349 C CA . TRP B 1 41 ? 0.318 -14.531 -4.406 1 96.56 41 TRP B CA 1
ATOM 3350 C C . TRP B 1 41 ? -0.376 -13.797 -3.266 1 96.56 41 TRP B C 1
ATOM 3352 O O . TRP B 1 41 ? -0.518 -12.57 -3.303 1 96.56 41 TRP B O 1
ATOM 3362 N N . ARG B 1 42 ? -0.788 -14.578 -2.293 1 96.94 42 ARG B N 1
ATOM 3363 C CA . ARG B 1 42 ? -1.561 -14 -1.194 1 96.94 42 ARG B CA 1
ATOM 3364 C C . ARG B 1 42 ? -0.646 -13.359 -0.16 1 96.94 42 ARG B C 1
ATOM 3366 O O . ARG B 1 42 ? -0.94 -12.273 0.343 1 96.94 42 ARG B O 1
ATOM 3373 N N . LYS B 1 43 ? 0.543 -13.945 0.074 1 96.06 43 LYS B N 1
ATOM 3374 C CA . LYS B 1 43 ? 1.292 -13.578 1.272 1 96.06 43 LYS B CA 1
ATOM 3375 C C . LYS B 1 43 ? 2.648 -12.984 0.911 1 96.06 43 LYS B C 1
ATOM 3377 O O . LYS B 1 43 ? 3.238 -12.25 1.702 1 96.06 43 LYS B O 1
ATOM 3382 N N . LYS B 1 44 ? 3.141 -13.289 -0.291 1 96.12 44 LYS B N 1
ATOM 3383 C CA . LYS B 1 44 ? 4.551 -13 -0.539 1 96.12 44 LYS B CA 1
ATOM 3384 C C . LYS B 1 44 ? 4.723 -12.078 -1.744 1 96.12 44 LYS B C 1
ATOM 3386 O O . LYS B 1 44 ? 5.844 -11.867 -2.211 1 96.12 44 LYS B O 1
ATOM 3391 N N . THR B 1 45 ? 3.674 -11.57 -2.289 1 96.62 45 THR B N 1
ATOM 3392 C CA . THR B 1 45 ? 3.725 -10.703 -3.457 1 96.62 45 THR B CA 1
ATOM 3393 C C . THR B 1 45 ? 3.529 -9.242 -3.053 1 96.62 45 THR B C 1
ATOM 3395 O O . THR B 1 45 ? 2.633 -8.93 -2.268 1 96.62 45 THR B O 1
ATOM 3398 N N . TYR B 1 46 ? 4.375 -8.43 -3.564 1 97.88 46 TYR B N 1
ATOM 3399 C CA . TYR B 1 46 ? 4.297 -7.008 -3.236 1 97.88 46 TYR B CA 1
ATOM 3400 C C . TYR B 1 46 ? 3.027 -6.383 -3.809 1 97.88 46 TYR B C 1
ATOM 3402 O O . TYR B 1 46 ? 2.469 -6.887 -4.785 1 97.88 46 TYR B O 1
ATOM 3410 N N . ASP B 1 47 ? 2.598 -5.316 -3.289 1 97.75 47 ASP B N 1
ATOM 3411 C CA . ASP B 1 47 ? 1.246 -4.781 -3.422 1 97.75 47 ASP B CA 1
ATOM 3412 C C . ASP B 1 47 ? 0.978 -4.312 -4.848 1 97.75 47 ASP B C 1
ATOM 3414 O O . ASP B 1 47 ? -0.126 -4.488 -5.367 1 97.75 47 ASP B O 1
ATOM 3418 N N . ARG B 1 48 ? 1.939 -3.818 -5.512 1 96.94 48 ARG B N 1
ATOM 3419 C CA . ARG B 1 48 ? 1.702 -3.148 -6.785 1 96.94 48 ARG B CA 1
ATOM 3420 C C . ARG B 1 48 ? 1.744 -4.141 -7.945 1 96.94 48 ARG B C 1
ATOM 3422 O O . ARG B 1 48 ? 1.543 -3.762 -9.102 1 96.94 48 ARG B O 1
ATOM 3429 N N . LEU B 1 49 ? 1.986 -5.352 -7.68 1 97.5 49 LEU B N 1
ATOM 3430 C CA . LEU B 1 49 ? 2.234 -6.312 -8.75 1 97.5 49 LEU B CA 1
ATOM 3431 C C . LEU B 1 49 ? 0.995 -6.492 -9.617 1 97.5 49 LEU B C 1
ATOM 3433 O O . LEU B 1 49 ? -0.122 -6.582 -9.102 1 97.5 49 LEU B O 1
ATOM 3437 N N . LYS B 1 50 ? 1.216 -6.523 -10.883 1 97.5 50 LYS B N 1
ATOM 3438 C CA . LYS B 1 50 ? 0.284 -6.98 -11.906 1 97.5 50 LYS B CA 1
ATOM 3439 C C . LYS B 1 50 ? 0.871 -8.141 -12.703 1 97.5 50 LYS B C 1
ATOM 3441 O O . LYS B 1 50 ? 2.092 -8.297 -12.773 1 97.5 50 LYS B O 1
ATOM 3446 N N . LEU B 1 51 ? -0.012 -8.898 -13.234 1 97.56 51 LEU B N 1
ATOM 3447 C CA . LEU B 1 51 ? 0.508 -9.875 -14.188 1 97.56 51 LEU B CA 1
ATOM 3448 C C . LEU B 1 51 ? 1.327 -9.188 -15.273 1 97.56 51 LEU B C 1
ATOM 3450 O O . LEU B 1 51 ? 0.907 -8.164 -15.82 1 97.56 51 LEU B O 1
ATOM 3454 N N . HIS B 1 52 ? 2.49 -9.773 -15.578 1 95.69 52 HIS B N 1
ATOM 3455 C CA . HIS B 1 52 ? 3.408 -9.18 -16.531 1 95.69 52 HIS B CA 1
ATOM 3456 C C . HIS B 1 52 ? 2.955 -9.445 -17.969 1 95.69 52 HIS B C 1
ATOM 3458 O O . HIS B 1 52 ? 3.312 -8.703 -18.891 1 95.69 52 HIS B O 1
ATOM 3464 N N . LEU B 1 53 ? 2.215 -10.508 -18.141 1 96.31 53 LEU B N 1
ATOM 3465 C CA . LEU B 1 53 ? 1.696 -10.852 -19.469 1 96.31 53 LEU B CA 1
ATOM 3466 C C . LEU B 1 53 ? 0.212 -10.516 -19.562 1 96.31 53 LEU B C 1
ATOM 3468 O O . LEU B 1 53 ? -0.5 -10.508 -18.562 1 96.31 53 LEU B O 1
ATOM 3472 N N . SER B 1 54 ? -0.174 -10.258 -20.781 1 96.88 54 SER B N 1
ATOM 3473 C CA . SER B 1 54 ? -1.59 -10.008 -21.031 1 96.88 54 SER B CA 1
ATOM 3474 C C . SER B 1 54 ? -2.447 -11.188 -20.578 1 96.88 54 SER B C 1
ATOM 3476 O O . SER B 1 54 ? -2.047 -12.344 -20.703 1 96.88 54 SER B O 1
ATOM 3478 N N . LYS B 1 55 ? -3.666 -10.828 -20.062 1 97 55 LYS B N 1
ATOM 3479 C CA . LYS B 1 55 ? -4.52 -11.836 -19.438 1 97 55 LYS B CA 1
ATOM 3480 C C . LYS B 1 55 ? -4.867 -12.945 -20.422 1 97 55 LYS B C 1
ATOM 3482 O O . LYS B 1 55 ? -5.133 -14.078 -20.016 1 97 55 LYS B O 1
ATOM 3487 N N . GLU B 1 56 ? -4.82 -12.727 -21.75 1 95.44 56 GLU B N 1
ATOM 3488 C CA . GLU B 1 56 ? -5.152 -13.758 -22.734 1 95.44 56 GLU B CA 1
ATOM 3489 C C . GLU B 1 56 ? -4.121 -14.891 -22.703 1 95.44 56 GLU B C 1
ATOM 3491 O O . GLU B 1 56 ? -4.41 -16.016 -23.125 1 95.44 56 GLU B O 1
ATOM 3496 N N . PHE B 1 57 ? -2.932 -14.586 -22.188 1 95.69 57 PHE B N 1
ATOM 3497 C CA . PHE B 1 57 ? -1.877 -15.594 -22.109 1 95.69 57 PHE B CA 1
ATOM 3498 C C . PHE B 1 57 ? -1.79 -16.172 -20.719 1 95.69 57 PHE B C 1
ATOM 3500 O O . PHE B 1 57 ? -0.863 -16.922 -20.406 1 95.69 57 PHE B O 1
ATOM 3507 N N . CYS B 1 58 ? -2.689 -15.797 -19.828 1 97.81 58 CYS B N 1
ATOM 3508 C CA . CYS B 1 58 ? -2.557 -16.156 -18.422 1 97.81 58 CYS B CA 1
ATOM 3509 C C . CYS B 1 58 ? -3.748 -16.984 -17.953 1 97.81 58 CYS B C 1
ATOM 3511 O O . CYS B 1 58 ? -3.889 -17.266 -16.766 1 97.81 58 CYS B O 1
ATOM 3513 N N . ASN B 1 59 ? -4.602 -17.469 -18.906 1 98.31 59 ASN B N 1
ATOM 3514 C CA . ASN B 1 59 ? -5.766 -18.266 -18.531 1 98.31 59 ASN B CA 1
ATOM 3515 C C . ASN B 1 59 ? -5.359 -19.641 -18.016 1 98.31 59 ASN B C 1
ATOM 3517 O O . ASN B 1 59 ? -4.508 -20.312 -18.609 1 98.31 59 ASN B O 1
ATOM 3521 N N . LEU B 1 60 ? -5.953 -20 -16.891 1 98.69 60 LEU B N 1
ATOM 3522 C CA . LEU B 1 60 ? -5.898 -21.406 -16.516 1 98.69 60 LEU B CA 1
ATOM 3523 C C . LEU B 1 60 ? -6.898 -22.219 -17.312 1 98.69 60 LEU B C 1
ATOM 3525 O O . LEU B 1 60 ? -7.824 -21.672 -17.922 1 98.69 60 LEU B O 1
ATOM 3529 N N . PRO B 1 61 ? -6.703 -23.516 -17.359 1 98.75 61 PRO B N 1
ATOM 3530 C CA . PRO B 1 61 ? -7.562 -24.344 -18.219 1 98.75 61 PRO B CA 1
ATOM 3531 C C . PRO B 1 61 ? -9.047 -24.203 -17.859 1 98.75 61 PRO B C 1
ATOM 3533 O O . PRO B 1 61 ? -9.398 -24.188 -16.688 1 98.75 61 PRO B O 1
ATOM 3536 N N . HIS B 1 62 ? -9.898 -24.031 -18.906 1 98.5 62 HIS B N 1
ATOM 3537 C CA . HIS B 1 62 ? -11.352 -24.141 -18.844 1 98.5 62 HIS B CA 1
ATOM 3538 C C . HIS B 1 62 ? -11.977 -22.891 -18.234 1 98.5 62 HIS B C 1
ATOM 3540 O O . HIS B 1 62 ? -13.172 -22.875 -17.938 1 98.5 62 HIS B O 1
ATOM 3546 N N . MET B 1 63 ? -11.25 -21.844 -18 1 98.38 63 MET B N 1
ATOM 3547 C CA . MET B 1 63 ? -11.836 -20.594 -17.5 1 98.38 63 MET B CA 1
ATOM 3548 C C . MET B 1 63 ? -11 -19.391 -17.922 1 98.38 63 MET B C 1
ATOM 3550 O O . MET B 1 63 ? -9.836 -19.266 -17.547 1 98.38 63 MET B O 1
ATOM 3554 N N . SER B 1 64 ? -11.57 -18.516 -18.594 1 98.25 64 SER B N 1
ATOM 3555 C CA . SER B 1 64 ? -10.898 -17.297 -19.047 1 98.25 64 SER B CA 1
ATOM 3556 C C . SER B 1 64 ? -11.094 -16.172 -18.047 1 98.25 64 SER B C 1
ATOM 3558 O O . SER B 1 64 ? -12.016 -16.203 -17.219 1 98.25 64 SER B O 1
ATOM 3560 N N . PHE B 1 65 ? -10.211 -15.219 -18.078 1 98 65 PHE B N 1
ATOM 3561 C CA . PHE B 1 65 ? -10.391 -13.992 -17.312 1 98 65 PHE B CA 1
ATOM 3562 C C . PHE B 1 65 ? -11.609 -13.219 -17.797 1 98 65 PHE B C 1
ATOM 3564 O O . PHE B 1 65 ? -11.922 -13.234 -19 1 98 65 PHE B O 1
ATOM 3571 N N . SER B 1 66 ? -12.227 -12.5 -16.875 1 95.88 66 SER B N 1
ATOM 3572 C CA . SER B 1 66 ? -13.328 -11.617 -17.234 1 95.88 66 SER B CA 1
ATOM 3573 C C . SER B 1 66 ? -12.852 -10.477 -18.141 1 95.88 66 SER B C 1
ATOM 3575 O O . SER B 1 66 ? -11.75 -9.969 -17.969 1 95.88 66 SER B O 1
ATOM 3577 N N . SER B 1 67 ? -13.734 -10.031 -19.016 1 94.88 67 SER B N 1
ATOM 3578 C CA . SER B 1 67 ? -13.43 -8.914 -19.906 1 94.88 67 SER B CA 1
ATOM 3579 C C . SER B 1 67 ? -13.336 -7.602 -19.141 1 94.88 67 SER B C 1
ATOM 3581 O O . SER B 1 67 ? -12.742 -6.637 -19.625 1 94.88 67 SER B O 1
ATOM 3583 N N . ASP B 1 68 ? -13.875 -7.539 -17.969 1 92.94 68 ASP B N 1
ATOM 3584 C CA . ASP B 1 68 ? -13.914 -6.312 -17.172 1 92.94 68 ASP B CA 1
ATOM 3585 C C . ASP B 1 68 ? -12.555 -6.023 -16.547 1 92.94 68 ASP B C 1
ATOM 3587 O O . ASP B 1 68 ? -12.297 -4.906 -16.094 1 92.94 68 ASP B O 1
ATOM 3591 N N . LEU B 1 69 ? -11.719 -7.062 -16.469 1 95.88 69 LEU B N 1
ATOM 3592 C CA . LEU B 1 69 ? -10.391 -6.863 -15.906 1 95.88 69 LEU B CA 1
ATOM 3593 C C . LEU B 1 69 ? -9.461 -6.18 -16.906 1 95.88 69 LEU B C 1
ATOM 3595 O O . LEU B 1 69 ? -9.617 -6.352 -18.125 1 95.88 69 LEU B O 1
ATOM 3599 N N . PRO B 1 70 ? -8.523 -5.418 -16.438 1 96.56 70 PRO B N 1
ATOM 3600 C CA . PRO B 1 70 ? -7.539 -4.832 -17.344 1 96.56 70 PRO B CA 1
ATOM 3601 C C . PRO B 1 70 ? -6.672 -5.883 -18.031 1 96.56 70 PRO B C 1
ATOM 3603 O O . PRO B 1 70 ? -6.629 -7.035 -17.609 1 96.56 70 PRO B O 1
ATOM 3606 N N . THR B 1 71 ? -6.016 -5.441 -19.094 1 97.38 71 THR B N 1
ATOM 3607 C CA . THR B 1 71 ? -5.156 -6.324 -19.875 1 97.38 71 THR B CA 1
ATOM 3608 C C . THR B 1 71 ? -4.105 -6.984 -18.984 1 97.38 71 THR B C 1
ATOM 3610 O O . THR B 1 71 ? -3.879 -8.195 -19.078 1 97.38 71 THR B O 1
ATOM 3613 N N . PHE B 1 72 ? -3.502 -6.172 -18.188 1 98.12 72 PHE B N 1
ATOM 3614 C CA . PHE B 1 72 ? -2.551 -6.664 -17.203 1 98.12 72 PHE B CA 1
ATOM 3615 C C . PHE B 1 72 ? -3.17 -6.66 -15.812 1 98.12 72 PHE B C 1
ATOM 3617 O O . PHE B 1 72 ? -3.332 -5.602 -15.203 1 98.12 72 PHE B O 1
ATOM 3624 N N . VAL B 1 73 ? -3.518 -7.805 -15.359 1 98.19 73 VAL B N 1
ATOM 3625 C CA . VAL B 1 73 ? -4.406 -8 -14.219 1 98.19 73 VAL B CA 1
ATOM 3626 C C . VAL B 1 73 ? -3.656 -7.719 -12.922 1 98.19 73 VAL B C 1
ATOM 3628 O O . VAL B 1 73 ? -2.596 -8.297 -12.672 1 98.19 73 VAL B O 1
ATOM 3631 N N . PRO B 1 74 ? -4.16 -6.824 -12.07 1 97.81 74 PRO B N 1
ATOM 3632 C CA . PRO B 1 74 ? -3.555 -6.602 -10.75 1 97.81 74 PRO B CA 1
ATOM 3633 C C . PRO B 1 74 ? -3.637 -7.832 -9.852 1 97.81 74 PRO B C 1
ATOM 3635 O O . PRO B 1 74 ? -4.496 -8.695 -10.047 1 97.81 74 PRO B O 1
ATOM 3638 N N . ARG B 1 75 ? -2.787 -7.855 -8.883 1 97.62 75 ARG B N 1
ATOM 3639 C CA . ARG B 1 75 ? -2.703 -8.953 -7.93 1 97.62 75 ARG B CA 1
ATOM 3640 C C . ARG B 1 75 ? -4.082 -9.312 -7.391 1 97.62 75 ARG B C 1
ATOM 3642 O O . ARG B 1 75 ? -4.453 -10.492 -7.363 1 97.62 75 ARG B O 1
ATOM 3649 N N . VAL B 1 76 ? -4.871 -8.328 -7.031 1 97.25 76 VAL B N 1
ATOM 3650 C CA . VAL B 1 76 ? -6.168 -8.57 -6.41 1 97.25 76 VAL B CA 1
ATOM 3651 C C . VAL B 1 76 ? -7.113 -9.219 -7.422 1 97.25 76 VAL B C 1
ATOM 3653 O O . VAL B 1 76 ? -7.867 -10.133 -7.074 1 97.25 76 VAL B O 1
ATOM 3656 N N . GLY B 1 77 ? -7.059 -8.734 -8.641 1 97.56 77 GLY B N 1
ATOM 3657 C CA . GLY B 1 77 ? -7.848 -9.359 -9.688 1 97.56 77 GLY B CA 1
ATOM 3658 C C . GLY B 1 77 ? -7.48 -10.805 -9.93 1 97.56 77 GLY B C 1
ATOM 3659 O O . GLY B 1 77 ? -8.359 -11.648 -10.133 1 97.56 77 GLY B O 1
ATOM 3660 N N . PHE B 1 78 ? -6.215 -11.109 -9.883 1 98.56 78 PHE B N 1
ATOM 3661 C CA . PHE B 1 78 ? -5.75 -12.477 -10.07 1 98.56 78 PHE B CA 1
ATOM 3662 C C . PHE B 1 78 ? -6.184 -13.359 -8.906 1 98.56 78 PHE B C 1
ATOM 3664 O O . PHE B 1 78 ? -6.582 -14.516 -9.109 1 98.56 78 PHE B O 1
ATOM 3671 N N . LEU B 1 79 ? -6.137 -12.836 -7.688 1 98.19 79 LEU B N 1
ATOM 3672 C CA . LEU B 1 79 ? -6.598 -13.594 -6.527 1 98.19 79 LEU B CA 1
ATOM 3673 C C . LEU B 1 79 ? -8.078 -13.945 -6.66 1 98.19 79 LEU B C 1
ATOM 3675 O O . LEU B 1 79 ? -8.469 -15.094 -6.418 1 98.19 79 LEU B O 1
ATOM 3679 N N . ARG B 1 80 ? -8.891 -13 -7.117 1 97.69 80 ARG B N 1
ATOM 3680 C CA . ARG B 1 80 ? -10.312 -13.258 -7.328 1 97.69 80 ARG B CA 1
ATOM 3681 C C . ARG B 1 80 ? -10.516 -14.32 -8.406 1 97.69 80 ARG B C 1
ATOM 3683 O O . ARG B 1 80 ? -11.367 -15.203 -8.258 1 97.69 80 ARG B O 1
ATOM 3690 N N . TYR B 1 81 ? -9.742 -14.211 -9.414 1 98.31 81 TYR B N 1
ATOM 3691 C CA . TYR B 1 81 ? -9.789 -15.203 -10.477 1 98.31 81 TYR B CA 1
ATOM 3692 C C . TYR B 1 81 ? -9.5 -16.594 -9.938 1 98.31 81 TYR B C 1
ATOM 3694 O O . TYR B 1 81 ? -10.227 -17.547 -10.234 1 98.31 81 TYR B O 1
ATOM 3702 N N . LEU B 1 82 ? -8.492 -16.719 -9.125 1 98.75 82 LEU B N 1
ATOM 3703 C CA . LEU B 1 82 ? -8.102 -18 -8.57 1 98.75 82 LEU B CA 1
ATOM 3704 C C . LEU B 1 82 ? -9.164 -18.516 -7.605 1 98.75 82 LEU B C 1
ATOM 3706 O O . LEU B 1 82 ? -9.461 -19.719 -7.582 1 98.75 82 LEU B O 1
ATOM 3710 N N . ASP B 1 83 ? -9.719 -17.625 -6.801 1 98.56 83 ASP B N 1
ATOM 3711 C CA . ASP B 1 83 ? -10.797 -18.016 -5.898 1 98.56 83 ASP B CA 1
ATOM 3712 C C . ASP B 1 83 ? -11.992 -18.562 -6.68 1 98.56 83 ASP B C 1
ATOM 3714 O O . ASP B 1 83 ? -12.539 -19.609 -6.336 1 98.56 83 ASP B O 1
ATOM 3718 N N . ASP B 1 84 ? -12.375 -17.844 -7.707 1 98.44 84 ASP B N 1
ATOM 3719 C CA . ASP B 1 84 ? -13.469 -18.297 -8.562 1 98.44 84 ASP B CA 1
ATOM 3720 C C . ASP B 1 84 ? -13.133 -19.625 -9.234 1 98.44 84 ASP B C 1
ATOM 3722 O O . ASP B 1 84 ? -14 -20.484 -9.375 1 98.44 84 ASP B O 1
ATOM 3726 N N . TYR B 1 85 ? -11.922 -19.734 -9.641 1 98.81 85 TYR B N 1
ATOM 3727 C CA . TYR B 1 85 ? -11.461 -20.953 -10.305 1 98.81 85 TYR B CA 1
ATOM 3728 C C . TYR B 1 85 ? -11.617 -22.156 -9.398 1 98.81 85 TYR B C 1
ATOM 3730 O O . TYR B 1 85 ? -12.141 -23.188 -9.828 1 98.81 85 TYR B O 1
ATOM 3738 N N . VAL B 1 86 ? -11.188 -22.031 -8.148 1 98.88 86 VAL B N 1
ATOM 3739 C CA . VAL B 1 86 ? -11.281 -23.109 -7.176 1 98.88 86 VAL B CA 1
ATOM 3740 C C . VAL B 1 86 ? -12.742 -23.516 -6.988 1 98.88 86 VAL B C 1
ATOM 3742 O O . VAL B 1 86 ? -13.062 -24.703 -6.984 1 98.88 86 VAL B O 1
ATOM 3745 N N . THR B 1 87 ? -13.602 -22.547 -6.906 1 98.62 87 THR B N 1
ATOM 3746 C CA . THR B 1 87 ? -15.023 -22.781 -6.68 1 98.62 87 THR B CA 1
ATOM 3747 C C . THR B 1 87 ? -15.672 -23.406 -7.91 1 98.62 87 THR B C 1
ATOM 3749 O O . THR B 1 87 ? -16.312 -24.453 -7.816 1 98.62 87 THR B O 1
ATOM 3752 N N . HIS B 1 88 ? -15.438 -22.891 -9.07 1 98.56 88 HIS B N 1
ATOM 3753 C CA . HIS B 1 88 ? -16.109 -23.297 -10.297 1 98.56 88 HIS B CA 1
ATOM 3754 C C . HIS B 1 88 ? -15.625 -24.688 -10.742 1 98.56 88 HIS B C 1
ATOM 3756 O O . HIS B 1 88 ? -16.391 -25.453 -11.32 1 98.56 88 HIS B O 1
ATOM 3762 N N . MET B 1 89 ? -14.359 -24.938 -10.461 1 98.75 89 MET B N 1
ATOM 3763 C CA . MET B 1 89 ? -13.789 -26.203 -10.914 1 98.75 89 MET B CA 1
ATOM 3764 C C . MET B 1 89 ? -13.914 -27.266 -9.836 1 98.75 89 MET B C 1
ATOM 3766 O O . MET B 1 89 ? -13.43 -28.391 -10.008 1 98.75 89 MET B O 1
ATOM 3770 N N . LYS B 1 90 ? -14.5 -26.938 -8.68 1 98.5 90 LYS B N 1
ATOM 3771 C CA . LYS B 1 90 ? -14.766 -27.844 -7.566 1 98.5 90 LYS B CA 1
ATOM 3772 C C . LYS B 1 90 ? -13.484 -28.516 -7.094 1 98.5 90 LYS B C 1
ATOM 3774 O O . LYS B 1 90 ? -13.445 -29.75 -6.961 1 98.5 90 LYS B O 1
ATOM 3779 N N . ILE B 1 91 ? -12.5 -27.75 -6.844 1 98.88 91 ILE B N 1
ATOM 3780 C CA . ILE B 1 91 ? -11.195 -28.281 -6.457 1 98.88 91 ILE B CA 1
ATOM 3781 C C . ILE B 1 91 ? -11.18 -28.594 -4.965 1 98.88 91 ILE B C 1
ATOM 3783 O O . ILE B 1 91 ? -11.57 -27.75 -4.145 1 98.88 91 ILE B O 1
ATOM 3787 N N . ASP B 1 92 ? -10.766 -29.781 -4.637 1 98.75 92 ASP B N 1
ATOM 3788 C CA . ASP B 1 92 ? -10.648 -30.203 -3.244 1 98.75 92 ASP B CA 1
ATOM 3789 C C . ASP B 1 92 ? -9.25 -29.922 -2.699 1 98.75 92 ASP B C 1
ATOM 3791 O O . ASP B 1 92 ? -8.305 -30.656 -2.988 1 98.75 92 ASP B O 1
ATOM 3795 N N . ILE B 1 93 ? -9.148 -28.906 -1.91 1 98.88 93 ILE B N 1
ATOM 3796 C CA . ILE B 1 93 ? -7.875 -28.484 -1.333 1 98.88 93 ILE B CA 1
ATOM 3797 C C . ILE B 1 93 ? -7.871 -28.766 0.167 1 98.88 93 ILE B C 1
ATOM 3799 O O . ILE B 1 93 ? -8.812 -28.406 0.877 1 98.88 93 ILE B O 1
ATOM 3803 N N . ARG B 1 94 ? -6.867 -29.422 0.581 1 98.44 94 ARG B N 1
ATOM 3804 C CA . ARG B 1 94 ? -6.621 -29.578 2.01 1 98.44 94 ARG B CA 1
ATOM 3805 C C . ARG B 1 94 ? -5.449 -28.719 2.465 1 98.44 94 ARG B C 1
ATOM 3807 O O . ARG B 1 94 ? -4.289 -29.078 2.244 1 98.44 94 ARG B O 1
ATOM 3814 N N . CYS B 1 95 ? -5.789 -27.688 3.184 1 98.38 95 CYS B N 1
ATOM 3815 C CA . CYS B 1 95 ? -4.785 -26.734 3.67 1 98.38 95 CYS B CA 1
ATOM 3816 C C . CYS B 1 95 ? -4.18 -27.219 4.984 1 98.38 95 CYS B C 1
ATOM 3818 O O . CYS B 1 95 ? -4.617 -28.219 5.543 1 98.38 95 CYS B O 1
ATOM 3820 N N . ASN B 1 96 ? -3.162 -26.531 5.383 1 98.5 96 ASN B N 1
ATOM 3821 C CA . ASN B 1 96 ? -2.443 -26.859 6.609 1 98.5 96 ASN B CA 1
ATOM 3822 C C . ASN B 1 96 ? -1.947 -28.297 6.59 1 98.5 96 ASN B C 1
ATOM 3824 O O . ASN B 1 96 ? -1.972 -28.984 7.613 1 98.5 96 ASN B O 1
ATOM 3828 N N . ARG B 1 97 ? -1.627 -28.797 5.445 1 98.31 97 ARG B N 1
ATOM 3829 C CA . ARG B 1 97 ? -1.064 -30.125 5.227 1 98.31 97 ARG B CA 1
ATOM 3830 C C . ARG B 1 97 ? 0.319 -30.031 4.594 1 98.31 97 ARG B C 1
ATOM 3832 O O . ARG B 1 97 ? 0.441 -29.812 3.385 1 98.31 97 ARG B O 1
ATOM 3839 N N . TYR B 1 98 ? 1.341 -30.203 5.355 1 98.12 98 TYR B N 1
ATOM 3840 C CA . TYR B 1 98 ? 2.727 -30.172 4.902 1 98.12 98 TYR B CA 1
ATOM 3841 C C . TYR B 1 98 ? 3.199 -31.562 4.5 1 98.12 98 TYR B C 1
ATOM 3843 O O . TYR B 1 98 ? 3.285 -32.469 5.34 1 98.12 98 TYR B O 1
ATOM 3851 N N . VAL B 1 99 ? 3.4 -31.766 3.209 1 98.44 99 VAL B N 1
ATOM 3852 C CA . VAL B 1 99 ? 3.967 -33.031 2.752 1 98.44 99 VAL B CA 1
ATOM 3853 C C . VAL B 1 99 ? 5.449 -33.094 3.109 1 98.44 99 VAL B C 1
ATOM 3855 O O . VAL B 1 99 ? 6.27 -32.375 2.512 1 98.44 99 VAL B O 1
ATOM 3858 N N . ASP B 1 100 ? 5.766 -33.969 3.975 1 97.25 100 ASP B N 1
ATOM 3859 C CA . ASP B 1 100 ? 7.145 -34 4.445 1 97.25 100 ASP B CA 1
ATOM 3860 C C . ASP B 1 100 ? 7.895 -35.219 3.889 1 97.25 100 ASP B C 1
ATOM 3862 O O . ASP B 1 100 ? 9.125 -35.281 3.945 1 97.25 100 ASP B O 1
ATOM 3866 N N . ASP B 1 101 ? 7.109 -36.156 3.332 1 97.94 101 ASP B N 1
ATOM 3867 C CA . ASP B 1 101 ? 7.742 -37.344 2.738 1 97.94 101 ASP B CA 1
ATOM 3868 C C . ASP B 1 101 ? 6.82 -38 1.713 1 97.94 101 ASP B C 1
ATOM 3870 O O . ASP B 1 101 ? 5.613 -38.125 1.938 1 97.94 101 ASP B O 1
ATOM 3874 N N . ALA B 1 102 ? 7.387 -38.406 0.57 1 98.25 102 ALA B N 1
ATOM 3875 C CA . ALA B 1 102 ? 6.676 -39.188 -0.446 1 98.25 102 ALA B CA 1
ATOM 3876 C C . ALA B 1 102 ? 7.598 -40.219 -1.087 1 98.25 102 ALA B C 1
ATOM 3878 O O . ALA B 1 102 ? 8.742 -39.906 -1.418 1 98.25 102 ALA B O 1
ATOM 3879 N N . SER B 1 103 ? 7.09 -41.406 -1.191 1 97.06 103 SER B N 1
ATOM 3880 C CA . SER B 1 103 ? 7.867 -42.5 -1.787 1 97.06 103 SER B CA 1
ATOM 3881 C C . SER B 1 103 ? 6.969 -43.469 -2.518 1 97.06 103 SER B C 1
ATOM 3883 O O . SER B 1 103 ? 5.789 -43.625 -2.188 1 97.06 103 SER B O 1
ATOM 3885 N N . TYR B 1 104 ? 7.598 -44.062 -3.465 1 96.44 104 TYR B N 1
ATOM 3886 C CA . TYR B 1 104 ? 6.883 -45.094 -4.184 1 96.44 104 TYR B CA 1
ATOM 3887 C C . TYR B 1 104 ? 7.062 -46.469 -3.494 1 96.44 104 TYR B C 1
ATOM 3889 O O . TYR B 1 104 ? 8.188 -46.875 -3.246 1 96.44 104 TYR B O 1
ATOM 3897 N N . ASP B 1 105 ? 5.961 -47.031 -3.191 1 94.31 105 ASP B N 1
ATOM 3898 C CA . ASP B 1 105 ? 5.988 -48.375 -2.645 1 94.31 105 ASP B CA 1
ATOM 3899 C C . ASP B 1 105 ? 6.043 -49.406 -3.76 1 94.31 105 ASP B C 1
ATOM 3901 O O . ASP B 1 105 ? 5.016 -49.75 -4.348 1 94.31 105 ASP B O 1
ATOM 3905 N N . VAL B 1 106 ? 7.129 -50.062 -3.906 1 90.62 106 VAL B N 1
ATOM 3906 C CA . VAL B 1 106 ? 7.363 -51 -5.004 1 90.62 106 VAL B CA 1
ATOM 3907 C C . VAL B 1 106 ? 6.469 -52.219 -4.844 1 90.62 106 VAL B C 1
ATOM 3909 O O . VAL B 1 106 ? 5.984 -52.781 -5.832 1 90.62 106 VAL B O 1
ATOM 3912 N N . ASN B 1 107 ? 6.227 -52.562 -3.672 1 91.38 107 ASN B N 1
ATOM 3913 C CA . ASN B 1 107 ? 5.414 -53.75 -3.414 1 91.38 107 ASN B CA 1
ATOM 3914 C C . ASN B 1 107 ? 3.932 -53.469 -3.65 1 91.38 107 ASN B C 1
ATOM 3916 O O . ASN B 1 107 ? 3.23 -54.312 -4.242 1 91.38 107 ASN B O 1
ATOM 3920 N N . GLY B 1 108 ? 3.537 -52.375 -3.287 1 91.25 108 GLY B N 1
ATOM 3921 C CA . GLY B 1 108 ? 2.131 -52.031 -3.408 1 91.25 108 GLY B CA 1
ATOM 3922 C C . GLY B 1 108 ? 1.797 -51.344 -4.73 1 91.25 108 GLY B C 1
ATOM 3923 O O . GLY B 1 108 ? 0.627 -51.281 -5.109 1 91.25 108 GLY B O 1
ATOM 3924 N N . GLY B 1 109 ? 2.812 -50.875 -5.449 1 94 109 GLY B N 1
ATOM 3925 C CA . GLY B 1 109 ? 2.619 -50.219 -6.73 1 94 109 GLY B CA 1
ATOM 3926 C C . GLY B 1 109 ? 1.926 -48.875 -6.609 1 94 109 GLY B C 1
ATOM 3927 O O . GLY B 1 109 ? 1.121 -48.5 -7.465 1 94 109 GLY B O 1
ATOM 3928 N N . LYS B 1 110 ? 2.111 -48.25 -5.438 1 97.19 110 LYS B N 1
ATOM 3929 C CA . LYS B 1 110 ? 1.439 -47 -5.184 1 97.19 110 LYS B CA 1
ATOM 3930 C C . LYS B 1 110 ? 2.369 -46 -4.477 1 97.19 110 LYS B C 1
ATOM 3932 O O . LYS B 1 110 ? 3.387 -46.406 -3.908 1 97.19 110 LYS B O 1
ATOM 3937 N N . TRP B 1 111 ? 1.979 -44.781 -4.535 1 97.81 111 TRP B N 1
ATOM 3938 C CA . TRP B 1 111 ? 2.703 -43.719 -3.822 1 97.81 111 TRP B CA 1
ATOM 3939 C C . TRP B 1 111 ? 2.197 -43.594 -2.391 1 97.81 111 TRP B C 1
ATOM 3941 O O . TRP B 1 111 ? 0.989 -43.625 -2.145 1 97.81 111 TRP B O 1
ATOM 3951 N N . ARG B 1 112 ? 3.148 -43.5 -1.544 1 98.12 112 ARG B N 1
ATOM 3952 C CA . ARG B 1 112 ? 2.857 -43.188 -0.15 1 98.12 112 ARG B CA 1
ATOM 3953 C C . ARG B 1 112 ? 3.277 -41.75 0.182 1 98.12 112 ARG B C 1
ATOM 3955 O O . ARG B 1 112 ? 4.445 -41.406 0.018 1 98.12 112 ARG B O 1
ATOM 3962 N N . VAL B 1 113 ? 2.342 -40.906 0.682 1 98.44 113 VAL B N 1
ATOM 3963 C CA . VAL B 1 113 ? 2.58 -39.5 0.963 1 98.44 113 VAL B CA 1
ATOM 3964 C C . VAL B 1 113 ? 2.311 -39.219 2.439 1 98.44 113 VAL B C 1
ATOM 3966 O O . VAL B 1 113 ? 1.176 -39.344 2.904 1 98.44 113 VAL B O 1
ATOM 3969 N N . SER B 1 114 ? 3.355 -38.875 3.096 1 98.38 114 SER B N 1
ATOM 3970 C CA . SER B 1 114 ? 3.24 -38.5 4.504 1 98.38 114 SER B CA 1
ATOM 3971 C C . SER B 1 114 ? 2.99 -37 4.668 1 98.38 114 SER B C 1
ATOM 3973 O O . SER B 1 114 ? 3.686 -36.188 4.062 1 98.38 114 SER B O 1
ATOM 3975 N N . VAL B 1 115 ? 1.976 -36.688 5.516 1 98.19 115 VAL B N 1
ATOM 3976 C CA . VAL B 1 115 ? 1.554 -35.312 5.711 1 98.19 115 VAL B CA 1
ATOM 3977 C C . VAL B 1 115 ? 1.614 -34.938 7.195 1 98.19 115 VAL B C 1
ATOM 3979 O O . VAL B 1 115 ? 1.114 -35.688 8.039 1 98.19 115 VAL B O 1
ATOM 3982 N N . LYS B 1 116 ? 2.242 -33.812 7.484 1 97.94 116 LYS B N 1
ATOM 3983 C CA . LYS B 1 116 ? 2.227 -33.25 8.828 1 97.94 116 LYS B CA 1
ATOM 3984 C C . LYS B 1 116 ? 1.276 -32.062 8.914 1 97.94 116 LYS B C 1
ATOM 3986 O O . LYS B 1 116 ? 1.327 -31.156 8.078 1 97.94 116 LYS B O 1
ATOM 3991 N N . GLY B 1 117 ? 0.439 -32.062 9.898 1 97.31 117 GLY B N 1
ATOM 3992 C CA . GLY B 1 117 ? -0.392 -30.891 10.148 1 97.31 117 GLY B CA 1
ATOM 3993 C C . GLY B 1 117 ? 0.402 -29.688 10.594 1 97.31 117 GLY B C 1
ATOM 3994 O O . GLY B 1 117 ? 1.321 -29.797 11.406 1 97.31 117 GLY B O 1
ATOM 3995 N N . THR B 1 118 ? 0.052 -28.516 10.008 1 96.75 118 THR B N 1
ATOM 3996 C CA . THR B 1 118 ? 0.807 -27.312 10.359 1 96.75 118 THR B CA 1
ATOM 3997 C C . THR B 1 118 ? 0.117 -26.547 11.484 1 96.75 118 THR B C 1
ATOM 3999 O O . THR B 1 118 ? 0.61 -25.516 11.93 1 96.75 118 THR B O 1
ATOM 4002 N N . THR B 1 119 ? -0.992 -26.984 11.891 1 95.44 119 THR B N 1
ATOM 4003 C CA . THR B 1 119 ? -1.689 -26.453 13.055 1 95.44 119 THR B CA 1
ATOM 4004 C C . THR B 1 119 ? -2.062 -27.562 14.023 1 95.44 119 THR B C 1
ATOM 4006 O O . THR B 1 119 ? -2.072 -28.734 13.648 1 95.44 119 THR B O 1
ATOM 4009 N N . SER B 1 120 ? -2.453 -27.203 15.227 1 92.19 120 SER B N 1
ATOM 4010 C CA . SER B 1 120 ? -2.795 -28.172 16.266 1 92.19 120 SER B CA 1
ATOM 4011 C C . SER B 1 120 ? -4.102 -28.891 15.938 1 92.19 120 SER B C 1
ATOM 4013 O O . SER B 1 120 ? -4.387 -29.953 16.484 1 92.19 120 SER B O 1
ATOM 4015 N N . PHE B 1 121 ? -4.777 -28.359 14.977 1 93 121 PHE B N 1
ATOM 4016 C CA . PHE B 1 121 ? -6.105 -28.891 14.703 1 93 121 PHE B CA 1
ATOM 4017 C C . PHE B 1 121 ? -6.062 -29.891 13.547 1 93 121 PHE B C 1
ATOM 4019 O O . PHE B 1 121 ? -7.074 -30.516 13.219 1 93 121 PHE B O 1
ATOM 4026 N N . VAL B 1 122 ? -4.887 -30.047 12.984 1 94 122 VAL B N 1
ATOM 4027 C CA . VAL B 1 122 ? -4.734 -30.953 11.852 1 94 122 VAL B CA 1
ATOM 4028 C C . VAL B 1 122 ? -3.787 -32.094 12.234 1 94 122 VAL B C 1
ATOM 4030 O O . VAL B 1 122 ? -2.623 -31.859 12.57 1 94 122 VAL B O 1
ATOM 4033 N N . ASP B 1 123 ? -4.18 -33.344 12.195 1 94.25 123 ASP B N 1
ATOM 4034 C CA . ASP B 1 123 ? -3.373 -34.5 12.531 1 94.25 123 ASP B CA 1
ATOM 4035 C C . ASP B 1 123 ? -2.469 -34.906 11.367 1 94.25 123 ASP B C 1
ATOM 4037 O O . ASP B 1 123 ? -2.715 -34.531 10.227 1 94.25 123 ASP B O 1
ATOM 4041 N N . ASP B 1 124 ? -1.44 -35.625 11.766 1 96.88 124 ASP B N 1
ATOM 4042 C CA . ASP B 1 124 ? -0.646 -36.25 10.719 1 96.88 124 ASP B CA 1
ATOM 4043 C C . ASP B 1 124 ? -1.476 -37.25 9.938 1 96.88 124 ASP B C 1
ATOM 4045 O O . ASP B 1 124 ? -2.338 -37.938 10.508 1 96.88 124 ASP B O 1
ATOM 4049 N N . GLU B 1 125 ? -1.206 -37.25 8.664 1 97.69 125 GLU B N 1
ATOM 4050 C CA . GLU B 1 125 ? -1.954 -38.156 7.77 1 97.69 125 GLU B CA 1
ATOM 4051 C C . GLU B 1 125 ? -1.024 -38.875 6.793 1 97.69 125 GLU B C 1
ATOM 4053 O O . GLU B 1 125 ? 0.103 -38.406 6.562 1 97.69 125 GLU B O 1
ATOM 4058 N N . ILE B 1 126 ? -1.516 -40 6.352 1 98 126 ILE B N 1
ATOM 4059 C CA . ILE B 1 126 ? -0.852 -40.719 5.266 1 98 126 ILE B CA 1
ATOM 4060 C C . ILE B 1 126 ? -1.821 -40.906 4.102 1 98 126 ILE B C 1
ATOM 4062 O O . ILE B 1 126 ? -2.951 -41.375 4.293 1 98 126 ILE B O 1
ATOM 4066 N N . TYR B 1 127 ? -1.367 -40.531 2.943 1 98.12 127 TYR B N 1
ATOM 4067 C CA . TYR B 1 127 ? -2.127 -40.781 1.72 1 98.12 127 TYR B CA 1
ATOM 4068 C C . TYR B 1 127 ? -1.463 -41.844 0.862 1 98.12 127 TYR B C 1
ATOM 4070 O O . TYR B 1 127 ? -0.234 -41.906 0.774 1 98.12 127 TYR B O 1
ATOM 4078 N N . VAL B 1 128 ? -2.246 -42.656 0.272 1 98.19 128 VAL B N 1
ATOM 4079 C CA . VAL B 1 128 ? -1.808 -43.656 -0.705 1 98.19 128 VAL B CA 1
ATOM 4080 C C . VAL B 1 128 ? -2.484 -43.406 -2.049 1 98.19 128 VAL B C 1
ATOM 4082 O O . VAL B 1 128 ? -3.705 -43.219 -2.115 1 98.19 128 VAL B O 1
ATOM 4085 N N . ALA B 1 129 ? -1.656 -43.312 -3.109 1 98.19 129 ALA B N 1
ATOM 4086 C CA . ALA B 1 129 ? -2.223 -42.875 -4.383 1 98.19 129 ALA B CA 1
ATOM 4087 C C . ALA B 1 129 ? -1.593 -43.625 -5.551 1 98.19 129 ALA B C 1
ATOM 4089 O O . ALA B 1 129 ? -0.444 -44.094 -5.465 1 98.19 129 ALA B O 1
ATOM 4090 N N . ASP B 1 130 ? -2.357 -43.781 -6.605 1 97.94 130 ASP B N 1
ATOM 4091 C CA . ASP B 1 130 ? -1.835 -44.375 -7.84 1 97.94 130 ASP B CA 1
ATOM 4092 C C . ASP B 1 130 ? -0.907 -43.375 -8.555 1 97.94 130 ASP B C 1
ATOM 4094 O O . ASP B 1 130 ? 0.066 -43.781 -9.188 1 97.94 130 ASP B O 1
ATOM 4098 N N . TYR B 1 131 ? -1.221 -42.094 -8.453 1 98.5 131 TYR B N 1
ATOM 4099 C CA . TYR B 1 131 ? -0.479 -41.062 -9.141 1 98.5 131 TYR B CA 1
ATOM 4100 C C . TYR B 1 131 ? -0.091 -39.938 -8.18 1 98.5 131 TYR B C 1
ATOM 4102 O O . TYR B 1 131 ? -0.86 -39.594 -7.281 1 98.5 131 TYR B O 1
ATOM 4110 N N . LEU B 1 132 ? 1.087 -39.375 -8.336 1 98.62 132 LEU B N 1
ATOM 4111 C CA . LEU B 1 132 ? 1.594 -38.25 -7.574 1 98.62 132 LEU B CA 1
ATOM 4112 C C . LEU B 1 132 ? 1.97 -37.094 -8.5 1 98.62 132 LEU B C 1
ATOM 4114 O O . LEU B 1 132 ? 2.734 -37.281 -9.445 1 98.62 132 LEU B O 1
ATOM 4118 N N . VAL B 1 133 ? 1.412 -35.938 -8.258 1 98.81 133 VAL B N 1
ATOM 4119 C CA . VAL B 1 133 ? 1.766 -34.75 -9.023 1 98.81 133 VAL B CA 1
ATOM 4120 C C . VAL B 1 133 ? 2.545 -33.75 -8.141 1 98.81 133 VAL B C 1
ATOM 4122 O O . VAL B 1 133 ? 2.023 -33.281 -7.141 1 98.81 133 VAL B O 1
ATOM 4125 N N . VAL B 1 134 ? 3.764 -33.531 -8.508 1 98.5 134 VAL B N 1
ATOM 4126 C CA . VAL B 1 134 ? 4.594 -32.531 -7.863 1 98.5 134 VAL B CA 1
ATOM 4127 C C . VAL B 1 134 ? 4.27 -31.156 -8.43 1 98.5 134 VAL B C 1
ATOM 4129 O O . VAL B 1 134 ? 4.66 -30.828 -9.555 1 98.5 134 VAL B O 1
ATOM 4132 N N . ALA B 1 135 ? 3.584 -30.312 -7.641 1 98.25 135 ALA B N 1
ATOM 4133 C CA . ALA B 1 135 ? 3.164 -28.984 -8.109 1 98.25 135 ALA B CA 1
ATOM 4134 C C . ALA B 1 135 ? 3.631 -27.891 -7.152 1 98.25 135 ALA B C 1
ATOM 4136 O O . ALA B 1 135 ? 2.965 -26.859 -7 1 98.25 135 ALA B O 1
ATOM 4137 N N . THR B 1 136 ? 4.727 -28.094 -6.477 1 96.19 136 THR B N 1
ATOM 4138 C CA . THR B 1 136 ? 5.277 -27.125 -5.539 1 96.19 136 THR B CA 1
ATOM 4139 C C . THR B 1 136 ? 5.996 -26 -6.289 1 96.19 136 THR B C 1
ATOM 4141 O O . THR B 1 136 ? 6.266 -24.938 -5.719 1 96.19 136 THR B O 1
ATOM 4144 N N . GLY B 1 137 ? 6.305 -26.234 -7.484 1 90.44 137 GLY B N 1
ATOM 4145 C CA . GLY B 1 137 ? 6.875 -25.203 -8.344 1 90.44 137 GLY B CA 1
ATOM 4146 C C . GLY B 1 137 ? 8.312 -24.875 -8.008 1 90.44 137 GLY B C 1
ATOM 4147 O O . GLY B 1 137 ? 8.953 -25.578 -7.223 1 90.44 137 GLY B O 1
ATOM 4148 N N . GLU B 1 138 ? 8.781 -23.844 -8.727 1 87.44 138 GLU B N 1
ATOM 4149 C CA . GLU B 1 138 ? 10.18 -23.438 -8.625 1 87.44 138 GLU B CA 1
ATOM 4150 C C . GLU B 1 138 ? 10.359 -22.375 -7.555 1 87.44 138 GLU B C 1
ATOM 4152 O O . GLU B 1 138 ? 11.484 -22.078 -7.137 1 87.44 138 GLU B O 1
ATOM 4157 N N . ASN B 1 139 ? 9.289 -21.781 -7.09 1 89.75 139 ASN B N 1
ATOM 415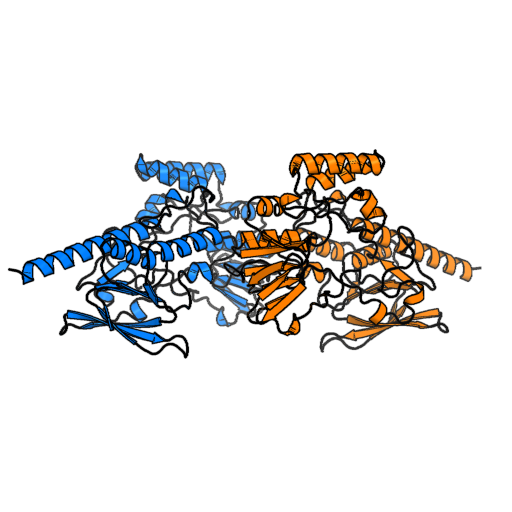8 C CA . ASN B 1 139 ? 9.344 -20.641 -6.188 1 89.75 139 ASN B CA 1
ATOM 4159 C C . ASN B 1 139 ? 8.93 -21.016 -4.77 1 89.75 139 ASN B C 1
ATOM 4161 O O . ASN B 1 139 ? 8.117 -20.328 -4.148 1 89.75 139 ASN B O 1
ATOM 4165 N N . CYS B 1 140 ? 9.578 -21.969 -4.262 1 89.5 140 CYS B N 1
ATOM 4166 C CA . CYS B 1 140 ? 9.133 -22.484 -2.977 1 89.5 140 CYS B CA 1
ATOM 4167 C C . CYS B 1 140 ? 9.891 -21.844 -1.827 1 89.5 140 CYS B C 1
ATOM 4169 O O . CYS B 1 140 ? 9.273 -21.312 -0.894 1 89.5 140 CYS B O 1
ATOM 4171 N N . GLU B 1 141 ? 11.188 -21.828 -1.922 1 93.06 141 GLU B N 1
ATOM 4172 C CA . GLU B 1 141 ? 12 -21.281 -0.834 1 93.06 141 GLU B CA 1
ATOM 4173 C C . GLU B 1 141 ? 12.773 -20.047 -1.284 1 93.06 141 GLU B C 1
ATOM 4175 O O . GLU B 1 141 ? 13.461 -20.078 -2.311 1 93.06 141 GLU B O 1
ATOM 4180 N N . ALA B 1 142 ? 12.719 -19.031 -0.413 1 96.25 142 ALA B N 1
ATOM 4181 C CA . ALA B 1 142 ? 13.477 -17.812 -0.688 1 96.25 142 ALA B CA 1
ATOM 4182 C C . ALA B 1 142 ? 14.977 -18.094 -0.721 1 96.25 142 ALA B C 1
ATOM 4184 O O . ALA B 1 142 ? 15.484 -18.859 0.091 1 96.25 142 ALA B O 1
ATOM 4185 N N . TYR B 1 143 ? 15.648 -17.5 -1.645 1 96.38 143 TYR B N 1
ATOM 4186 C CA . TYR B 1 143 ? 17.078 -17.719 -1.782 1 96.38 143 TYR B CA 1
ATOM 4187 C C . TYR B 1 143 ? 17.859 -16.438 -1.507 1 96.38 143 TYR B C 1
ATOM 4189 O O . TYR B 1 143 ? 17.672 -15.43 -2.186 1 96.38 143 TYR B O 1
ATOM 4197 N N . ILE B 1 144 ? 18.656 -16.375 -0.502 1 97.38 144 ILE B N 1
ATOM 4198 C CA . ILE B 1 144 ? 19.641 -15.32 -0.231 1 97.38 144 ILE B CA 1
ATOM 4199 C C . ILE B 1 144 ? 21.047 -15.859 -0.435 1 97.38 144 ILE B C 1
ATOM 4201 O O . ILE B 1 144 ? 21.453 -16.828 0.214 1 97.38 144 ILE B O 1
ATOM 4205 N N . PRO B 1 145 ? 21.781 -15.32 -1.314 1 96.38 145 PRO B N 1
ATOM 4206 C CA . PRO B 1 145 ? 23.125 -15.828 -1.57 1 96.38 145 PRO B CA 1
ATOM 4207 C C . PRO B 1 145 ? 24.078 -15.586 -0.401 1 96.38 145 PRO B C 1
ATOM 4209 O O . PRO B 1 145 ? 23.828 -14.711 0.435 1 96.38 145 PRO B O 1
ATOM 4212 N N . LYS B 1 146 ? 25.125 -16.406 -0.452 1 95.75 146 LYS B N 1
ATOM 4213 C CA . LYS B 1 146 ? 26.188 -16.172 0.508 1 95.75 146 LYS B CA 1
ATOM 4214 C C . LYS B 1 146 ? 27.031 -14.953 0.105 1 95.75 146 LYS B C 1
ATOM 4216 O O . LYS B 1 146 ? 27.516 -14.875 -1.023 1 95.75 146 LYS B O 1
ATOM 4221 N N . ILE B 1 147 ? 27.078 -13.992 0.925 1 96.25 147 ILE B N 1
ATOM 4222 C CA . ILE B 1 147 ? 27.859 -12.781 0.72 1 96.25 147 ILE B CA 1
ATOM 4223 C C . ILE B 1 147 ? 28.766 -12.547 1.922 1 96.25 147 ILE B C 1
ATOM 4225 O O . ILE B 1 147 ? 28.328 -12.609 3.07 1 96.25 147 ILE B O 1
ATOM 4229 N N . ASN B 1 148 ? 30 -12.32 1.645 1 95.88 148 ASN B N 1
ATOM 4230 C CA . ASN B 1 148 ? 30.953 -12.055 2.717 1 95.88 148 ASN B CA 1
ATOM 4231 C C . ASN B 1 148 ? 30.531 -10.859 3.562 1 95.88 148 ASN B C 1
ATOM 4233 O O . ASN B 1 148 ? 30.312 -9.766 3.035 1 95.88 148 ASN B O 1
ATOM 4237 N N . GLY B 1 149 ? 30.328 -11.141 4.82 1 96.81 149 GLY B N 1
ATOM 4238 C CA . GLY B 1 149 ? 30.016 -10.047 5.734 1 96.81 149 GLY B CA 1
ATOM 4239 C C . GLY B 1 149 ? 28.531 -9.859 5.957 1 96.81 149 GLY B C 1
ATOM 4240 O O . GLY B 1 149 ? 28.125 -9.055 6.797 1 96.81 149 GLY B O 1
ATOM 4241 N N . LEU B 1 150 ? 27.641 -10.578 5.289 1 96.81 150 LEU B N 1
ATOM 4242 C CA . LEU B 1 150 ? 26.203 -10.375 5.375 1 96.81 150 LEU B CA 1
ATOM 4243 C C . LEU B 1 150 ? 25.688 -10.656 6.785 1 96.81 150 LEU B C 1
ATOM 4245 O O . LEU B 1 150 ? 24.859 -9.914 7.309 1 96.81 150 LEU B O 1
ATOM 4249 N N . GLU B 1 151 ? 26.219 -11.633 7.445 1 94.62 151 GLU B N 1
ATOM 4250 C CA . GLU B 1 151 ? 25.781 -12.047 8.773 1 94.62 151 GLU B CA 1
ATOM 4251 C C . GLU B 1 151 ? 26.047 -10.961 9.812 1 94.62 151 GLU B C 1
ATOM 4253 O O . GLU B 1 151 ? 25.359 -10.883 10.828 1 94.62 151 GLU B O 1
ATOM 4258 N N . SER B 1 152 ? 27.062 -10.102 9.523 1 94 152 SER B N 1
ATOM 4259 C CA . SER B 1 152 ? 27.438 -9.055 10.469 1 94 152 SER B CA 1
ATOM 4260 C C . SER B 1 152 ? 26.875 -7.703 10.047 1 94 152 SER B C 1
ATOM 4262 O O . SER B 1 152 ? 27.219 -6.672 10.633 1 94 152 SER B O 1
ATOM 4264 N N . PHE B 1 153 ? 26.094 -7.711 9.016 1 96.62 153 PHE B N 1
ATOM 4265 C CA . PHE B 1 153 ? 25.5 -6.461 8.562 1 96.62 153 PHE B CA 1
ATOM 4266 C C . PHE B 1 153 ? 24.641 -5.832 9.656 1 96.62 153 PHE B C 1
ATOM 4268 O O . PHE B 1 153 ? 23.734 -6.473 10.188 1 96.62 153 PHE B O 1
ATOM 4275 N N . GLU B 1 154 ? 24.859 -4.59 10.016 1 96.56 154 GLU B N 1
ATOM 4276 C CA . GLU B 1 154 ? 24.188 -3.926 11.133 1 96.56 154 GLU B CA 1
ATOM 4277 C C . GLU B 1 154 ? 22.812 -3.422 10.727 1 96.56 154 GLU B C 1
ATOM 4279 O O . GLU B 1 154 ? 21.984 -3.102 11.586 1 96.56 154 GLU B O 1
ATOM 4284 N N . GLY B 1 155 ? 22.578 -3.293 9.406 1 96.81 155 GLY B N 1
ATOM 4285 C CA . GLY B 1 155 ? 21.234 -2.969 8.938 1 96.81 155 GLY B CA 1
ATOM 4286 C C . GLY B 1 155 ? 20.328 -4.18 8.852 1 96.81 155 GLY B C 1
ATOM 4287 O O . GLY B 1 155 ? 20.609 -5.223 9.445 1 96.81 155 GLY B O 1
ATOM 4288 N N . GLU B 1 156 ? 19.219 -3.988 8.242 1 97.19 156 GLU B N 1
ATOM 4289 C CA . GLU B 1 156 ? 18.266 -5.066 8.008 1 97.19 156 GLU B CA 1
ATOM 4290 C C . GLU B 1 156 ? 18.422 -5.648 6.602 1 97.19 156 GLU B C 1
ATOM 4292 O O . GLU B 1 156 ? 18.719 -4.922 5.652 1 97.19 156 GLU B O 1
ATOM 4297 N N . TYR B 1 157 ? 18.422 -6.949 6.496 1 97.81 157 TYR B N 1
ATOM 4298 C CA . TYR B 1 157 ? 18.328 -7.52 5.156 1 97.81 157 TYR B CA 1
ATOM 4299 C C . TYR B 1 157 ? 17.188 -8.523 5.066 1 97.81 157 TYR B C 1
ATOM 4301 O O . TYR B 1 157 ? 16.906 -9.25 6.023 1 97.81 157 TYR B O 1
ATOM 4309 N N . ILE B 1 158 ? 16.453 -8.477 3.957 1 98.44 158 ILE B N 1
ATOM 4310 C CA . ILE B 1 158 ? 15.305 -9.352 3.754 1 98.44 158 ILE B CA 1
ATOM 4311 C C . ILE B 1 158 ? 15.312 -9.891 2.324 1 98.44 158 ILE B C 1
ATOM 4313 O O . ILE B 1 158 ? 15.945 -9.305 1.439 1 98.44 158 ILE B O 1
ATOM 4317 N N . HIS B 1 159 ? 14.703 -11.078 2.129 1 98.62 159 HIS B N 1
ATOM 4318 C CA . HIS B 1 159 ? 14.312 -11.508 0.789 1 98.62 159 HIS B CA 1
ATOM 4319 C C . HIS B 1 159 ? 13.094 -10.742 0.295 1 98.62 159 HIS B C 1
ATOM 4321 O O . HIS B 1 159 ? 12.234 -10.344 1.093 1 98.62 159 HIS B O 1
ATOM 4327 N N . CYS B 1 160 ? 12.961 -10.594 -0.979 1 98 160 CYS B N 1
ATOM 4328 C CA . CYS B 1 160 ? 11.891 -9.781 -1.544 1 98 160 CYS B CA 1
ATOM 4329 C C . CYS B 1 160 ? 10.531 -10.406 -1.28 1 98 160 CYS B C 1
ATOM 4331 O O . CYS B 1 160 ? 9.5 -9.742 -1.411 1 98 160 CYS B O 1
ATOM 4333 N N . SER B 1 161 ? 10.484 -11.672 -0.88 1 97.5 161 SER B N 1
ATOM 4334 C CA . SER B 1 161 ? 9.227 -12.305 -0.494 1 97.5 161 SER B CA 1
ATOM 4335 C C . SER B 1 161 ? 8.633 -11.648 0.75 1 97.5 161 SER B C 1
ATOM 4337 O O . SER B 1 161 ? 7.457 -11.836 1.057 1 97.5 161 SER B O 1
ATOM 4339 N N . ASN B 1 162 ? 9.445 -10.867 1.466 1 97.81 162 ASN B N 1
ATOM 4340 C CA . ASN B 1 162 ? 8.984 -10.172 2.664 1 97.81 162 ASN B CA 1
ATOM 4341 C C . ASN B 1 162 ? 8.758 -8.688 2.398 1 97.81 162 ASN B C 1
ATOM 4343 O O . ASN B 1 162 ? 8.57 -7.906 3.332 1 97.81 162 ASN B O 1
ATOM 4347 N N . TYR B 1 163 ? 8.812 -8.289 1.174 1 98.38 163 TYR B N 1
ATOM 4348 C CA . TYR B 1 163 ? 8.539 -6.914 0.766 1 98.38 163 TYR B CA 1
ATOM 4349 C C . TYR B 1 163 ? 7.098 -6.766 0.292 1 98.38 163 TYR B C 1
ATOM 4351 O O . TYR B 1 163 ? 6.676 -7.445 -0.645 1 98.38 163 TYR B O 1
ATOM 4359 N N . LEU B 1 164 ? 6.355 -5.852 0.863 1 97.94 164 LEU B N 1
ATOM 4360 C CA . LEU B 1 164 ? 4.992 -5.602 0.413 1 97.94 164 LEU B CA 1
ATOM 4361 C C . LEU B 1 164 ? 4.895 -4.258 -0.303 1 97.94 164 LEU B C 1
ATOM 4363 O O . LEU B 1 164 ? 4.27 -4.156 -1.36 1 97.94 164 LEU B O 1
ATOM 4367 N N . ASN B 1 165 ? 5.477 -3.26 0.248 1 98 165 ASN B N 1
ATOM 4368 C CA . ASN B 1 165 ? 5.613 -1.924 -0.322 1 98 165 ASN B CA 1
ATOM 4369 C C . ASN B 1 165 ? 6.734 -1.137 0.356 1 98 165 ASN B C 1
ATOM 4371 O O . ASN B 1 165 ? 7.383 -1.64 1.274 1 98 165 ASN B O 1
ATOM 4375 N N . GLY B 1 166 ? 7.027 0.081 -0.054 1 97.94 166 GLY B N 1
ATOM 4376 C CA . GLY B 1 166 ? 8.188 0.824 0.406 1 97.94 166 GLY B CA 1
ATOM 4377 C C . GLY B 1 166 ? 7.906 1.677 1.628 1 97.94 166 GLY B C 1
ATOM 4378 O O . GLY B 1 166 ? 8.781 2.412 2.094 1 97.94 166 GLY B O 1
ATOM 4379 N N . ARG B 1 167 ? 6.715 1.635 2.234 1 97.06 167 ARG B N 1
ATOM 4380 C CA . ARG B 1 167 ? 6.266 2.549 3.279 1 97.06 167 ARG B CA 1
ATOM 4381 C C . ARG B 1 167 ? 7.258 2.592 4.434 1 97.06 167 ARG B C 1
ATOM 4383 O O . ARG B 1 167 ? 7.613 3.67 4.918 1 97.06 167 ARG B O 1
ATOM 4390 N N . PRO B 1 168 ? 7.828 1.4 4.863 1 96.56 168 PRO B N 1
ATOM 4391 C CA . PRO B 1 168 ? 8.688 1.42 6.051 1 96.56 168 PRO B CA 1
ATOM 4392 C C . PRO B 1 168 ? 10.031 2.096 5.797 1 96.56 168 PRO B C 1
ATOM 4394 O O . PRO B 1 168 ? 10.766 2.393 6.746 1 96.56 168 PRO B O 1
ATOM 4397 N N . TRP B 1 169 ? 10.312 2.373 4.551 1 97.75 169 TRP B N 1
ATOM 4398 C CA . TRP B 1 169 ? 11.695 2.729 4.27 1 97.75 169 TRP B CA 1
ATOM 4399 C C . TRP B 1 169 ? 11.789 4.125 3.668 1 97.75 169 TRP B C 1
ATOM 4401 O O . TRP B 1 169 ? 12.742 4.434 2.943 1 97.75 169 TRP B O 1
ATOM 4411 N N . TYR B 1 170 ? 10.789 4.965 3.904 1 97 170 TYR B N 1
ATOM 4412 C CA . TYR B 1 170 ? 10.875 6.371 3.521 1 97 170 TYR B CA 1
ATOM 4413 C C . TYR B 1 170 ? 12.156 7.008 4.055 1 97 170 TYR B C 1
ATOM 4415 O O . TYR B 1 170 ? 12.469 6.871 5.238 1 97 170 TYR B O 1
ATOM 4423 N N . ASN B 1 171 ? 12.93 7.605 3.184 1 96.81 171 ASN B N 1
ATOM 4424 C CA . ASN B 1 171 ? 14.148 8.367 3.445 1 96.81 171 ASN B CA 1
ATOM 4425 C C . ASN B 1 171 ? 15.273 7.465 3.928 1 96.81 171 ASN B C 1
ATOM 4427 O O . ASN B 1 171 ? 16.281 7.949 4.461 1 96.81 171 ASN B O 1
ATOM 4431 N N . LYS B 1 172 ? 15.133 6.082 3.863 1 98.12 172 LYS B N 1
ATOM 4432 C CA . LYS B 1 172 ? 16.203 5.137 4.164 1 98.12 172 LYS B CA 1
ATOM 4433 C C . LYS B 1 172 ? 17.031 4.832 2.922 1 98.12 172 LYS B C 1
ATOM 4435 O O . LYS B 1 172 ? 16.531 4.938 1.797 1 98.12 172 LYS B O 1
ATOM 4440 N N . ASN B 1 173 ? 18.312 4.531 3.189 1 98.81 173 ASN B N 1
ATOM 4441 C CA . ASN B 1 173 ? 19.156 4.02 2.119 1 98.81 173 ASN B CA 1
ATOM 4442 C C . ASN B 1 173 ? 18.938 2.527 1.896 1 98.81 173 ASN B C 1
ATOM 4444 O O . ASN B 1 173 ? 19.328 1.707 2.73 1 98.81 173 ASN B O 1
ATOM 4448 N N . VAL B 1 174 ? 18.344 2.168 0.732 1 98.94 174 VAL B N 1
ATOM 4449 C CA . VAL B 1 174 ? 17.969 0.78 0.494 1 98.94 174 VAL B CA 1
ATOM 4450 C C . VAL B 1 174 ? 18.719 0.242 -0.724 1 98.94 174 VAL B C 1
ATOM 4452 O O . VAL B 1 174 ? 18.781 0.904 -1.763 1 98.94 174 VAL B O 1
ATOM 4455 N N . LEU B 1 175 ? 19.328 -0.935 -0.594 1 98.94 175 LEU B N 1
ATOM 4456 C CA . LEU B 1 175 ? 20 -1.639 -1.68 1 98.94 175 LEU B CA 1
ATOM 4457 C C . LEU B 1 175 ? 19.203 -2.869 -2.105 1 98.94 175 LEU B C 1
ATOM 4459 O O . LEU B 1 175 ? 18.922 -3.746 -1.286 1 98.94 175 LEU B O 1
ATOM 4463 N N . VAL B 1 176 ? 18.781 -2.887 -3.299 1 98.94 176 VAL B N 1
ATOM 4464 C CA . VAL B 1 176 ? 18.125 -4.059 -3.869 1 98.94 176 VAL B CA 1
ATOM 4465 C C . VAL B 1 176 ? 19.141 -4.898 -4.641 1 98.94 176 VAL B C 1
ATOM 4467 O O . VAL B 1 176 ? 19.906 -4.371 -5.457 1 98.94 176 VAL B O 1
ATOM 4470 N N . VAL B 1 177 ? 19.172 -6.207 -4.383 1 98.75 177 VAL B N 1
ATOM 4471 C CA . VAL B 1 177 ? 20.109 -7.098 -5.055 1 98.75 177 VAL B CA 1
ATOM 4472 C C . VAL B 1 177 ? 19.375 -7.98 -6.051 1 98.75 177 VAL B C 1
ATOM 4474 O O . VAL B 1 177 ? 18.609 -8.875 -5.656 1 98.75 177 VAL B O 1
ATOM 4477 N N . GLY B 1 178 ? 19.609 -7.742 -7.312 1 96.75 178 GLY B N 1
ATOM 4478 C CA . GLY B 1 178 ? 18.953 -8.461 -8.391 1 96.75 178 GLY B CA 1
ATOM 4479 C C . GLY B 1 178 ? 18.172 -7.555 -9.312 1 96.75 178 GLY B C 1
ATOM 4480 O O . GLY B 1 178 ? 17.469 -6.645 -8.859 1 96.75 178 GLY B O 1
ATOM 4481 N N . SER B 1 179 ? 18.297 -7.871 -10.625 1 95 179 SER B N 1
ATOM 4482 C CA . SER B 1 179 ? 17.688 -6.969 -11.602 1 95 179 SER B CA 1
ATOM 4483 C C . SER B 1 179 ? 16.625 -7.691 -12.43 1 95 179 SER B C 1
ATOM 4485 O O . SER B 1 179 ? 16.328 -7.281 -13.555 1 95 179 SER B O 1
ATOM 4487 N N . GLY B 1 180 ? 16.125 -8.828 -11.961 1 95.56 180 GLY B N 1
ATOM 4488 C CA . GLY B 1 180 ? 14.953 -9.445 -12.57 1 95.56 180 GLY B CA 1
ATOM 4489 C C . GLY B 1 180 ? 13.68 -8.641 -12.383 1 95.56 180 GLY B C 1
ATOM 4490 O O . GLY B 1 180 ? 13.734 -7.457 -12.031 1 95.56 180 GLY B O 1
ATOM 4491 N N . ASN B 1 181 ? 12.594 -9.25 -12.68 1 96.25 181 ASN B N 1
ATOM 4492 C CA . ASN B 1 181 ? 11.305 -8.57 -12.594 1 96.25 181 ASN B CA 1
ATOM 4493 C C . ASN B 1 181 ? 11.07 -8.016 -11.188 1 96.25 181 ASN B C 1
ATOM 4495 O O . ASN B 1 181 ? 10.758 -6.832 -11.031 1 96.25 181 ASN B O 1
ATOM 4499 N N . SER B 1 182 ? 11.281 -8.836 -10.188 1 97 182 SER B N 1
ATOM 4500 C CA . SER B 1 182 ? 11.023 -8.414 -8.812 1 97 182 SER B CA 1
ATOM 4501 C C . SER B 1 182 ? 11.945 -7.273 -8.398 1 97 182 SER B C 1
ATOM 4503 O O . SER B 1 182 ? 11.492 -6.266 -7.855 1 97 182 SER B O 1
ATOM 4505 N N . GLY B 1 183 ? 13.242 -7.438 -8.719 1 98.12 183 GLY B N 1
ATOM 4506 C CA . GLY B 1 183 ? 14.211 -6.434 -8.297 1 98.12 183 GLY B CA 1
ATOM 4507 C C . GLY B 1 183 ? 13.953 -5.07 -8.914 1 98.12 183 GLY B C 1
ATOM 4508 O O . GLY B 1 183 ? 13.953 -4.059 -8.203 1 98.12 183 GLY B O 1
ATOM 4509 N N . MET B 1 184 ? 13.766 -5.059 -10.188 1 98.25 184 MET B N 1
ATOM 4510 C CA . MET B 1 184 ? 13.539 -3.801 -10.898 1 98.25 184 MET B CA 1
ATOM 4511 C C . MET B 1 184 ? 12.242 -3.148 -10.438 1 98.25 184 MET B C 1
ATOM 4513 O O . MET B 1 184 ? 12.195 -1.936 -10.219 1 98.25 184 MET B O 1
ATOM 4517 N N . GLU B 1 185 ? 11.242 -3.926 -10.289 1 98.44 185 GLU B N 1
ATOM 4518 C CA . GLU B 1 185 ? 9.961 -3.359 -9.891 1 98.44 185 GLU B CA 1
ATOM 4519 C C . GLU B 1 185 ? 9.984 -2.883 -8.445 1 98.44 185 GLU B C 1
ATOM 4521 O O . GLU B 1 185 ? 9.438 -1.828 -8.125 1 98.44 185 GLU B O 1
ATOM 4526 N N . ILE B 1 186 ? 10.609 -3.623 -7.586 1 98.81 186 ILE B N 1
ATOM 4527 C CA . ILE B 1 186 ? 10.742 -3.223 -6.191 1 98.81 186 ILE B CA 1
ATOM 4528 C C . ILE B 1 186 ? 11.586 -1.951 -6.094 1 98.81 186 ILE B C 1
ATOM 4530 O O . ILE B 1 186 ? 11.273 -1.055 -5.305 1 98.81 186 ILE B O 1
ATOM 4534 N N . SER B 1 187 ? 12.617 -1.858 -6.906 1 98.88 187 SER B N 1
ATOM 4535 C CA . SER B 1 187 ? 13.422 -0.639 -6.926 1 98.88 187 SER B CA 1
ATOM 4536 C C . SER B 1 187 ? 12.578 0.566 -7.34 1 98.88 187 SER B C 1
ATOM 4538 O O . SER B 1 187 ? 12.672 1.631 -6.723 1 98.88 187 SER B O 1
ATOM 4540 N N . TYR B 1 188 ? 11.812 0.345 -8.359 1 98.75 188 TYR B N 1
ATOM 4541 C CA . TYR B 1 188 ? 10.891 1.389 -8.781 1 98.75 188 TYR B CA 1
ATOM 4542 C C . TYR B 1 188 ? 9.953 1.784 -7.648 1 98.75 188 TYR B C 1
ATOM 4544 O O . TYR B 1 188 ? 9.781 2.971 -7.359 1 98.75 188 TYR B O 1
ATOM 4552 N N . ASP B 1 189 ? 9.375 0.796 -7.008 1 98.69 189 ASP B N 1
ATOM 4553 C CA . ASP B 1 189 ? 8.406 0.998 -5.938 1 98.69 189 ASP B CA 1
ATOM 4554 C C . ASP B 1 189 ? 9.031 1.737 -4.758 1 98.69 189 ASP B C 1
ATOM 4556 O O . ASP B 1 189 ? 8.477 2.73 -4.277 1 98.69 189 ASP B O 1
ATOM 4560 N N . LEU B 1 190 ? 10.195 1.267 -4.363 1 98.75 190 LEU B N 1
ATOM 4561 C CA . LEU B 1 190 ? 10.93 1.887 -3.266 1 98.75 190 LEU B CA 1
ATOM 4562 C C . LEU B 1 190 ? 11.156 3.369 -3.535 1 98.75 190 LEU B C 1
ATOM 4564 O O . LEU B 1 190 ? 10.906 4.211 -2.67 1 98.75 190 LEU B O 1
ATOM 4568 N N . SER B 1 191 ? 11.594 3.666 -4.719 1 98.44 191 SER B N 1
ATOM 4569 C CA . SER B 1 191 ? 11.875 5.055 -5.07 1 98.44 191 SER B CA 1
ATOM 4570 C C . SER B 1 191 ? 10.609 5.902 -5.035 1 98.44 191 SER B C 1
ATOM 4572 O O . SER B 1 191 ? 10.648 7.062 -4.613 1 98.44 191 SER B O 1
ATOM 4574 N N . THR B 1 192 ? 9.531 5.316 -5.441 1 97.19 192 THR B N 1
ATOM 4575 C CA . THR B 1 192 ? 8.25 6.02 -5.445 1 97.19 192 THR B CA 1
ATOM 4576 C C . THR B 1 192 ? 7.777 6.285 -4.02 1 97.19 192 THR B C 1
ATOM 4578 O O . THR B 1 192 ? 7.098 7.281 -3.762 1 97.19 192 THR B O 1
ATOM 4581 N N . TRP B 1 193 ? 8.242 5.453 -3.094 1 97.75 193 TRP B N 1
ATOM 4582 C CA . TRP B 1 193 ? 7.855 5.578 -1.692 1 97.75 193 TRP B CA 1
ATOM 4583 C C . TRP B 1 193 ? 8.852 6.449 -0.931 1 97.75 193 TRP B C 1
ATOM 4585 O O . TRP B 1 193 ? 8.727 6.625 0.284 1 97.75 193 TRP B O 1
ATOM 4595 N N . GLY B 1 194 ? 9.883 6.969 -1.624 1 97.44 194 GLY B N 1
ATOM 4596 C CA . GLY B 1 194 ? 10.742 7.98 -1.027 1 97.44 194 GLY B CA 1
ATOM 4597 C C . GLY B 1 194 ? 12.023 7.41 -0.452 1 97.44 194 GLY B C 1
ATOM 4598 O O . GLY B 1 194 ? 12.773 8.117 0.229 1 97.44 194 GLY B O 1
ATOM 4599 N N . ALA B 1 195 ? 12.289 6.125 -0.718 1 98.56 195 ALA B N 1
ATOM 4600 C CA . ALA B 1 195 ? 13.57 5.559 -0.306 1 98.56 195 ALA B CA 1
ATOM 4601 C C . ALA B 1 195 ? 14.703 6.055 -1.203 1 98.56 195 ALA B C 1
ATOM 4603 O O . ALA B 1 195 ? 14.492 6.316 -2.391 1 98.56 195 ALA B O 1
ATOM 4604 N N . ASN B 1 196 ? 15.867 6.27 -0.56 1 98.62 196 ASN B N 1
ATOM 4605 C CA . ASN B 1 196 ? 17.078 6.395 -1.359 1 98.62 196 ASN B CA 1
ATOM 4606 C C . ASN B 1 196 ? 17.531 5.043 -1.915 1 98.62 196 ASN B C 1
ATOM 4608 O O . ASN B 1 196 ? 18.219 4.281 -1.231 1 98.62 196 ASN B O 1
ATOM 4612 N N . THR B 1 197 ? 17.188 4.777 -3.188 1 98.88 197 THR B N 1
ATOM 4613 C CA . THR B 1 197 ? 17.188 3.416 -3.715 1 98.88 197 THR B CA 1
ATOM 4614 C C . THR B 1 197 ? 18.406 3.174 -4.586 1 98.88 197 THR B C 1
ATOM 4616 O O . THR B 1 197 ? 18.766 4.016 -5.414 1 98.88 197 THR B O 1
ATOM 4619 N N . SER B 1 198 ? 19.094 2.105 -4.328 1 98.88 198 SER B N 1
ATOM 4620 C CA . SER B 1 198 ? 20.172 1.577 -5.16 1 98.88 198 SER B CA 1
ATOM 4621 C C . SER B 1 198 ? 19.891 0.129 -5.559 1 98.88 198 SER B C 1
ATOM 4623 O O . SER B 1 198 ? 19.219 -0.603 -4.832 1 98.88 198 SER B O 1
ATOM 4625 N N . ILE B 1 199 ? 20.406 -0.267 -6.703 1 98.81 199 ILE B N 1
ATOM 4626 C CA . ILE B 1 199 ? 20.172 -1.627 -7.18 1 98.81 199 ILE B CA 1
ATOM 4627 C C . ILE B 1 199 ? 21.484 -2.225 -7.688 1 98.81 199 ILE B C 1
ATOM 4629 O O . ILE B 1 199 ? 22.281 -1.533 -8.32 1 98.81 199 ILE B O 1
ATOM 4633 N N . VAL B 1 200 ? 21.688 -3.471 -7.375 1 98.62 200 VAL B N 1
ATOM 4634 C CA . VAL B 1 200 ? 22.828 -4.238 -7.879 1 98.62 200 VAL B CA 1
ATOM 4635 C C . VAL B 1 200 ? 22.438 -4.961 -9.164 1 98.62 200 VAL B C 1
ATOM 4637 O O . VAL B 1 200 ? 21.5 -5.762 -9.172 1 98.62 200 VAL B O 1
ATOM 4640 N N . ILE B 1 201 ? 23.078 -4.695 -10.211 1 97 201 ILE B N 1
ATOM 4641 C CA . ILE B 1 201 ? 22.906 -5.367 -11.492 1 97 201 ILE B CA 1
ATOM 4642 C C . ILE B 1 201 ? 24.219 -6.016 -11.914 1 97 201 ILE B C 1
ATOM 4644 O O . ILE B 1 201 ? 25.188 -5.32 -12.227 1 97 201 ILE B O 1
ATOM 4648 N N . ARG B 1 202 ? 24.188 -7.332 -11.977 1 92.38 202 ARG B N 1
ATOM 4649 C CA . ARG B 1 202 ? 25.438 -8.047 -12.203 1 92.38 202 ARG B CA 1
ATOM 4650 C C . ARG B 1 202 ? 25.547 -8.516 -13.656 1 92.38 202 ARG B C 1
ATOM 4652 O O . ARG B 1 202 ? 26.609 -8.461 -14.258 1 92.38 202 ARG B O 1
ATOM 4659 N N . SER B 1 203 ? 24.391 -9.016 -14.211 1 91.88 203 SER B N 1
ATOM 4660 C CA . SER B 1 203 ? 24.438 -9.695 -15.508 1 91.88 203 SER B CA 1
ATOM 4661 C C . SER B 1 203 ? 23.547 -8.984 -16.531 1 91.88 203 SER B C 1
ATOM 4663 O O . SER B 1 203 ? 22.609 -8.281 -16.156 1 91.88 203 SER B O 1
ATOM 4665 N N . PRO B 1 204 ? 23.922 -9.164 -17.812 1 94.12 204 PRO B N 1
ATOM 4666 C CA . PRO B 1 204 ? 23.094 -8.57 -18.859 1 94.12 204 PRO B CA 1
ATOM 4667 C C . PRO B 1 204 ? 21.656 -9.078 -18.828 1 94.12 204 PRO B C 1
ATOM 4669 O O . PRO B 1 204 ? 21.422 -10.258 -18.547 1 94.12 204 PRO B O 1
ATOM 4672 N N . VAL B 1 205 ? 20.797 -8.164 -19.156 1 95.12 205 VAL B N 1
ATOM 4673 C CA . VAL B 1 205 ? 19.375 -8.492 -19.172 1 95.12 205 VAL B CA 1
ATOM 4674 C C . VAL B 1 205 ? 18.672 -7.668 -20.234 1 95.12 205 VAL B C 1
ATOM 4676 O O . VAL B 1 205 ? 19.047 -6.523 -20.5 1 95.12 205 VAL B O 1
ATOM 4679 N N . HIS B 1 206 ? 17.703 -8.297 -20.906 1 96.88 206 HIS B N 1
ATOM 4680 C CA . HIS B 1 206 ? 16.812 -7.543 -21.781 1 96.88 206 HIS B CA 1
ATOM 4681 C C . HIS B 1 206 ? 15.719 -6.84 -21 1 96.88 206 HIS B C 1
ATOM 4683 O O . HIS B 1 206 ? 15.141 -7.422 -20.078 1 96.88 206 HIS B O 1
ATOM 4689 N N . TYR B 1 207 ? 15.461 -5.602 -21.328 1 97.19 207 TYR B N 1
ATOM 4690 C CA . TYR B 1 207 ? 14.383 -4.844 -20.719 1 97.19 207 TYR B CA 1
ATOM 4691 C C . TYR B 1 207 ? 13.305 -4.508 -21.734 1 97.19 207 TYR B C 1
ATOM 4693 O O . TYR B 1 207 ? 13.602 -3.988 -22.828 1 97.19 207 TYR B O 1
ATOM 4701 N N . PHE B 1 208 ? 12.062 -4.809 -21.406 1 98.06 208 PHE B N 1
ATOM 4702 C CA . PHE B 1 208 ? 10.914 -4.523 -22.266 1 98.06 208 PHE B CA 1
ATOM 4703 C C . PHE B 1 208 ? 9.75 -3.986 -21.453 1 98.06 208 PHE B C 1
ATOM 4705 O O . PHE B 1 208 ? 9.641 -4.262 -20.25 1 98.06 208 PHE B O 1
ATOM 4712 N N . SER B 1 209 ? 8.922 -3.166 -22.094 1 97.75 209 SER B N 1
ATOM 4713 C CA . SER B 1 209 ? 7.629 -2.859 -21.484 1 97.75 209 SER B CA 1
ATOM 4714 C C . SER B 1 209 ? 6.66 -4.027 -21.641 1 97.75 209 SER B C 1
ATOM 4716 O O . SER B 1 209 ? 6.898 -4.941 -22.438 1 97.75 209 SER B O 1
ATOM 4718 N N . LYS B 1 210 ? 5.613 -4.004 -20.875 1 97.06 210 LYS B N 1
ATOM 4719 C CA . LYS B 1 210 ? 4.582 -5.031 -20.969 1 97.06 210 LYS B CA 1
ATOM 4720 C C . LYS B 1 210 ? 3.99 -5.078 -22.375 1 97.06 210 LYS B C 1
ATOM 4722 O O . LYS B 1 210 ? 3.732 -6.156 -22.922 1 97.06 210 LYS B O 1
ATOM 4727 N N . GLU B 1 211 ? 3.838 -3.928 -23 1 96.81 211 GLU B N 1
ATOM 4728 C CA . GLU B 1 211 ? 3.268 -3.824 -24.328 1 96.81 211 GLU B CA 1
ATOM 4729 C C . GLU B 1 211 ? 4.195 -4.445 -25.375 1 96.81 211 GLU B C 1
ATOM 4731 O O . GLU B 1 211 ? 3.732 -5.094 -26.312 1 96.81 211 GLU B O 1
ATOM 4736 N N . MET B 1 212 ? 5.477 -4.258 -25.203 1 97.31 212 MET B N 1
ATOM 4737 C CA . MET B 1 212 ? 6.453 -4.844 -26.125 1 97.31 212 MET B CA 1
ATOM 4738 C C . MET B 1 212 ? 6.422 -6.367 -26.047 1 97.31 212 MET B C 1
ATOM 4740 O O . MET B 1 212 ? 6.477 -7.047 -27.078 1 97.31 212 MET B O 1
ATOM 4744 N N . VAL B 1 213 ? 6.344 -6.844 -24.812 1 96.31 213 VAL B N 1
ATOM 4745 C CA . VAL B 1 213 ? 6.301 -8.289 -24.641 1 96.31 213 VAL B CA 1
ATOM 4746 C C . VAL B 1 213 ? 5.023 -8.844 -25.266 1 96.31 213 VAL B C 1
ATOM 4748 O O . VAL B 1 213 ? 5.051 -9.883 -25.922 1 96.31 213 VAL B O 1
ATOM 4751 N N . TYR B 1 214 ? 3.928 -8.133 -25.031 1 96.5 214 TYR B N 1
ATOM 4752 C CA . TYR B 1 214 ? 2.67 -8.531 -25.656 1 96.5 214 TYR B CA 1
ATOM 4753 C C . TYR B 1 214 ? 2.816 -8.625 -27.172 1 96.5 214 TYR B C 1
ATOM 4755 O O . TYR B 1 214 ? 2.436 -9.633 -27.781 1 96.5 214 TYR B O 1
ATOM 4763 N N . MET B 1 215 ? 3.393 -7.621 -27.766 1 96.94 215 MET B N 1
ATOM 4764 C CA . MET B 1 215 ? 3.6 -7.598 -29.203 1 96.94 215 MET B CA 1
ATOM 4765 C C . MET B 1 215 ? 4.496 -8.75 -29.656 1 96.94 215 MET B C 1
ATOM 4767 O O . MET B 1 215 ? 4.215 -9.414 -30.656 1 96.94 215 MET B O 1
ATOM 4771 N N . GLY B 1 216 ? 5.555 -8.945 -28.906 1 96.62 216 GLY B N 1
ATOM 4772 C CA . GLY B 1 216 ? 6.449 -10.047 -29.219 1 96.62 216 GLY B CA 1
ATOM 4773 C C . GLY B 1 216 ? 5.762 -11.398 -29.203 1 96.62 216 GLY B C 1
ATOM 4774 O O . GLY B 1 216 ? 5.941 -12.203 -30.125 1 96.62 216 GLY B O 1
ATOM 4775 N N . MET B 1 217 ? 4.992 -11.602 -28.203 1 94.81 217 MET B N 1
ATOM 4776 C CA . MET B 1 217 ? 4.293 -12.875 -28.078 1 94.81 217 MET B CA 1
ATOM 4777 C C . MET B 1 217 ? 3.271 -13.062 -29.188 1 94.81 217 MET B C 1
ATOM 4779 O O . MET B 1 217 ? 3.098 -14.172 -29.703 1 94.81 217 MET B O 1
ATOM 4783 N N . CYS B 1 218 ? 2.613 -11.977 -29.625 1 96.19 218 CYS B N 1
ATOM 4784 C CA . CYS B 1 218 ? 1.687 -12.039 -30.75 1 96.19 218 CYS B CA 1
ATOM 4785 C C . CYS B 1 218 ? 2.422 -12.359 -32.062 1 96.19 218 CYS B C 1
ATOM 4787 O O . CYS B 1 218 ? 1.944 -13.156 -32.875 1 96.19 218 CYS B O 1
ATOM 4789 N N . MET B 1 219 ? 3.561 -11.82 -32.188 1 97.25 219 MET B N 1
ATOM 4790 C CA . MET B 1 219 ? 4.328 -11.984 -33.406 1 97.25 219 MET B CA 1
ATOM 4791 C C . MET B 1 219 ? 4.855 -13.406 -33.531 1 97.25 219 MET B C 1
ATOM 4793 O O . MET B 1 219 ? 5.016 -13.922 -34.656 1 97.25 219 MET B O 1
ATOM 4797 N N . LEU B 1 220 ? 5.121 -13.984 -32.438 1 95.12 220 LEU B N 1
ATOM 4798 C CA . LEU B 1 220 ? 5.672 -15.328 -32.438 1 95.12 220 LEU B CA 1
ATOM 4799 C C . LEU B 1 220 ? 4.695 -16.312 -33.062 1 95.12 220 LEU B C 1
ATOM 4801 O O . LEU B 1 220 ? 5.09 -17.406 -33.469 1 95.12 220 LEU B O 1
ATOM 4805 N N . LYS B 1 221 ? 3.451 -15.93 -33.188 1 93.44 221 LYS B N 1
ATOM 4806 C CA . LYS B 1 221 ? 2.451 -16.781 -33.812 1 93.44 221 LYS B CA 1
ATOM 4807 C C . LYS B 1 221 ? 2.65 -16.812 -35.344 1 93.44 221 LYS B C 1
ATOM 4809 O O . LYS B 1 221 ? 2.221 -17.766 -36 1 93.44 221 LYS B O 1
ATOM 4814 N N . TYR B 1 222 ? 3.361 -15.875 -35.812 1 95.94 222 TYR B N 1
ATOM 4815 C CA . TYR B 1 222 ? 3.391 -15.719 -37.281 1 95.94 222 TYR B CA 1
ATOM 4816 C C . TYR B 1 222 ? 4.824 -15.688 -37.781 1 95.94 222 TYR B C 1
ATOM 4818 O O . TYR B 1 222 ? 5.07 -15.922 -38.969 1 95.94 222 TYR B O 1
ATOM 4826 N N . LEU B 1 223 ? 5.734 -15.367 -36.906 1 97.31 223 LEU B N 1
ATOM 4827 C CA . LEU B 1 223 ? 7.121 -15.188 -37.312 1 97.31 223 LEU B CA 1
ATOM 4828 C C . LEU B 1 223 ? 8.047 -16.125 -36.531 1 97.31 223 LEU B C 1
ATOM 4830 O O . LEU B 1 223 ? 7.695 -16.594 -35.469 1 97.31 223 LEU B O 1
ATOM 4834 N N . ASN B 1 224 ? 9.227 -16.391 -37.062 1 96.69 224 ASN B N 1
ATOM 4835 C CA . ASN B 1 224 ? 10.195 -17.219 -36.344 1 96.69 224 ASN B CA 1
ATOM 4836 C C . ASN B 1 224 ? 10.852 -16.438 -35.219 1 96.69 224 ASN B C 1
ATOM 4838 O O . ASN B 1 224 ? 10.812 -15.211 -35.188 1 96.69 224 ASN B O 1
ATOM 4842 N N . VAL B 1 225 ? 11.43 -17.109 -34.312 1 96.06 225 VAL B N 1
ATOM 4843 C CA . VAL B 1 225 ? 11.969 -16.562 -33.062 1 96.06 225 VAL B CA 1
ATOM 4844 C C . VAL B 1 225 ? 13.062 -15.539 -33.375 1 96.06 225 VAL B C 1
ATOM 4846 O O . VAL B 1 225 ? 13.125 -14.469 -32.781 1 96.06 225 VAL B O 1
ATOM 4849 N N . GLU B 1 226 ? 13.883 -15.797 -34.375 1 96.75 226 GLU B N 1
ATOM 4850 C CA . GLU B 1 226 ? 15 -14.922 -34.719 1 96.75 226 GLU B CA 1
ATOM 4851 C C . GLU B 1 226 ? 14.5 -13.547 -35.156 1 96.75 226 GLU B C 1
ATOM 4853 O O . GLU B 1 226 ? 15.039 -12.523 -34.75 1 96.75 226 GLU B O 1
ATOM 4858 N N . THR B 1 227 ? 13.508 -13.617 -36 1 98 227 THR B N 1
ATOM 4859 C CA . THR B 1 227 ? 12.938 -12.375 -36.531 1 98 227 THR B CA 1
ATOM 4860 C C . THR B 1 227 ? 12.297 -11.57 -35.375 1 98 227 THR B C 1
ATOM 4862 O O . THR B 1 227 ? 12.5 -10.359 -35.281 1 98 227 THR B O 1
ATOM 4865 N N . VAL B 1 228 ? 11.531 -12.234 -34.562 1 98.06 228 VAL B N 1
ATOM 4866 C CA . VAL B 1 228 ? 10.859 -11.57 -33.438 1 98.06 228 VAL B CA 1
ATOM 4867 C C . VAL B 1 228 ? 11.898 -10.969 -32.5 1 98.06 228 VAL B C 1
ATOM 4869 O O . VAL B 1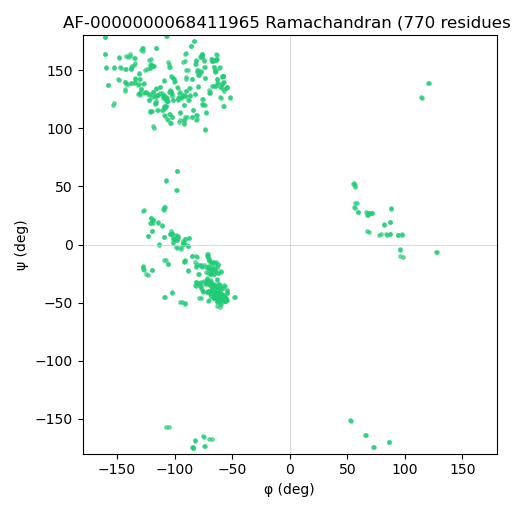 228 ? 11.75 -9.836 -32.031 1 98.06 228 VAL B O 1
ATOM 4872 N N . ASP B 1 229 ? 12.945 -11.68 -32.25 1 98 229 ASP B N 1
ATOM 4873 C CA . ASP B 1 229 ? 14.008 -11.227 -31.375 1 98 229 ASP B CA 1
ATOM 4874 C C . ASP B 1 229 ? 14.648 -9.938 -31.891 1 98 229 ASP B C 1
ATOM 4876 O O . ASP B 1 229 ? 14.883 -9 -31.125 1 98 229 ASP B O 1
ATOM 4880 N N . LYS B 1 230 ? 14.938 -9.922 -33.188 1 97.5 230 LYS B N 1
ATOM 4881 C CA . LYS B 1 230 ? 15.523 -8.734 -33.812 1 97.5 230 LYS B CA 1
ATOM 4882 C C . LYS B 1 230 ? 14.594 -7.527 -33.656 1 97.5 230 LYS B C 1
ATOM 4884 O O . LYS B 1 230 ? 15.047 -6.43 -33.312 1 97.5 230 LYS B O 1
ATOM 4889 N N . LEU B 1 231 ? 13.367 -7.781 -33.906 1 97.81 231 LEU B N 1
ATOM 4890 C CA . LEU B 1 231 ? 12.383 -6.711 -33.812 1 97.81 231 LEU B CA 1
ATOM 4891 C C . LEU B 1 231 ? 12.266 -6.227 -32.375 1 97.81 231 LEU B C 1
ATOM 4893 O O . LEU B 1 231 ? 12.188 -5.02 -32.125 1 97.81 231 LEU B O 1
ATOM 4897 N N . MET B 1 232 ? 12.227 -7.148 -31.422 1 97.88 232 MET B N 1
ATOM 4898 C CA . MET B 1 232 ? 12.117 -6.812 -30 1 97.88 232 MET B CA 1
ATOM 4899 C C . MET B 1 232 ? 13.312 -5.992 -29.547 1 97.88 232 MET B C 1
ATOM 4901 O O . MET B 1 232 ? 13.156 -4.992 -28.844 1 97.88 232 MET B O 1
ATOM 4905 N N . VAL B 1 233 ? 14.445 -6.445 -29.922 1 97.5 233 VAL B N 1
ATOM 4906 C CA . VAL B 1 233 ? 15.664 -5.723 -29.547 1 97.5 233 VAL B CA 1
ATOM 4907 C C . VAL B 1 233 ? 15.641 -4.328 -30.172 1 97.5 233 VAL B C 1
ATOM 4909 O O . VAL B 1 233 ? 16.031 -3.352 -29.531 1 97.5 233 VAL B O 1
ATOM 4912 N N . GLY B 1 234 ? 15.211 -4.246 -31.422 1 97.62 234 GLY B N 1
ATOM 4913 C CA . GLY B 1 234 ? 15.055 -2.949 -32.062 1 97.62 234 GLY B CA 1
ATOM 4914 C C . GLY B 1 234 ? 14.109 -2.021 -31.328 1 97.62 234 GLY B C 1
ATOM 4915 O O . GLY B 1 234 ? 14.422 -0.844 -31.125 1 97.62 234 GLY B O 1
ATOM 4916 N N . MET B 1 235 ? 12.984 -2.543 -30.875 1 97.62 235 MET B N 1
ATOM 4917 C CA . MET B 1 235 ? 12.016 -1.764 -30.109 1 97.62 235 MET B CA 1
ATOM 4918 C C . MET B 1 235 ? 12.609 -1.295 -28.797 1 97.62 235 MET B C 1
ATOM 4920 O O . MET B 1 235 ? 12.375 -0.161 -28.375 1 97.62 235 MET B O 1
ATOM 4924 N N . SER B 1 236 ? 13.305 -2.18 -28.141 1 97.5 236 SER B N 1
ATOM 4925 C CA . SER B 1 236 ? 13.953 -1.827 -26.891 1 97.5 236 SER B CA 1
ATOM 4926 C C . SER B 1 236 ? 14.953 -0.696 -27.078 1 97.5 236 SER B C 1
ATOM 4928 O O . SER B 1 236 ? 15 0.246 -26.297 1 97.5 236 SER B O 1
ATOM 4930 N N . LYS B 1 237 ? 15.742 -0.771 -28.172 1 97.06 237 LYS B N 1
ATOM 4931 C CA . LYS B 1 237 ? 16.719 0.271 -28.469 1 97.06 237 LYS B CA 1
ATOM 4932 C C . LYS B 1 237 ? 16.031 1.605 -28.75 1 97.06 237 LYS B C 1
ATOM 4934 O O . LYS B 1 237 ? 16.547 2.662 -28.359 1 97.06 237 LYS B O 1
ATOM 4939 N N . MET B 1 238 ? 14.961 1.539 -29.406 1 97.62 238 MET B N 1
ATOM 4940 C CA . MET B 1 238 ? 14.227 2.76 -29.719 1 97.62 238 MET B CA 1
ATOM 4941 C C . MET B 1 238 ? 13.664 3.395 -28.453 1 97.62 238 MET B C 1
ATOM 4943 O O . MET B 1 238 ? 13.727 4.613 -28.281 1 97.62 238 MET B O 1
ATOM 4947 N N . LYS B 1 239 ? 13.156 2.602 -27.578 1 97.06 239 LYS B N 1
ATOM 4948 C CA . LYS B 1 239 ? 12.5 3.105 -26.375 1 97.06 239 LYS B CA 1
ATOM 4949 C C . LYS B 1 239 ? 13.523 3.555 -25.328 1 97.06 239 LYS B C 1
ATOM 4951 O O . LYS B 1 239 ? 13.375 4.613 -24.719 1 97.06 239 LYS B O 1
ATOM 4956 N N . TYR B 1 240 ? 14.531 2.715 -25.125 1 97.44 240 TYR B N 1
ATOM 4957 C CA . TYR B 1 240 ? 15.398 2.92 -23.969 1 97.44 240 TYR B CA 1
ATOM 4958 C C . TYR B 1 240 ? 16.75 3.494 -24.391 1 97.44 240 TYR B C 1
ATOM 4960 O O . TYR B 1 240 ? 17.5 4.004 -23.562 1 97.44 240 TYR B O 1
ATOM 4968 N N . GLY B 1 241 ? 17.094 3.418 -25.641 1 96.69 241 GLY B N 1
ATOM 4969 C CA . GLY B 1 241 ? 18.406 3.85 -26.094 1 96.69 241 GLY B CA 1
ATOM 4970 C C . GLY B 1 241 ? 19.531 2.994 -25.547 1 96.69 241 GLY B C 1
ATOM 4971 O O . GLY B 1 241 ? 19.328 1.825 -25.219 1 96.69 241 GLY B O 1
ATOM 4972 N N . ASP B 1 242 ? 20.688 3.467 -25.625 1 94.88 242 ASP B N 1
ATOM 4973 C CA . ASP B 1 242 ? 21.844 2.801 -25.016 1 94.88 242 ASP B CA 1
ATOM 4974 C C . ASP B 1 242 ? 21.859 2.982 -23.5 1 94.88 242 ASP B C 1
ATOM 4976 O O . ASP B 1 242 ? 21.875 4.113 -23.016 1 94.88 242 ASP B O 1
ATOM 4980 N N . MET B 1 243 ? 21.828 1.894 -22.828 1 95.69 243 MET B N 1
ATOM 4981 C CA . MET B 1 243 ? 21.703 1.947 -21.375 1 95.69 243 MET B CA 1
ATOM 4982 C C . MET B 1 243 ? 23.016 1.535 -20.719 1 95.69 243 MET B C 1
ATOM 4984 O O . MET B 1 243 ? 23.109 1.486 -19.484 1 95.69 243 MET B O 1
ATOM 4988 N N . SER B 1 244 ? 24.047 1.341 -21.5 1 95.12 244 SER B N 1
ATOM 4989 C CA . SER B 1 244 ? 25.312 0.813 -20.984 1 95.12 244 SER B CA 1
ATOM 4990 C C . SER B 1 244 ? 25.969 1.784 -20.016 1 95.12 244 SER B C 1
ATOM 4992 O O . SER B 1 244 ? 26.578 1.365 -19.016 1 95.12 244 SER B O 1
ATOM 4994 N N . LYS B 1 245 ? 25.844 3.031 -20.25 1 95 245 LYS B N 1
ATOM 4995 C CA . LYS B 1 245 ? 26.469 4.031 -19.375 1 95 245 LYS B CA 1
ATOM 4996 C C . LYS B 1 245 ? 25.828 4.039 -18 1 95 245 LYS B C 1
ATOM 4998 O O . LYS B 1 245 ? 26.391 4.59 -17.047 1 95 245 LYS B O 1
ATOM 5003 N N . TYR B 1 246 ? 24.656 3.428 -17.938 1 95.88 246 TYR B N 1
ATOM 5004 C CA . TYR B 1 246 ? 23.953 3.393 -16.672 1 95.88 246 TYR B CA 1
ATOM 5005 C C . TYR B 1 246 ? 24.109 2.041 -15.984 1 95.88 246 TYR B C 1
ATOM 5007 O O . TYR B 1 246 ? 23.453 1.76 -14.984 1 95.88 246 TYR B O 1
ATOM 5015 N N . GLY B 1 247 ? 24.844 1.159 -16.578 1 94.62 247 GLY B N 1
ATOM 5016 C CA . GLY B 1 247 ? 25.109 -0.141 -15.977 1 94.62 247 GLY B CA 1
ATOM 5017 C C . GLY B 1 247 ? 24.141 -1.212 -16.438 1 94.62 247 GLY B C 1
ATOM 5018 O O . GLY B 1 247 ? 24.125 -2.32 -15.906 1 94.62 247 GLY B O 1
ATOM 5019 N N . LEU B 1 248 ? 23.328 -0.918 -17.406 1 96.12 248 LEU B N 1
ATOM 5020 C CA . LEU B 1 248 ? 22.391 -1.876 -17.984 1 96.12 248 LEU B CA 1
ATOM 5021 C C . LEU B 1 248 ? 22.891 -2.371 -19.344 1 96.12 248 LEU B C 1
ATOM 5023 O O . LEU B 1 248 ? 22.906 -1.615 -20.312 1 96.12 248 LEU B O 1
ATOM 5027 N N . ILE B 1 249 ? 23.234 -3.646 -19.375 1 95.12 249 ILE B N 1
ATOM 5028 C CA . ILE B 1 249 ? 23.797 -4.223 -20.594 1 95.12 249 ILE B CA 1
ATOM 5029 C C . ILE B 1 249 ? 22.812 -5.23 -21.188 1 95.12 249 ILE B C 1
ATOM 5031 O O . ILE B 1 249 ? 22.25 -6.055 -20.453 1 95.12 249 ILE B O 1
ATOM 5035 N N . ARG B 1 250 ? 22.672 -5.109 -22.469 1 95.12 250 ARG B N 1
ATOM 5036 C CA . ARG B 1 250 ? 21.828 -6.066 -23.172 1 95.12 250 ARG B CA 1
ATOM 5037 C C . ARG B 1 250 ? 22.609 -7.328 -23.531 1 95.12 250 ARG B C 1
ATOM 5039 O O . ARG B 1 250 ? 23.766 -7.25 -23.922 1 95.12 250 ARG B O 1
ATOM 5046 N N . PRO B 1 251 ? 21.906 -8.422 -23.422 1 95.44 251 PRO B N 1
ATOM 5047 C CA . PRO B 1 251 ? 22.547 -9.641 -23.922 1 95.44 251 PRO B CA 1
ATOM 5048 C C . PRO B 1 251 ? 22.734 -9.633 -25.422 1 95.44 251 PRO B C 1
ATOM 5050 O O . PRO B 1 251 ? 22.062 -8.891 -26.141 1 95.44 251 PRO B O 1
ATOM 5053 N N . LYS B 1 252 ? 23.641 -10.461 -25.859 1 92.25 252 LYS B N 1
ATOM 5054 C CA . LYS B 1 252 ? 23.875 -10.617 -27.297 1 92.25 252 LYS B CA 1
ATOM 5055 C C . LYS B 1 252 ? 22.797 -11.492 -27.922 1 92.25 252 LYS B C 1
ATOM 5057 O O . LYS B 1 252 ? 22.328 -11.211 -29.031 1 92.25 252 LYS B O 1
ATOM 5062 N N . GLU B 1 253 ? 22.391 -12.469 -27.141 1 94.31 253 GLU B N 1
ATOM 5063 C CA . GLU B 1 253 ? 21.344 -13.383 -27.594 1 94.31 253 GLU B CA 1
ATOM 5064 C C . GLU B 1 253 ? 19.969 -12.758 -27.453 1 94.31 253 GLU B C 1
ATOM 5066 O O . GLU B 1 253 ? 19.719 -12 -26.516 1 94.31 253 GLU B O 1
ATOM 5071 N N . GLY B 1 254 ? 19.078 -13.125 -28.406 1 94.19 254 GLY B N 1
ATOM 5072 C CA . GLY B 1 254 ? 17.734 -12.586 -28.375 1 94.19 254 GLY B CA 1
ATOM 5073 C C . GLY B 1 254 ? 16.938 -13.047 -27.172 1 94.19 254 GLY B C 1
ATOM 5074 O O . GLY B 1 254 ? 17.219 -14.109 -26.594 1 94.19 254 GLY B O 1
ATOM 5075 N N . PRO B 1 255 ? 15.969 -12.234 -26.75 1 95.06 255 PRO B N 1
ATOM 5076 C CA . PRO B 1 255 ? 15.211 -12.516 -25.531 1 95.06 255 PRO B CA 1
ATOM 5077 C C . PRO B 1 255 ? 14.469 -13.852 -25.594 1 95.06 255 PRO B C 1
ATOM 5079 O O . PRO B 1 255 ? 14.492 -14.617 -24.625 1 95.06 255 PRO B O 1
ATOM 5082 N N . PHE B 1 256 ? 13.836 -14.133 -26.719 1 92.88 256 PHE B N 1
ATOM 5083 C CA . PHE B 1 256 ? 13.07 -15.375 -26.812 1 92.88 256 PHE B CA 1
ATOM 5084 C C . PHE B 1 256 ? 13.992 -16.562 -27.031 1 92.88 256 PHE B C 1
ATOM 5086 O O . PHE B 1 256 ? 13.719 -17.672 -26.547 1 92.88 256 PHE B O 1
ATOM 5093 N N . ALA B 1 257 ? 15.062 -16.328 -27.734 1 92.12 257 ALA B N 1
ATOM 5094 C CA . ALA B 1 257 ? 16.062 -17.375 -27.859 1 92.12 257 ALA B CA 1
ATOM 5095 C C . ALA B 1 257 ? 16.641 -17.766 -26.5 1 92.12 257 ALA B C 1
ATOM 5097 O O . ALA B 1 257 ? 16.797 -18.953 -26.219 1 92.12 257 ALA B O 1
ATOM 5098 N N . MET B 1 258 ? 16.891 -16.766 -25.734 1 90.88 258 MET B N 1
ATOM 5099 C CA . MET B 1 258 ? 17.406 -17.016 -24.391 1 90.88 258 MET B CA 1
ATOM 5100 C C . MET B 1 258 ? 16.375 -17.766 -23.547 1 90.88 258 MET B C 1
ATOM 5102 O O . MET B 1 258 ? 16.734 -18.734 -22.859 1 90.88 258 MET B O 1
ATOM 5106 N N . LYS B 1 259 ? 15.172 -17.391 -23.609 1 85.94 259 LYS B N 1
ATOM 5107 C CA . LYS B 1 259 ? 14.109 -18.047 -22.859 1 85.94 259 LYS B CA 1
ATOM 5108 C C . LYS B 1 259 ? 13.969 -19.5 -23.25 1 85.94 259 LYS B C 1
ATOM 5110 O O . LYS B 1 259 ? 13.859 -20.375 -22.391 1 85.94 259 LYS B O 1
ATOM 5115 N N . ASN B 1 260 ? 14.031 -19.734 -24.531 1 84 260 ASN B N 1
ATOM 5116 C CA . ASN B 1 260 ? 13.859 -21.094 -25.047 1 84 260 ASN B CA 1
ATOM 5117 C C . ASN B 1 260 ? 15.023 -22 -24.656 1 84 260 ASN B C 1
ATOM 5119 O O . ASN B 1 260 ? 14.875 -23.219 -24.609 1 84 260 ASN B O 1
ATOM 5123 N N . SER B 1 261 ? 16.156 -21.359 -24.328 1 83 261 SER B N 1
ATOM 5124 C CA . SER B 1 261 ? 17.328 -22.141 -23.938 1 83 261 SER B CA 1
ATOM 5125 C C . SER B 1 261 ? 17.453 -22.25 -22.422 1 83 261 SER B C 1
ATOM 5127 O O . SER B 1 261 ? 18.453 -22.734 -21.922 1 83 261 SER B O 1
ATOM 5129 N N . GLY B 1 262 ? 16.469 -21.75 -21.75 1 78.06 262 GLY B N 1
ATOM 5130 C CA . GLY B 1 262 ? 16.438 -21.875 -20.312 1 78.06 262 GLY B CA 1
ATOM 5131 C C . GLY B 1 262 ? 17.234 -20.797 -19.594 1 78.06 262 GLY B C 1
ATOM 5132 O O . GLY B 1 262 ? 17.5 -20.891 -18.391 1 78.06 262 GLY B O 1
ATOM 5133 N N . LYS B 1 263 ? 17.641 -19.859 -20.438 1 81.19 263 LYS B N 1
ATOM 5134 C CA . LYS B 1 263 ? 18.406 -18.766 -19.844 1 81.19 263 LYS B CA 1
ATOM 5135 C C . LYS B 1 263 ? 17.5 -17.688 -19.266 1 81.19 263 LYS B C 1
ATOM 5137 O O . LYS B 1 263 ? 16.297 -17.922 -19.078 1 81.19 263 LYS B O 1
ATOM 5142 N N . ARG B 1 264 ? 18.016 -16.672 -18.812 1 84.75 264 ARG B N 1
ATOM 5143 C CA . ARG B 1 264 ? 17.312 -15.617 -18.094 1 84.75 264 ARG B CA 1
ATOM 5144 C C . ARG B 1 264 ? 16.219 -15 -18.953 1 84.75 264 ARG B C 1
ATOM 5146 O O . ARG B 1 264 ? 16.422 -14.734 -20.141 1 84.75 264 ARG B O 1
ATOM 5153 N N . THR B 1 265 ? 15.047 -14.812 -18.328 1 87.81 265 THR B N 1
ATOM 5154 C CA . THR B 1 265 ? 13.922 -14.148 -18.984 1 87.81 265 THR B CA 1
ATOM 5155 C C . THR B 1 265 ? 14.094 -12.633 -18.953 1 87.81 265 THR B C 1
ATOM 5157 O O . THR B 1 265 ? 14.758 -12.094 -18.062 1 87.81 265 THR B O 1
ATOM 5160 N N . PRO B 1 266 ? 13.555 -12.008 -19.969 1 94.19 266 PRO B N 1
ATOM 5161 C CA . PRO B 1 266 ? 13.641 -10.539 -19.953 1 94.19 266 PRO B CA 1
ATOM 5162 C C . PRO B 1 266 ? 12.938 -9.914 -18.75 1 94.19 266 PRO B C 1
ATOM 5164 O O . PRO B 1 266 ? 12.016 -10.508 -18.203 1 94.19 266 PRO B O 1
ATOM 5167 N N . THR B 1 267 ? 13.43 -8.773 -18.391 1 96.62 267 THR B N 1
ATOM 5168 C CA . THR B 1 267 ? 12.797 -8 -17.328 1 96.62 267 THR B CA 1
ATOM 5169 C C . THR B 1 267 ? 11.758 -7.047 -17.906 1 96.62 267 THR B C 1
ATOM 5171 O O . THR B 1 267 ? 12.031 -6.316 -18.859 1 96.62 267 THR B O 1
ATOM 5174 N N . ILE B 1 268 ? 10.625 -7.137 -17.375 1 97.44 268 ILE B N 1
ATOM 5175 C CA . ILE B 1 268 ? 9.562 -6.219 -17.766 1 97.44 268 ILE B CA 1
ATOM 5176 C C . ILE B 1 268 ? 9.68 -4.918 -16.984 1 97.44 268 ILE B C 1
ATOM 5178 O O . ILE B 1 268 ? 9.484 -4.898 -15.766 1 97.44 268 ILE B O 1
ATOM 5182 N N . ASP B 1 269 ? 9.93 -3.863 -17.688 1 98 269 ASP B N 1
ATOM 5183 C CA . ASP B 1 269 ? 10.172 -2.576 -17.047 1 98 269 ASP B CA 1
ATOM 5184 C C . ASP B 1 269 ? 8.867 -1.828 -16.797 1 98 269 ASP B C 1
ATOM 5186 O O . ASP B 1 269 ? 8.078 -1.611 -17.719 1 98 269 ASP B O 1
ATOM 5190 N N . VAL B 1 270 ? 8.727 -1.418 -15.547 1 96.81 270 VAL B N 1
ATOM 5191 C CA . VAL B 1 270 ? 7.527 -0.663 -15.188 1 96.81 270 VAL B CA 1
ATOM 5192 C C . VAL B 1 270 ? 7.902 0.786 -14.883 1 96.81 270 VAL B C 1
ATOM 5194 O O . VAL B 1 270 ? 7.164 1.496 -14.203 1 96.81 270 VAL B O 1
ATOM 5197 N N . GLY B 1 271 ? 9.094 1.17 -15.32 1 97.38 271 GLY B N 1
ATOM 5198 C CA . GLY B 1 271 ? 9.492 2.559 -15.148 1 97.38 271 GLY B CA 1
ATOM 5199 C C . GLY B 1 271 ? 10.836 2.713 -14.461 1 97.38 271 GLY B C 1
ATOM 5200 O O . GLY B 1 271 ? 11.375 3.816 -14.391 1 97.38 271 GLY B O 1
ATOM 5201 N N . CYS B 1 272 ? 11.398 1.66 -14 1 98.38 272 CYS B N 1
ATOM 5202 C CA . CYS B 1 272 ? 12.633 1.739 -13.234 1 98.38 272 CYS B CA 1
ATOM 5203 C C . CYS B 1 272 ? 13.789 2.221 -14.109 1 98.38 272 CYS B C 1
ATOM 5205 O O . CYS B 1 272 ? 14.664 2.951 -13.641 1 98.38 272 CYS B O 1
ATOM 5207 N N . VAL B 1 273 ? 13.789 1.821 -15.414 1 98.44 273 VAL B N 1
ATOM 5208 C CA . VAL B 1 273 ? 14.852 2.229 -16.328 1 98.44 273 VAL B CA 1
ATOM 5209 C C . VAL B 1 273 ? 14.922 3.754 -16.391 1 98.44 273 VAL B C 1
ATOM 5211 O O . VAL B 1 273 ? 16 4.34 -16.328 1 98.44 273 VAL B O 1
ATOM 5214 N N . LYS B 1 274 ? 13.805 4.367 -16.5 1 97.94 274 LYS B N 1
ATOM 5215 C CA . LYS B 1 274 ? 13.75 5.828 -16.531 1 97.94 274 LYS B CA 1
ATOM 5216 C C . LYS B 1 274 ? 14.312 6.434 -15.258 1 97.94 274 LYS B C 1
ATOM 5218 O O . LYS B 1 274 ? 15.039 7.426 -15.297 1 97.94 274 LYS B O 1
ATOM 5223 N N . LYS B 1 275 ? 13.977 5.832 -14.109 1 98.19 275 LYS B N 1
ATOM 5224 C CA . LYS B 1 275 ? 14.469 6.332 -12.828 1 98.19 275 LYS B CA 1
ATOM 5225 C C . LYS B 1 275 ? 15.977 6.18 -12.727 1 98.19 275 LYS B C 1
ATOM 5227 O O . LYS B 1 275 ? 16.656 7.031 -12.141 1 98.19 275 LYS B O 1
ATOM 5232 N N . ILE B 1 276 ? 16.484 5.137 -13.281 1 98.5 276 ILE B N 1
ATOM 5233 C CA . ILE B 1 276 ? 17.922 4.914 -13.312 1 98.5 276 ILE B CA 1
ATOM 5234 C C . ILE B 1 276 ? 18.594 5.977 -14.18 1 98.5 276 ILE B C 1
ATOM 5236 O O . ILE B 1 276 ? 19.562 6.602 -13.766 1 98.5 276 ILE B O 1
ATOM 5240 N N . LYS B 1 277 ? 18.062 6.238 -15.328 1 97.88 277 LYS B N 1
ATOM 5241 C CA . LYS B 1 277 ? 18.625 7.207 -16.25 1 97.88 277 LYS B CA 1
ATOM 5242 C C . LYS B 1 277 ? 18.609 8.609 -15.664 1 97.88 277 LYS B C 1
ATOM 5244 O O . LYS B 1 277 ? 19.516 9.414 -15.945 1 97.88 277 LYS B O 1
ATOM 5249 N N . LYS B 1 278 ? 17.641 8.859 -14.82 1 96.94 278 LYS B N 1
ATOM 5250 C CA . LYS B 1 278 ? 17.516 10.172 -14.188 1 96.94 278 LYS B CA 1
ATOM 5251 C C . LYS B 1 278 ? 18.391 10.266 -12.938 1 96.94 278 LYS B C 1
ATOM 5253 O O . LYS B 1 278 ? 18.438 11.312 -12.289 1 96.94 278 LYS B O 1
ATOM 5258 N N . GLY B 1 279 ? 18.906 9.211 -12.539 1 97.12 279 GLY B N 1
ATOM 5259 C CA . GLY B 1 279 ? 19.781 9.195 -11.375 1 97.12 279 GLY B CA 1
ATOM 5260 C C . GLY B 1 279 ? 19.047 9.031 -10.07 1 97.12 279 GLY B C 1
ATOM 5261 O O . GLY B 1 279 ? 19.625 9.164 -8.992 1 97.12 279 GLY B O 1
ATOM 5262 N N . ILE B 1 280 ? 17.766 8.734 -10.164 1 97.44 280 ILE B N 1
ATOM 5263 C CA . ILE B 1 280 ? 16.938 8.562 -8.977 1 97.44 280 ILE B CA 1
ATOM 5264 C C . ILE B 1 280 ? 17.234 7.215 -8.328 1 97.44 280 ILE B C 1
ATOM 5266 O O . ILE B 1 280 ? 17.281 7.105 -7.098 1 97.44 280 ILE B O 1
ATOM 5270 N N . VAL B 1 281 ? 17.422 6.203 -9.117 1 98.69 281 VAL B N 1
ATOM 5271 C CA . VAL B 1 281 ? 17.891 4.895 -8.656 1 98.69 281 VAL B CA 1
ATOM 5272 C C . VAL B 1 281 ? 19.344 4.691 -9.078 1 98.69 281 VAL B C 1
ATOM 5274 O O . VAL B 1 281 ? 19.672 4.785 -10.266 1 98.69 281 VAL B O 1
ATOM 5277 N N . LYS B 1 282 ? 20.156 4.434 -8.133 1 98.56 282 LYS B N 1
ATOM 5278 C CA . LYS B 1 282 ? 21.578 4.242 -8.414 1 98.56 282 LYS B CA 1
ATOM 5279 C C . LYS B 1 282 ? 21.891 2.777 -8.695 1 98.56 282 LYS B C 1
ATOM 5281 O O . LYS B 1 282 ? 21.344 1.884 -8.047 1 98.56 282 LYS B O 1
ATOM 5286 N N . VAL B 1 283 ? 22.812 2.582 -9.648 1 98.56 283 VAL B N 1
ATOM 5287 C CA . VAL B 1 283 ? 23.156 1.225 -10.047 1 98.56 283 VAL B CA 1
ATOM 5288 C C . VAL B 1 283 ? 24.578 0.898 -9.594 1 98.56 283 VAL B C 1
ATOM 5290 O O . VAL B 1 283 ? 25.5 1.708 -9.766 1 98.56 283 VAL B O 1
ATOM 5293 N N . TYR B 1 284 ? 24.703 -0.216 -8.969 1 98.19 284 TYR B N 1
ATOM 5294 C CA . TYR B 1 284 ? 26.016 -0.748 -8.578 1 98.19 284 TYR B CA 1
ATOM 5295 C C . TYR B 1 284 ? 26.25 -2.121 -9.195 1 98.19 284 TYR B C 1
ATOM 5297 O O . TYR B 1 284 ? 25.297 -2.854 -9.477 1 98.19 284 TYR B O 1
ATOM 5305 N N . PRO B 1 285 ? 27.578 -2.48 -9.438 1 97.06 285 PRO B N 1
ATOM 5306 C CA . PRO B 1 285 ? 27.875 -3.865 -9.805 1 97.06 285 PRO B CA 1
ATOM 5307 C C . PRO B 1 285 ? 27.797 -4.824 -8.617 1 97.06 285 PRO B C 1
ATOM 5309 O O . PRO B 1 285 ? 27.203 -4.488 -7.59 1 97.06 285 PRO B O 1
ATOM 5312 N N . ALA B 1 286 ? 28.312 -5.992 -8.727 1 97.19 286 ALA B N 1
ATOM 5313 C CA . ALA B 1 286 ? 28.203 -7.059 -7.734 1 97.19 286 ALA B CA 1
ATOM 5314 C C . ALA B 1 286 ? 28.75 -6.605 -6.387 1 97.19 286 ALA B C 1
ATOM 5316 O O . ALA B 1 286 ? 29.734 -5.852 -6.332 1 97.19 286 ALA B O 1
ATOM 5317 N N . ILE B 1 287 ? 28.109 -7.105 -5.371 1 97.69 287 ILE B N 1
ATOM 5318 C CA . ILE B 1 287 ? 28.641 -6.867 -4.031 1 97.69 287 ILE B CA 1
ATOM 5319 C C . ILE B 1 287 ? 29.938 -7.645 -3.842 1 97.69 287 ILE B C 1
ATOM 5321 O O . ILE B 1 287 ? 30 -8.844 -4.121 1 97.69 287 ILE B O 1
ATOM 5325 N N . SER B 1 288 ? 30.953 -6.988 -3.385 1 97.06 288 SER B N 1
ATOM 5326 C CA . SER B 1 288 ? 32.219 -7.648 -3.057 1 97.06 288 SER B CA 1
ATOM 5327 C C . SER B 1 288 ? 32.25 -8.094 -1.598 1 97.06 288 SER B C 1
ATOM 5329 O O . SER B 1 288 ? 32.562 -9.242 -1.299 1 97.06 288 SER B O 1
ATOM 5331 N N . THR B 1 289 ? 31.922 -7.129 -0.763 1 96.56 289 THR B N 1
ATOM 5332 C CA . THR B 1 289 ? 31.922 -7.426 0.666 1 96.56 289 THR B CA 1
ATOM 5333 C C . THR B 1 289 ? 31.078 -6.418 1.434 1 96.56 289 THR B C 1
ATOM 5335 O O . THR B 1 289 ? 30.812 -5.324 0.938 1 96.56 289 THR B O 1
ATOM 5338 N N . ILE B 1 290 ? 30.547 -6.867 2.537 1 97.12 290 ILE B N 1
ATOM 5339 C CA . ILE B 1 290 ? 29.844 -6 3.471 1 97.12 290 ILE B CA 1
ATOM 5340 C C . ILE B 1 290 ? 30.688 -5.777 4.719 1 97.12 290 ILE B C 1
ATOM 5342 O O . ILE B 1 290 ? 31.141 -6.738 5.352 1 97.12 290 ILE B O 1
ATOM 5346 N N . LYS B 1 291 ? 30.891 -4.551 5.008 1 94.94 291 LYS B N 1
ATOM 5347 C CA . LYS B 1 291 ? 31.766 -4.184 6.121 1 94.94 291 LYS B CA 1
ATOM 5348 C C . LYS B 1 291 ? 30.953 -3.668 7.305 1 94.94 291 LYS B C 1
ATOM 5350 O O . LYS B 1 291 ? 29.719 -3.652 7.258 1 94.94 291 LYS B O 1
ATOM 5355 N N . ASN B 1 292 ? 31.703 -3.316 8.375 1 90.75 292 ASN B N 1
ATOM 5356 C CA . ASN B 1 292 ? 31.062 -2.711 9.539 1 90.75 292 ASN B CA 1
ATOM 5357 C C . ASN B 1 292 ? 30.438 -1.36 9.195 1 90.75 292 ASN B C 1
ATOM 5359 O O . ASN B 1 292 ? 30.641 -0.84 8.094 1 90.75 292 ASN B O 1
ATOM 5363 N N . ASP B 1 293 ? 29.547 -0.909 9.945 1 90.31 293 ASP B N 1
ATOM 5364 C CA . ASP B 1 293 ? 28.922 0.407 9.844 1 90.31 293 ASP B CA 1
ATOM 5365 C C . ASP B 1 293 ? 28 0.485 8.633 1 90.31 293 ASP B C 1
ATOM 5367 O O . ASP B 1 293 ? 27.922 1.521 7.969 1 90.31 293 ASP B O 1
ATOM 5371 N N . LYS B 1 294 ? 27.453 -0.633 8.195 1 96.25 294 LYS B N 1
ATOM 5372 C CA . LYS B 1 294 ? 26.438 -0.713 7.152 1 96.25 294 LYS B CA 1
ATOM 5373 C C . LYS B 1 294 ? 27.016 -0.343 5.793 1 96.25 294 LYS B C 1
ATOM 5375 O O . LYS B 1 294 ? 26.297 0.128 4.91 1 96.25 294 LYS B O 1
ATOM 5380 N N . ILE B 1 295 ? 28.375 -0.581 5.676 1 97.38 295 ILE B N 1
ATOM 5381 C CA . ILE B 1 295 ? 29.047 -0.218 4.43 1 97.38 295 ILE B CA 1
ATOM 5382 C C . ILE B 1 295 ? 29.094 -1.428 3.5 1 97.38 295 ILE B C 1
ATOM 5384 O O . ILE B 1 295 ? 29.531 -2.51 3.898 1 97.38 295 ILE B O 1
ATOM 5388 N N . VAL B 1 296 ? 28.625 -1.261 2.264 1 98.38 296 VAL B N 1
ATOM 5389 C CA . VAL B 1 296 ? 28.688 -2.279 1.221 1 98.38 296 VAL B CA 1
ATOM 5390 C C . VAL B 1 296 ? 29.703 -1.859 0.156 1 98.38 296 VAL B C 1
ATOM 5392 O O . VAL B 1 296 ? 29.656 -0.734 -0.348 1 98.38 296 VAL B O 1
ATOM 5395 N N . GLU B 1 297 ? 30.625 -2.75 -0.135 1 98.19 297 GLU B N 1
ATOM 5396 C CA . GLU B 1 297 ? 31.609 -2.529 -1.199 1 98.19 297 GLU B CA 1
ATOM 5397 C C . GLU B 1 297 ? 31.234 -3.312 -2.455 1 98.19 297 GLU B C 1
ATOM 5399 O O . GLU B 1 297 ? 30.781 -4.457 -2.371 1 98.19 297 GLU B O 1
ATOM 5404 N N . PHE B 1 298 ? 31.531 -2.668 -3.506 1 97.94 298 PHE B N 1
ATOM 5405 C CA . PHE B 1 298 ? 31.125 -3.271 -4.77 1 97.94 298 PHE B CA 1
ATOM 5406 C C . PHE B 1 298 ? 32.344 -3.633 -5.609 1 97.94 298 PHE B C 1
ATOM 5408 O O . PHE B 1 298 ? 33.469 -3.246 -5.277 1 97.94 298 PHE B O 1
ATOM 5415 N N . ALA B 1 299 ? 32.125 -4.375 -6.664 1 96.88 299 ALA B N 1
ATOM 5416 C CA . ALA B 1 299 ? 33.188 -4.949 -7.492 1 96.88 299 ALA B CA 1
ATOM 5417 C C . ALA B 1 299 ? 34 -3.855 -8.188 1 96.88 299 ALA B C 1
ATOM 5419 O O . ALA B 1 299 ? 35.156 -4.07 -8.562 1 96.88 299 ALA B O 1
ATOM 5420 N N . ASP B 1 300 ? 33.438 -2.699 -8.359 1 95.81 300 ASP B N 1
ATOM 5421 C CA . ASP B 1 300 ? 34.156 -1.623 -9.047 1 95.81 300 ASP B CA 1
ATOM 5422 C C . ASP B 1 300 ? 34.938 -0.756 -8.062 1 95.81 300 ASP B C 1
ATOM 5424 O O . ASP B 1 300 ? 35.469 0.288 -8.438 1 95.81 300 ASP B O 1
ATOM 5428 N N . GLY B 1 301 ? 34.875 -1.08 -6.844 1 95.88 301 GLY B N 1
ATOM 5429 C CA . GLY B 1 301 ? 35.656 -0.376 -5.836 1 95.88 301 GLY B CA 1
ATOM 5430 C C . GLY B 1 301 ? 34.875 0.683 -5.098 1 95.88 301 GLY B C 1
ATOM 5431 O O . GLY B 1 301 ? 35.312 1.192 -4.066 1 95.88 301 GLY B O 1
ATOM 5432 N N . LYS B 1 302 ? 33.75 0.979 -5.551 1 96.38 302 LYS B N 1
ATOM 5433 C CA . LYS B 1 302 ? 32.906 1.948 -4.867 1 96.38 302 LYS B CA 1
ATOM 5434 C C . LYS B 1 302 ? 32.25 1.333 -3.635 1 96.38 302 LYS B C 1
ATOM 5436 O O . LYS B 1 302 ? 32.25 0.114 -3.457 1 96.38 302 LYS B O 1
ATOM 5441 N N . SER B 1 303 ? 31.781 2.205 -2.82 1 97.75 303 SER B N 1
ATOM 5442 C CA . SER B 1 303 ? 31.078 1.759 -1.618 1 97.75 303 SER B CA 1
ATOM 5443 C C . SER B 1 303 ? 29.891 2.662 -1.3 1 97.75 303 SER B C 1
ATOM 5445 O O . SER B 1 303 ? 29.75 3.74 -1.881 1 97.75 303 SER B O 1
ATOM 5447 N N . GLY B 1 304 ? 29 2.168 -0.487 1 97.75 304 GLY B N 1
ATOM 5448 C CA . GLY B 1 304 ? 27.859 2.926 -0.002 1 97.75 304 GLY B CA 1
ATOM 5449 C C . GLY B 1 304 ? 27.359 2.445 1.345 1 97.75 304 GLY B C 1
ATOM 5450 O O . GLY B 1 304 ? 27.609 1.306 1.739 1 97.75 304 GLY B O 1
ATOM 5451 N N . LYS B 1 305 ? 26.766 3.352 2.076 1 98.31 305 LYS B N 1
ATOM 5452 C CA . LYS B 1 305 ? 26.125 3.012 3.34 1 98.31 305 LYS B CA 1
ATOM 5453 C C . LYS B 1 305 ? 24.641 2.713 3.133 1 98.31 305 LYS B C 1
ATOM 5455 O O . LYS B 1 305 ? 23.922 3.494 2.5 1 98.31 305 LYS B O 1
ATOM 5460 N N . PHE B 1 306 ? 24.141 1.592 3.623 1 98.75 306 PHE B N 1
ATOM 5461 C CA . PHE B 1 306 ? 22.766 1.188 3.4 1 98.75 306 PHE B CA 1
ATOM 5462 C C . PHE B 1 306 ? 22.109 0.759 4.707 1 98.75 306 PHE B C 1
ATOM 5464 O O . PHE B 1 306 ? 22.719 0.078 5.527 1 98.75 306 PHE B O 1
ATOM 5471 N N . ASP B 1 307 ? 20.844 1.218 4.871 1 98.62 307 ASP B N 1
ATOM 5472 C CA . ASP B 1 307 ? 20.062 0.832 6.039 1 98.62 307 ASP B CA 1
ATOM 5473 C C . ASP B 1 307 ? 19.438 -0.548 5.852 1 98.62 307 ASP B C 1
ATOM 5475 O O . ASP B 1 307 ? 19.219 -1.276 6.824 1 98.62 307 ASP B O 1
ATOM 5479 N N . VAL B 1 308 ? 19.109 -0.883 4.629 1 98.69 308 VAL B N 1
ATOM 5480 C CA . VAL B 1 308 ? 18.375 -2.102 4.316 1 98.69 308 VAL B CA 1
ATOM 5481 C C . VAL B 1 308 ? 18.891 -2.697 3.01 1 98.69 308 VAL B C 1
ATOM 5483 O O . VAL B 1 308 ? 19.203 -1.968 2.066 1 98.69 308 VAL B O 1
ATOM 5486 N N . ILE B 1 309 ? 19.016 -4.012 2.967 1 98.81 309 ILE B N 1
ATOM 5487 C CA . ILE B 1 309 ? 19.281 -4.758 1.743 1 98.81 309 ILE B CA 1
ATOM 5488 C C . ILE B 1 309 ? 18.109 -5.688 1.432 1 98.81 309 ILE B C 1
ATOM 5490 O O . ILE B 1 309 ? 17.703 -6.477 2.283 1 98.81 309 ILE B O 1
ATOM 5494 N N . ILE B 1 310 ? 17.531 -5.562 0.285 1 98.88 310 ILE B N 1
ATOM 5495 C CA . ILE B 1 310 ? 16.469 -6.441 -0.17 1 98.88 310 ILE B CA 1
ATOM 5496 C C . ILE B 1 310 ? 16.984 -7.367 -1.268 1 98.88 310 ILE B C 1
ATOM 5498 O O . ILE B 1 310 ? 17.406 -6.902 -2.334 1 98.88 310 ILE B O 1
ATOM 5502 N N . PHE B 1 311 ? 16.922 -8.633 -1.002 1 98.75 311 PHE B N 1
ATOM 5503 C CA . PHE B 1 311 ? 17.422 -9.625 -1.956 1 98.75 311 PHE B CA 1
ATOM 5504 C C . PHE B 1 311 ? 16.297 -10.086 -2.879 1 98.75 311 PHE B C 1
ATOM 5506 O O . PHE B 1 311 ? 15.383 -10.789 -2.447 1 98.75 311 PHE B O 1
ATOM 5513 N N . ALA B 1 312 ? 16.375 -9.656 -4.051 1 98.06 312 ALA B N 1
ATOM 5514 C CA . ALA B 1 312 ? 15.547 -10.18 -5.137 1 98.06 312 ALA B CA 1
ATOM 5515 C C . ALA B 1 312 ? 16.312 -11.211 -5.961 1 98.06 312 ALA B C 1
ATOM 5517 O O . ALA B 1 312 ? 16.5 -11.039 -7.168 1 98.06 312 ALA B O 1
ATOM 5518 N N . THR B 1 313 ? 16.656 -12.273 -5.281 1 96.81 313 THR B N 1
ATOM 5519 C CA . THR B 1 313 ? 17.609 -13.234 -5.816 1 96.81 313 THR B CA 1
ATOM 5520 C C . THR B 1 313 ? 16.938 -14.578 -6.074 1 96.81 313 THR B C 1
ATOM 5522 O O . THR B 1 313 ? 17.625 -15.602 -6.172 1 96.81 313 THR B O 1
ATOM 5525 N N . GLY B 1 314 ? 15.656 -14.523 -6.148 1 94.5 314 GLY B N 1
ATOM 5526 C CA . GLY B 1 314 ? 14.922 -15.688 -6.613 1 94.5 314 GLY B CA 1
ATOM 5527 C C . GLY B 1 314 ? 14.609 -16.688 -5.508 1 94.5 314 GLY B C 1
ATOM 5528 O O . GLY B 1 314 ? 14.602 -16.312 -4.328 1 94.5 314 GLY B O 1
ATOM 5529 N N . TYR B 1 315 ? 14.133 -17.859 -5.941 1 94.44 315 TYR B N 1
ATOM 5530 C CA . TYR B 1 315 ? 13.688 -18.953 -5.086 1 94.44 315 TYR B CA 1
ATOM 5531 C C . TYR B 1 315 ? 14.359 -20.25 -5.473 1 94.44 315 TYR B C 1
ATOM 5533 O O . TYR B 1 315 ? 15.062 -20.328 -6.484 1 94.44 315 TYR B O 1
ATOM 5541 N N . ARG B 1 316 ? 14.172 -21.203 -4.621 1 92.94 316 ARG B N 1
ATOM 5542 C CA . ARG B 1 316 ? 14.578 -22.562 -4.895 1 92.94 316 ARG B CA 1
ATOM 5543 C C . ARG B 1 316 ? 13.445 -23.547 -4.605 1 92.94 316 ARG B C 1
ATOM 5545 O O . ARG B 1 316 ? 12.594 -23.281 -3.754 1 92.94 316 ARG B O 1
ATOM 5552 N N . THR B 1 317 ? 13.469 -24.594 -5.445 1 93.31 317 THR B N 1
ATOM 5553 C CA . THR B 1 317 ? 12.508 -25.656 -5.18 1 93.31 317 THR B CA 1
ATOM 5554 C C . THR B 1 317 ? 12.93 -26.484 -3.963 1 93.31 317 THR B C 1
ATOM 5556 O O . THR B 1 317 ? 14.086 -26.422 -3.543 1 93.31 317 THR B O 1
ATOM 5559 N N . ASN B 1 318 ? 11.953 -27.172 -3.33 1 92.69 318 ASN B N 1
ATOM 5560 C CA . ASN B 1 318 ? 12.266 -28.016 -2.182 1 92.69 318 ASN B CA 1
ATOM 5561 C C . ASN B 1 318 ? 11.883 -29.469 -2.434 1 92.69 318 ASN B C 1
ATOM 5563 O O . ASN B 1 318 ? 11.734 -30.25 -1.491 1 92.69 318 ASN B O 1
ATOM 5567 N N . VAL B 1 319 ? 11.719 -29.781 -3.674 1 95.44 319 VAL B N 1
ATOM 5568 C CA . VAL B 1 319 ? 11.227 -31.094 -4.059 1 95.44 319 VAL B CA 1
ATOM 5569 C C . VAL B 1 319 ? 12.102 -32.188 -3.436 1 95.44 319 VAL B C 1
ATOM 5571 O O . VAL B 1 319 ? 11.602 -33.188 -2.953 1 95.44 319 VAL B O 1
ATOM 5574 N N . HIS B 1 320 ? 13.367 -31.969 -3.408 1 93.44 320 HIS B N 1
ATOM 5575 C CA . HIS B 1 320 ? 14.328 -32.969 -2.949 1 93.44 320 HIS B CA 1
ATOM 5576 C C . HIS B 1 320 ? 14.242 -33.156 -1.439 1 93.44 320 HIS B C 1
ATOM 5578 O O . HIS B 1 320 ? 14.797 -34.125 -0.901 1 93.44 320 HIS B O 1
ATOM 5584 N N . LYS B 1 321 ? 13.516 -32.344 -0.804 1 94 321 LYS B N 1
ATOM 5585 C CA . LYS B 1 321 ? 13.414 -32.438 0.651 1 94 321 LYS B CA 1
ATOM 5586 C C . LYS B 1 321 ? 12.297 -33.375 1.073 1 94 321 LYS B C 1
ATOM 5588 O O . LYS B 1 321 ? 12.305 -33.906 2.193 1 94 321 LYS B O 1
ATOM 5593 N N . TRP B 1 322 ? 11.367 -33.594 0.199 1 96.69 322 TRP B N 1
ATOM 5594 C CA . TRP B 1 322 ? 10.227 -34.375 0.643 1 96.69 322 TRP B CA 1
ATOM 5595 C C . TRP B 1 322 ? 9.977 -35.562 -0.305 1 96.69 322 TRP B C 1
ATOM 5597 O O . TRP B 1 322 ? 9.305 -36.531 0.054 1 96.69 322 TRP B O 1
ATOM 5607 N N . LEU B 1 323 ? 10.508 -35.5 -1.541 1 97.31 323 LEU B N 1
ATOM 5608 C CA . LEU B 1 323 ? 10.375 -36.594 -2.49 1 97.31 323 LEU B CA 1
ATOM 5609 C C . LEU B 1 323 ? 11.594 -37.5 -2.441 1 97.31 323 LEU B C 1
ATOM 5611 O O . LEU B 1 323 ? 12.664 -37.156 -2.938 1 97.31 323 LEU B O 1
ATOM 5615 N N . LYS B 1 324 ? 11.555 -38.688 -1.907 1 93 324 LYS B N 1
ATOM 5616 C CA . LYS B 1 324 ? 12.688 -39.562 -1.646 1 93 324 LYS B CA 1
ATOM 5617 C C . LYS B 1 324 ? 13.383 -39.969 -2.943 1 93 324 LYS B C 1
ATOM 5619 O O . LYS B 1 324 ? 14.602 -39.875 -3.059 1 93 324 LYS B O 1
ATOM 5624 N N . ASP B 1 325 ? 12.773 -40.5 -3.975 1 88.06 325 ASP B N 1
ATOM 5625 C CA . ASP B 1 325 ? 13.383 -40.938 -5.23 1 88.06 325 ASP B CA 1
ATOM 5626 C C . ASP B 1 325 ? 13.219 -39.875 -6.316 1 88.06 325 ASP B C 1
ATOM 5628 O O . ASP B 1 325 ? 12.914 -40.219 -7.465 1 88.06 325 ASP B O 1
ATOM 5632 N N . TYR B 1 326 ? 13.57 -38.594 -5.797 1 91.56 326 TYR B N 1
ATOM 5633 C CA . TYR B 1 326 ? 13.32 -37.5 -6.707 1 91.56 326 TYR B CA 1
ATOM 5634 C C . TYR B 1 326 ? 14.242 -37.562 -7.922 1 91.56 326 TYR B C 1
ATOM 5636 O O . TYR B 1 326 ? 13.906 -37.062 -8.992 1 91.56 326 TYR B O 1
ATOM 5644 N N . LYS B 1 327 ? 15.367 -38.281 -7.875 1 91.88 327 LYS B N 1
ATOM 5645 C CA . LYS B 1 327 ? 16.391 -38.312 -8.922 1 91.88 327 LYS B CA 1
ATOM 5646 C C . LYS B 1 327 ? 15.875 -39.031 -10.164 1 91.88 327 LYS B C 1
ATOM 5648 O O . LYS B 1 327 ? 16.484 -38.938 -11.234 1 91.88 327 LYS B O 1
ATOM 5653 N N . GLU B 1 328 ? 14.867 -39.656 -10.016 1 90.75 328 GLU B N 1
ATOM 5654 C CA . GLU B 1 328 ? 14.289 -40.312 -11.188 1 90.75 328 GLU B CA 1
ATOM 5655 C C . GLU B 1 328 ? 13.727 -39.281 -12.164 1 90.75 328 GLU B C 1
ATOM 5657 O O . GLU B 1 328 ? 13.797 -39.469 -13.383 1 90.75 328 GLU B O 1
ATOM 5662 N N . MET B 1 329 ? 13.305 -38.219 -11.57 1 95.06 329 MET B N 1
ATOM 5663 C CA . MET B 1 329 ? 12.625 -37.25 -12.422 1 95.06 329 MET B CA 1
ATOM 5664 C C . MET B 1 329 ? 13.289 -35.875 -12.312 1 95.06 329 MET B C 1
ATOM 5666 O O . MET B 1 329 ? 13.273 -35.094 -13.266 1 95.06 329 MET B O 1
ATOM 5670 N N . PHE B 1 330 ? 13.906 -35.625 -11.25 1 95.69 330 PHE B N 1
ATOM 5671 C CA . PHE B 1 330 ? 14.461 -34.281 -10.984 1 95.69 330 PHE B CA 1
ATOM 5672 C C . PHE B 1 330 ? 15.977 -34.344 -10.836 1 95.69 330 PHE B C 1
ATOM 5674 O O . PHE B 1 330 ? 16.531 -35.406 -10.477 1 95.69 330 PHE B O 1
ATOM 5681 N N . ASN B 1 331 ? 16.609 -33.188 -11.141 1 93.88 331 ASN B N 1
ATOM 5682 C CA . ASN B 1 331 ? 18.047 -33.094 -10.914 1 93.88 331 ASN B CA 1
ATOM 5683 C C . ASN B 1 331 ? 18.359 -32.719 -9.477 1 93.88 331 ASN B C 1
ATOM 5685 O O . ASN B 1 331 ? 17.453 -32.625 -8.641 1 93.88 331 ASN B O 1
ATOM 5689 N N . GLU B 1 332 ? 19.594 -32.5 -9.227 1 91.62 332 GLU B N 1
ATOM 5690 C CA . GLU B 1 332 ? 20.062 -32.25 -7.867 1 91.62 332 GLU B CA 1
ATOM 5691 C C . GLU B 1 332 ? 19.484 -30.938 -7.312 1 91.62 332 GLU B C 1
ATOM 5693 O O . GLU B 1 332 ? 19.359 -30.781 -6.098 1 91.62 332 GLU B O 1
ATOM 5698 N N . ASN B 1 333 ? 19.031 -30.094 -8.195 1 89.06 333 ASN B N 1
ATOM 5699 C CA . ASN B 1 333 ? 18.484 -28.812 -7.781 1 89.06 333 ASN B CA 1
ATOM 5700 C C . ASN B 1 333 ? 16.953 -28.859 -7.703 1 89.06 333 ASN B C 1
ATOM 5702 O O . ASN B 1 333 ? 16.312 -27.844 -7.426 1 89.06 333 ASN B O 1
ATOM 5706 N N . GLY B 1 334 ? 16.438 -30.016 -7.93 1 91 334 GLY B N 1
ATOM 5707 C CA . GLY B 1 334 ? 15 -30.172 -7.84 1 91 334 GLY B CA 1
ATOM 5708 C C . GLY B 1 334 ? 14.273 -29.719 -9.094 1 91 334 GLY B C 1
ATOM 5709 O O . GLY B 1 334 ? 13.055 -29.5 -9.07 1 91 334 GLY B O 1
ATOM 5710 N N . ILE B 1 335 ? 15 -29.594 -10.18 1 92 335 ILE B N 1
ATOM 5711 C CA . ILE B 1 335 ? 14.43 -29.234 -11.469 1 92 335 ILE B CA 1
ATOM 5712 C C . ILE B 1 335 ? 14.281 -30.484 -12.336 1 92 335 ILE B C 1
ATOM 5714 O O . ILE B 1 335 ? 15.133 -31.359 -12.312 1 92 335 ILE B O 1
ATOM 5718 N N . PRO B 1 336 ? 13.195 -30.484 -13.094 1 94.19 336 PRO B N 1
ATOM 5719 C CA . PRO B 1 336 ? 13.016 -31.672 -13.938 1 94.19 336 PRO B CA 1
ATOM 5720 C C . PRO B 1 336 ? 14.195 -31.906 -14.883 1 94.19 336 PRO B C 1
ATOM 5722 O O . PRO B 1 336 ? 14.727 -30.953 -15.453 1 94.19 336 PRO B O 1
ATOM 5725 N N . LYS B 1 337 ? 14.578 -33.156 -15.039 1 94.38 337 LYS B N 1
ATOM 5726 C CA . LYS B 1 337 ? 15.695 -33.531 -15.906 1 94.38 337 LYS B CA 1
ATOM 5727 C C . LYS B 1 337 ? 15.344 -33.312 -17.375 1 94.38 337 LYS B C 1
ATOM 5729 O O . LYS B 1 337 ? 16.172 -32.875 -18.156 1 94.38 337 LYS B O 1
ATOM 5734 N N . ARG B 1 338 ? 14.125 -33.688 -17.688 1 93.25 338 ARG B N 1
ATOM 5735 C CA . ARG B 1 338 ? 13.68 -33.5 -19.062 1 93.25 338 ARG B CA 1
ATOM 5736 C C . ARG B 1 338 ? 13.25 -32.062 -19.312 1 93.25 338 ARG B C 1
ATOM 5738 O O . ARG B 1 338 ? 12.711 -31.406 -18.422 1 93.25 338 ARG B O 1
ATOM 5745 N N . CYS B 1 339 ? 13.453 -31.625 -20.5 1 88.62 339 CYS B N 1
ATOM 5746 C CA . CYS B 1 339 ? 13.133 -30.25 -20.875 1 88.62 339 CYS B CA 1
ATOM 5747 C C . CYS B 1 339 ? 11.711 -30.141 -21.406 1 88.62 339 CYS B C 1
ATOM 5749 O O . CYS B 1 339 ? 11.086 -31.156 -21.734 1 88.62 339 CYS B O 1
ATOM 5751 N N . TYR B 1 340 ? 11.203 -28.953 -21.469 1 88.69 340 TYR B N 1
ATOM 5752 C CA . TYR B 1 340 ? 9.938 -28.672 -22.141 1 88.69 340 TYR B CA 1
ATOM 5753 C C . TYR B 1 340 ? 9.961 -29.156 -23.578 1 88.69 340 TYR B C 1
ATOM 5755 O O . TYR B 1 340 ? 10.961 -29 -24.281 1 88.69 340 TYR B O 1
ATOM 5763 N N . PRO B 1 341 ? 9.008 -29.766 -24.016 1 91.44 341 PRO B N 1
ATOM 5764 C CA . PRO B 1 341 ? 7.668 -29.891 -23.438 1 91.44 341 PRO B CA 1
ATOM 5765 C C . PRO B 1 341 ? 7.453 -31.234 -22.75 1 91.44 341 PRO B C 1
ATOM 5767 O O . PRO B 1 341 ? 6.316 -31.594 -22.422 1 91.44 341 PRO B O 1
ATOM 5770 N N . ASN B 1 342 ? 8.469 -32.094 -22.547 1 92.12 342 ASN B N 1
ATOM 5771 C CA . ASN B 1 342 ? 8.305 -33.469 -22.062 1 92.12 342 ASN B CA 1
ATOM 5772 C C . ASN B 1 342 ? 8.656 -33.562 -20.578 1 92.12 342 ASN B C 1
ATOM 5774 O O . ASN B 1 342 ? 8.688 -34.688 -20.031 1 92.12 342 ASN B O 1
ATOM 5778 N N . HIS B 1 343 ? 8.844 -32.531 -19.953 1 94.19 343 HIS B N 1
ATOM 5779 C CA . HIS B 1 343 ? 9.359 -32.5 -18.594 1 94.19 343 HIS B CA 1
ATOM 5780 C C . HIS B 1 343 ? 8.328 -33 -17.594 1 94.19 343 HIS B C 1
ATOM 5782 O O . HIS B 1 343 ? 8.68 -33.438 -16.5 1 94.19 343 HIS B O 1
ATOM 5788 N N . TRP B 1 344 ? 7 -33.031 -17.906 1 96.62 344 TRP B N 1
ATOM 5789 C CA . TRP B 1 344 ? 5.898 -33.125 -16.938 1 96.62 344 TRP B CA 1
ATOM 5790 C C . TRP B 1 344 ? 5.668 -34.562 -16.516 1 96.62 344 TRP B C 1
ATOM 5792 O O . TRP B 1 344 ? 5 -34.812 -15.508 1 96.62 344 TRP B O 1
ATOM 5802 N N . LYS B 1 345 ? 6.219 -35.562 -17.234 1 97.44 345 LYS B N 1
ATOM 5803 C CA . LYS B 1 345 ? 5.895 -36.969 -16.969 1 97.44 345 LYS B CA 1
ATOM 5804 C C . LYS B 1 345 ? 7.125 -37.719 -16.5 1 97.44 345 LYS B C 1
ATOM 5806 O O . LYS B 1 345 ? 8.188 -37.656 -17.109 1 97.44 345 LYS B O 1
ATOM 5811 N N . GLY B 1 346 ? 6.977 -38.406 -15.398 1 95.88 346 GLY B N 1
ATOM 5812 C CA . GLY B 1 346 ? 7.969 -39.344 -14.93 1 95.88 346 GLY B CA 1
ATOM 5813 C C . GLY B 1 346 ? 7.539 -40.812 -15.102 1 95.88 346 GLY B C 1
ATOM 5814 O O . GLY B 1 346 ? 6.77 -41.125 -16.016 1 95.88 346 GLY B O 1
ATOM 5815 N N . GLU B 1 347 ? 8.195 -41.656 -14.234 1 93.31 347 GLU B N 1
ATOM 5816 C CA . GLU B 1 347 ? 7.859 -43.062 -14.211 1 93.31 347 GLU B CA 1
ATOM 5817 C C . GLU B 1 347 ? 7.047 -43.406 -12.969 1 93.31 347 GLU B C 1
ATOM 5819 O O . GLU B 1 347 ? 6.996 -42.625 -12.016 1 93.31 347 GLU B O 1
ATOM 5824 N N . LYS B 1 348 ? 6.305 -44.469 -13.047 1 94.25 348 LYS B N 1
ATOM 5825 C CA . LYS B 1 348 ? 5.578 -45.031 -11.906 1 94.25 348 LYS B CA 1
ATOM 5826 C C . LYS B 1 348 ? 4.469 -44.094 -11.453 1 94.25 348 LYS B C 1
ATOM 5828 O O . LYS B 1 348 ? 4.215 -43.938 -10.258 1 94.25 348 LYS B O 1
ATOM 5833 N N . GLY B 1 349 ? 3.984 -43.25 -12.391 1 96.44 349 GLY B N 1
ATOM 5834 C CA . GLY B 1 349 ? 2.812 -42.438 -12.07 1 96.44 349 GLY B CA 1
ATOM 5835 C C . GLY B 1 349 ? 3.152 -41.125 -11.406 1 96.44 349 GLY B C 1
ATOM 5836 O O . GLY B 1 349 ? 2.303 -40.5 -10.758 1 96.44 349 GLY B O 1
ATOM 5837 N N . ILE B 1 350 ? 4.406 -40.688 -11.547 1 97.81 350 ILE B N 1
ATOM 5838 C CA . ILE B 1 350 ? 4.781 -39.375 -10.992 1 97.81 350 ILE B CA 1
ATOM 5839 C C . ILE B 1 350 ? 4.785 -38.344 -12.094 1 97.81 350 ILE B C 1
ATOM 5841 O O . ILE B 1 350 ? 5.168 -38.625 -13.234 1 97.81 350 ILE B O 1
ATOM 5845 N N . TYR B 1 351 ? 4.305 -37.125 -11.773 1 98.31 351 TYR B N 1
ATOM 5846 C CA . TYR B 1 351 ? 4.234 -36 -12.68 1 98.31 351 TYR B CA 1
ATOM 5847 C C . TYR B 1 351 ? 4.715 -34.719 -12 1 98.31 351 TYR B C 1
ATOM 5849 O O . TYR B 1 351 ? 4.812 -34.656 -10.773 1 98.31 351 TYR B O 1
ATOM 5857 N N . CYS B 1 352 ? 5.078 -33.719 -12.805 1 97.81 352 CYS B N 1
ATOM 5858 C CA . CYS B 1 352 ? 5.371 -32.406 -12.25 1 97.81 352 CYS B CA 1
ATOM 5859 C C . CYS B 1 352 ? 4.699 -31.312 -13.07 1 97.81 352 CYS B C 1
ATOM 5861 O O . CYS B 1 352 ? 4.562 -31.438 -14.289 1 97.81 352 CYS B O 1
ATOM 5863 N N . ALA B 1 353 ? 4.227 -30.297 -12.414 1 97.69 353 ALA B N 1
ATOM 5864 C CA . ALA B 1 353 ? 3.572 -29.141 -13.023 1 97.69 353 ALA B CA 1
ATOM 5865 C C . ALA B 1 353 ? 4.176 -27.828 -12.523 1 97.69 353 ALA B C 1
ATOM 5867 O O . ALA B 1 353 ? 4.398 -27.672 -11.32 1 97.69 353 ALA B O 1
ATOM 5868 N N . GLY B 1 354 ? 4.457 -26.906 -13.422 1 95.19 354 GLY B N 1
ATOM 5869 C CA . GLY B 1 354 ? 4.871 -25.562 -13.031 1 95.19 354 GLY B CA 1
ATOM 5870 C C . GLY B 1 354 ? 6.367 -25.438 -12.836 1 95.19 354 GLY B C 1
ATOM 5871 O O . GLY B 1 354 ? 6.82 -24.672 -11.984 1 95.19 354 GLY B O 1
ATOM 5872 N N . PHE B 1 355 ? 7.18 -26.234 -13.594 1 93.12 355 PHE B N 1
ATOM 5873 C CA . PHE B 1 355 ? 8.625 -26.219 -13.406 1 93.12 355 PHE B CA 1
ATOM 5874 C C . PHE B 1 355 ? 9.328 -25.766 -14.68 1 93.12 355 PHE B C 1
ATOM 5876 O O . PHE B 1 355 ? 10.492 -26.125 -14.906 1 93.12 355 PHE B O 1
ATOM 5883 N N . THR B 1 356 ? 8.711 -25.062 -15.617 1 85.44 356 THR B N 1
ATOM 5884 C CA . THR B 1 356 ? 9.312 -24.797 -16.922 1 85.44 356 THR B CA 1
ATOM 5885 C C . THR B 1 356 ? 9.609 -23.312 -17.094 1 85.44 356 THR B C 1
ATOM 5887 O O . THR B 1 356 ? 10.086 -22.891 -18.141 1 85.44 356 THR B O 1
ATOM 5890 N N . LYS B 1 357 ? 9.32 -22.469 -16.125 1 85.12 357 LYS B N 1
ATOM 5891 C CA . LYS B 1 357 ? 9.508 -21.016 -16.219 1 85.12 357 LYS B CA 1
ATOM 5892 C C . LYS B 1 357 ? 8.711 -20.422 -17.375 1 85.12 357 LYS B C 1
ATOM 5894 O O . LYS B 1 357 ? 9.18 -19.5 -18.047 1 85.12 357 LYS B O 1
ATOM 5899 N N . ARG B 1 358 ? 7.629 -21.094 -17.688 1 88 358 ARG B N 1
ATOM 5900 C CA . ARG B 1 358 ? 6.793 -20.641 -18.797 1 88 358 ARG B CA 1
ATOM 5901 C C . ARG B 1 358 ? 5.465 -20.094 -18.281 1 88 358 ARG B C 1
ATOM 5903 O O . ARG B 1 358 ? 4.434 -20.234 -18.938 1 88 358 ARG B O 1
ATOM 5910 N N . ALA B 1 359 ? 5.547 -19.578 -17.141 1 90.62 359 ALA B N 1
ATOM 5911 C CA . ALA B 1 359 ? 4.461 -18.812 -16.531 1 90.62 359 ALA B CA 1
ATOM 5912 C C . ALA B 1 359 ? 3.156 -19.609 -16.547 1 90.62 359 ALA B C 1
ATOM 5914 O O . ALA B 1 359 ? 3.166 -20.828 -16.406 1 90.62 359 ALA B O 1
ATOM 5915 N N . LEU B 1 360 ? 2.035 -18.922 -16.594 1 96.56 360 LEU B N 1
ATOM 5916 C CA . LEU B 1 360 ? 0.72 -19.547 -16.453 1 96.56 360 LEU B CA 1
ATOM 5917 C C . LEU B 1 360 ? 0.368 -20.344 -17.703 1 96.56 360 LEU B C 1
ATOM 5919 O O . LEU B 1 360 ? -0.365 -21.328 -17.625 1 96.56 360 LEU B O 1
ATOM 5923 N N . GLN B 1 361 ? 0.971 -19.984 -18.797 1 94.06 361 GLN B N 1
ATOM 5924 C CA . GLN B 1 361 ? 0.759 -20.766 -20.016 1 94.06 361 GLN B CA 1
ATOM 5925 C C . GLN B 1 361 ? 1.404 -22.156 -19.891 1 94.06 361 GLN B C 1
ATOM 5927 O O . GLN B 1 361 ? 0.825 -23.156 -20.312 1 94.06 361 GLN B O 1
ATOM 5932 N N . GLY B 1 362 ? 2.625 -22.109 -19.375 1 94.5 362 GLY B N 1
ATOM 5933 C CA . GLY B 1 362 ? 3.281 -23.391 -19.125 1 94.5 362 GLY B CA 1
ATOM 5934 C C . GLY B 1 362 ? 2.537 -24.266 -18.141 1 94.5 362 GLY B C 1
ATOM 5935 O O . GLY B 1 362 ? 2.436 -25.484 -18.328 1 94.5 362 GLY B O 1
ATOM 5936 N N . ILE B 1 363 ? 2.023 -23.656 -17.172 1 9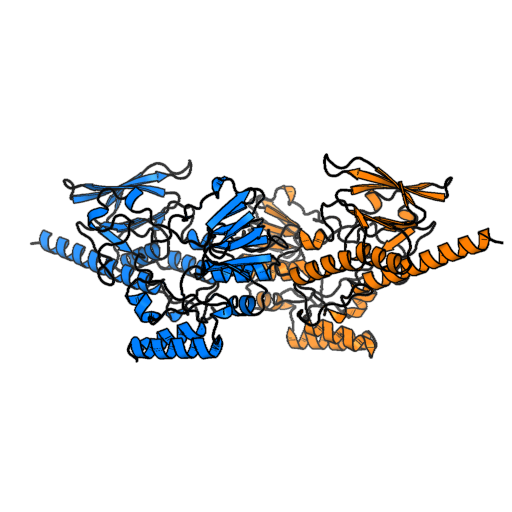7.31 363 ILE B N 1
ATOM 5937 C CA . ILE B 1 363 ? 1.242 -24.359 -16.156 1 97.31 363 ILE B CA 1
ATOM 5938 C C . ILE B 1 363 ? 0.004 -24.969 -16.797 1 97.31 363 ILE B C 1
ATOM 5940 O O . ILE B 1 363 ? -0.315 -26.141 -16.547 1 97.31 363 ILE B O 1
ATOM 5944 N N . ALA B 1 364 ? -0.676 -24.219 -17.641 1 98.19 364 ALA B N 1
ATOM 5945 C CA . ALA B 1 364 ? -1.868 -24.719 -18.312 1 98.19 364 ALA B CA 1
ATOM 5946 C C . ALA B 1 364 ? -1.539 -25.922 -19.188 1 98.19 364 ALA B C 1
ATOM 5948 O O . ALA B 1 364 ? -2.266 -26.922 -19.172 1 98.19 364 ALA B O 1
ATOM 5949 N N . TYR B 1 365 ? -0.467 -25.812 -19.891 1 97.5 365 TYR B N 1
ATOM 5950 C CA . TYR B 1 365 ? -0.019 -26.922 -20.734 1 97.5 365 TYR B CA 1
ATOM 5951 C C . TYR B 1 365 ? 0.255 -28.172 -19.906 1 97.5 365 TYR B C 1
ATOM 5953 O O . TYR B 1 365 ? -0.254 -29.25 -20.219 1 97.5 365 TYR B O 1
ATOM 5961 N N . ASP B 1 366 ? 1.047 -28 -18.859 1 98.38 366 ASP B N 1
ATOM 5962 C CA . ASP B 1 366 ? 1.386 -29.125 -18 1 98.38 366 ASP B CA 1
ATOM 5963 C C . ASP B 1 366 ? 0.128 -29.812 -17.453 1 98.38 366 ASP B C 1
ATOM 5965 O O . ASP B 1 366 ? 0.01 -31.031 -17.516 1 98.38 366 ASP B O 1
ATOM 5969 N N . ALA B 1 367 ? -0.773 -29.016 -16.938 1 98.81 367 ALA B N 1
ATOM 5970 C CA . ALA B 1 367 ? -1.985 -29.516 -16.297 1 98.81 367 ALA B CA 1
ATOM 5971 C C . ALA B 1 367 ? -2.799 -30.375 -17.266 1 98.81 367 ALA B C 1
ATOM 5973 O O . ALA B 1 367 ? -3.238 -31.469 -16.922 1 98.81 367 ALA B O 1
ATOM 5974 N N . LYS B 1 368 ? -2.975 -29.906 -18.484 1 98.69 368 LYS B N 1
ATOM 5975 C CA . LYS B 1 368 ? -3.746 -30.641 -19.5 1 98.69 368 LYS B CA 1
ATOM 5976 C C . LYS B 1 368 ? -3.062 -31.938 -19.875 1 98.69 368 LYS B C 1
ATOM 5978 O O . LYS B 1 368 ? -3.715 -33 -19.969 1 98.69 368 LYS B O 1
ATOM 5983 N N . GLN B 1 369 ? -1.779 -31.875 -20.047 1 98.69 369 GLN B N 1
ATOM 5984 C CA . GLN B 1 369 ? -1.031 -33.062 -20.422 1 98.69 369 GLN B CA 1
ATOM 5985 C C . GLN B 1 369 ? -1.108 -34.125 -19.344 1 98.69 369 GLN B C 1
ATOM 5987 O O . GLN B 1 369 ? -1.321 -35.312 -19.625 1 98.69 369 GLN B O 1
ATOM 5992 N N . ILE B 1 370 ? -0.938 -33.719 -18.141 1 98.81 370 ILE B N 1
ATOM 5993 C CA . ILE B 1 370 ? -0.935 -34.625 -17 1 98.81 370 ILE B CA 1
ATOM 5994 C C . ILE B 1 370 ? -2.297 -35.312 -16.875 1 98.81 370 ILE B C 1
ATOM 5996 O O . ILE B 1 370 ? -2.381 -36.531 -16.797 1 98.81 370 ILE B O 1
ATOM 6000 N N . ALA B 1 371 ? -3.369 -34.562 -16.922 1 98.88 371 ALA B N 1
ATOM 6001 C CA . ALA B 1 371 ? -4.715 -35.094 -16.781 1 98.88 371 ALA B CA 1
ATOM 6002 C C . ALA B 1 371 ? -5.035 -36.062 -17.922 1 98.88 371 ALA B C 1
ATOM 6004 O O . ALA B 1 371 ? -5.598 -37.156 -17.688 1 98.88 371 ALA B O 1
ATOM 6005 N N . ASN B 1 372 ? -4.672 -35.688 -19.141 1 98.69 372 ASN B N 1
ATOM 6006 C CA . ASN B 1 372 ? -4.91 -36.562 -20.297 1 98.69 372 ASN B CA 1
ATOM 6007 C C . ASN B 1 372 ? -4.137 -37.875 -20.172 1 98.69 372 ASN B C 1
ATOM 6009 O O . ASN B 1 372 ? -4.656 -38.938 -20.516 1 98.69 372 ASN B O 1
ATOM 6013 N N . ASP B 1 373 ? -2.916 -37.75 -19.734 1 98.62 373 ASP B N 1
ATOM 6014 C CA . ASP B 1 373 ? -2.088 -38.938 -19.594 1 98.62 373 ASP B CA 1
ATOM 6015 C C . ASP B 1 373 ? -2.646 -39.906 -18.531 1 98.62 373 ASP B C 1
ATOM 6017 O O . ASP B 1 373 ? -2.707 -41.094 -18.734 1 98.62 373 ASP B O 1
ATOM 6021 N N . ILE B 1 374 ? -3.021 -39.375 -17.406 1 98.62 374 ILE B N 1
ATOM 6022 C CA . ILE B 1 374 ? -3.588 -40.188 -16.328 1 98.62 374 ILE B CA 1
ATOM 6023 C C . ILE B 1 374 ? -4.875 -40.844 -16.812 1 98.62 374 ILE B C 1
ATOM 6025 O O . ILE B 1 374 ? -5.102 -42.031 -16.547 1 98.62 374 ILE B O 1
ATOM 6029 N N . LYS B 1 375 ? -5.68 -40.094 -17.516 1 98.44 375 LYS B N 1
ATOM 6030 C CA . LYS B 1 375 ? -6.902 -40.656 -18.078 1 98.44 375 LYS B CA 1
ATOM 6031 C C . LYS B 1 375 ? -6.586 -41.844 -18.984 1 98.44 375 LYS B C 1
ATOM 6033 O O . LYS B 1 375 ? -7.23 -42.906 -18.875 1 98.44 375 LYS B O 1
ATOM 6038 N N . ARG B 1 376 ? -5.621 -41.656 -19.828 1 97.75 376 ARG B N 1
ATOM 6039 C CA . ARG B 1 376 ? -5.227 -42.719 -20.734 1 97.75 376 ARG B CA 1
ATOM 6040 C C . ARG B 1 376 ? -4.746 -43.938 -19.969 1 97.75 376 ARG B C 1
ATOM 6042 O O . ARG B 1 376 ? -5.078 -45.062 -20.328 1 97.75 376 ARG B O 1
ATOM 6049 N N . ASP B 1 377 ? -3.957 -43.688 -18.984 1 96.88 377 ASP B N 1
ATOM 6050 C CA . ASP B 1 377 ? -3.424 -44.781 -18.188 1 96.88 377 ASP B CA 1
ATOM 6051 C C . ASP B 1 377 ? -4.543 -45.531 -17.469 1 96.88 377 ASP B C 1
ATOM 6053 O O . ASP B 1 377 ? -4.551 -46.75 -17.438 1 96.88 377 ASP B O 1
ATOM 6057 N N . ILE B 1 378 ? -5.473 -44.812 -16.906 1 96.38 378 ILE B N 1
ATOM 6058 C CA . ILE B 1 378 ? -6.598 -45.406 -16.203 1 96.38 378 ILE B CA 1
ATOM 6059 C C . ILE B 1 378 ? -7.426 -46.25 -17.188 1 96.38 378 ILE B C 1
ATOM 6061 O O . ILE B 1 378 ? -7.82 -47.375 -16.859 1 96.38 378 ILE B O 1
ATOM 6065 N N . ASN B 1 379 ? -7.676 -45.719 -18.359 1 95.12 379 ASN B N 1
ATOM 6066 C CA . ASN B 1 379 ? -8.445 -46.438 -19.375 1 95.12 379 ASN B CA 1
ATOM 6067 C C . ASN B 1 379 ? -7.73 -47.719 -19.812 1 95.12 379 ASN B C 1
ATOM 6069 O O . ASN B 1 379 ? -8.375 -48.75 -20.047 1 95.12 379 ASN B O 1
ATOM 6073 N N . ALA B 1 380 ? -6.469 -47.656 -19.891 1 93.75 380 ALA B N 1
ATOM 6074 C CA . ALA B 1 380 ? -5.68 -48.812 -20.281 1 93.75 380 ALA B CA 1
ATOM 6075 C C . ALA B 1 380 ? -5.734 -49.906 -19.203 1 93.75 380 ALA B C 1
ATOM 6077 O O . ALA B 1 380 ? -5.809 -51.094 -19.531 1 93.75 380 ALA B O 1
ATOM 6078 N N . ARG B 1 381 ? -5.699 -49.562 -18.031 1 90.12 381 ARG B N 1
ATOM 6079 C CA . ARG B 1 381 ? -5.754 -50.5 -16.922 1 90.12 381 ARG B CA 1
ATOM 6080 C C . ARG B 1 381 ? -7.129 -51.156 -16.828 1 90.12 381 ARG B C 1
ATOM 6082 O O . ARG B 1 381 ? -7.238 -52.344 -16.5 1 90.12 381 ARG B O 1
ATOM 6089 N N . ASN B 1 382 ? -8.18 -50.406 -17.141 1 88.81 382 ASN B N 1
ATOM 6090 C CA . ASN B 1 382 ? -9.531 -50.938 -17.109 1 88.81 382 ASN B CA 1
ATOM 6091 C C . ASN B 1 382 ? -9.766 -51.906 -18.25 1 88.81 382 ASN B C 1
ATOM 6093 O O . ASN B 1 382 ? -10.492 -52.906 -18.094 1 88.81 382 ASN B O 1
ATOM 6097 N N . GLN B 1 383 ? -9.18 -51.719 -19.344 1 88.06 383 GLN B N 1
ATOM 6098 C CA . GLN B 1 383 ? -9.305 -52.625 -20.484 1 88.06 383 GLN B CA 1
ATOM 6099 C C . GLN B 1 383 ? -8.562 -53.938 -20.219 1 88.06 383 GLN B C 1
ATOM 6101 O O . GLN B 1 383 ? -9.031 -55 -20.594 1 88.06 383 GLN B O 1
ATOM 6106 N N . SER B 1 384 ? -7.441 -53.812 -19.641 1 81.69 384 SER B N 1
ATOM 6107 C CA . SER B 1 384 ? -6.664 -55 -19.359 1 81.69 384 SER B CA 1
ATOM 6108 C C . SER B 1 384 ? -7.336 -55.844 -18.281 1 81.69 384 SER B C 1
ATOM 6110 O O . SER B 1 384 ? -7.219 -57.094 -18.281 1 81.69 384 SER B O 1
ATOM 6112 N N . ALA B 1 385 ? -8.078 -55.406 -17.469 1 75.81 385 ALA B N 1
ATOM 6113 C CA . ALA B 1 385 ? -8.773 -56.156 -16.422 1 75.81 385 ALA B CA 1
ATOM 6114 C C . ALA B 1 385 ? -10.008 -56.875 -16.969 1 75.81 385 ALA B C 1
ATOM 6116 O O . ALA B 1 385 ? -10.406 -57.906 -16.453 1 75.81 385 ALA B O 1
ATOM 6117 N N . THR B 1 386 ? -10.602 -56.281 -17.906 1 73.56 386 THR B N 1
ATOM 6118 C CA . THR B 1 386 ? -11.773 -56.906 -18.516 1 73.56 386 THR B CA 1
ATOM 6119 C C . THR B 1 386 ? -11.367 -57.938 -19.547 1 73.56 386 THR B C 1
ATOM 6121 O O . THR B 1 386 ? -12.133 -58.875 -19.859 1 73.56 386 THR B O 1
ATOM 6124 N N . ALA B 1 387 ? -10.039 -58.062 -19.969 1 66.75 387 ALA B N 1
ATOM 6125 C CA . ALA B 1 387 ? -9.578 -59.062 -20.938 1 66.75 387 ALA B CA 1
ATOM 6126 C C . ALA B 1 387 ? -9.062 -60.312 -20.234 1 66.75 387 ALA B C 1
ATOM 6128 O O . ALA B 1 387 ? -8.57 -60.25 -19.109 1 66.75 387 ALA B O 1
#

Secondary structure (DSSP, 8-state):
-EEEEEEE--SHHHHHHHHHHHHTT--EEEE-SSSSSSHHHHHSS-TT-B-SS-GGGSPBTTBPPPTTS-SS-BHHHHHHHHHHHHHHTT--EE-SEEEEEEEEETTTTEEEEEEEESSTTS--EEEEEEEEEE---S-SEE-----TTGGG-SSEEEEGGG---SGGGTT-EEEEE--SHHHHHHHHHHHHTT-EEEEE--S---EE-HHHHHHHHHHTTTS-HHHHHHHHHHHHHHHH---GGGT----SS-HHHHHHTT-PPPEE-SSHHHHHHTTSSEEE--EEEE-STTEEEETTS-EEE-SEEEE---EE--HHHHBTTGGGTB-TTS-BSSPTTSTTB-STTEEE-S-SS-HHHHHHHHHHHHHHHHHHHHHHHHHHHH-/-EEEEEEE--SHHHHHHHHHHHHTT--EEEE-SSSSSSHHHHHSS-TT-B-SS-GGGSPBTTBPPPTTS-SS-BHHHHHHHHHHHHHHTT--EE-SEEEEEEEEETTTTEEEEEEEESSTTS--EEEEEEEEEE---S-SEE-----TTGGG-SSEEEEGGG---SGGGTT-EEEEE--SHHHHHHHHHHHHTT-EEEEE--S---EE-HHHHHHHHHHTTTS-HHHHHHHHHHHHHHHH---GGGT----SS-HHHHHHTT-PPPEE-SSHHHHHHTTSSEEE--EEEE-STTEEEETTS-EEE-SEEEE---EE--HHHHBTTGGGTB-TTS-BSSPTTSTTB-STTEEE-S-SS-HHHHHHHHHHHHHHHHHHHHHHHHHHHH-

Radius of gyration: 31.35 Å; Cα contacts (8 Å, |Δi|>4): 1636; chains: 2; bounding box: 70×115×76 Å

Sequence (774 aa):
MEVPVVIVGAGPAGLATSACLNKHSIPNIVLEKDDCHAPLWRKKTYDRLKLHLSKEFCNLPHMSFSSDLPTFVPRVGFLRYLDDYVTHMKIDIRCNRYVDDASYDVNGGKWRVSVKGTTSFVDDEIYVADYLVVATGENCEAYIPKINGLESFEGEYIHCSNYLNGRPWYNKNVLVVGSGNSGMEISYDLSTWGANTSIVIRSPVHYFSKEMVYMGMCMLKYLNVETVDKLMVGMSKMKYGDMSKYGLIRPKEGPFAMKNSGKRTPTIDVGCVKKIKKGIVKVYPAISTIKNDKIVEFADGKSGKFDVIIFATGYRTNVHKWLKDYKEMFNENGIPKRCYPNHWKGEKGIYCAGFTKRALQGIAYDAKQIANDIKRDINARNQSATAMEVPVVIVGAGPAGLATSACLNKHSIPNIVLEKDDCHAPLWRKKTYDRLKLHLSKEFCNLPHMSFSSDLPTFVPRVGFLRYLDDYVTHMKIDIRCNRYVDDASYDVNGGKWRVSVKGTTSFVDDEIYVADYLVVATGENCEAYIPKINGLESFEGEYIHCSNYLNGRPWYNKNVLVVGSGNSGMEISYDLSTWGANTSIVIRSPVHYFSKEMVYMGMCMLKYLNVETVDKLMVGMSKMKYGDMSKYGLIRPKEGPFAMKNSGKRTPTIDVGCVKKIKKGIVKVYPAISTIKNDKIVEFADGKSGKFDVIIFATGYRTNVHKWLKDYKEMFNENGIPKRCYPNHWKGEKGIYCAGFTKRALQGIAYDAKQIANDIKRDINARNQSATA

Organism: Cicer arietinum (NCBI:txid3827)